Protein 6W7X (pdb70)

Sequence (364 aa):
LISLSHYYPRQVVLERGQGARVWDSQGREFIDLAAGIAVCGLGHNDPDLVAALVEQAGKLWHTSNVFYSAPPLHLAEELVKASRFAERVFLCNSGAEANEVAIKMMVRKWASSQGRPADKRVIITFRGSFHGGGFRYIDFNDEVQLETAMAAGDVAAVMLEPIQGEGGVMPAKSSGFLKRVRELCDQHDDALLVLDEIQAGMGRTGTLFAHWQDDVVPDMVTLAKALGGGFPIGAMLAGPKVAETGGNPLAAAVARVALRKLASSEIAANVSSRQSKALRDGFARINEEFGVFSEVRGRGLMLGAVLSKDFAGQAGAILDHAAGQGLLTLQAGPDVLRFVPSLNITDEEVAEGLKRLRAAIAAFIAAR

Solvent-accessible surface area: 15551 Å² total; per-residue (Å²): 127,66,98,59,76,99,191,124,187,100,99,31,68,91,122,135,15,84,21,1,44,4,40,6,64,141,53,124,63,2,0,9,0,9,2,48,80,3,26,18,4,3,6,50,81,9,100,68,15,62,61,16,59,99,114,16,38,72,141,86,153,124,22,43,139,111,138,187,19,54,21,11,94,90,0,27,64,65,0,34,76,27,0,173,22,11,108,42,27,34,14,19,85,40,7,75,72,0,19,116,46,0,19,57,44,0,66,117,14,0,49,75,105,61,32,74,84,101,76,67,18,0,0,0,2,127,24,12,162,16,67,103,41,44,72,95,8,60,24,27,45,50,113,54,0,82,100,14,0,75,79,29,18,2,0,0,0,1,0,13,0,0,7,0,69,27,6,0,63,25,6,97,116,40,0,1,101,60,0,34,86,2,0,80,115,46,101,2,0,0,0,0,9,0,40,22,2,3,5,2,5,7,19,41,12,0,0,3,53,90,20,93,12,96,4,10,0,0,0,1,11,78,9,0,2,8,26,44,70,3,0,0,8,0,5,0,82,114,3,33,101,47,70,31,28,0,21,2,1,16,5,0,73,23,0,8,154,49,4,53,38,98,71,13,36,59,30,1,70,147,2,8,50,31,0,82,78,2,0,60,156,8,47,164,94,49,40,0,9,74,92,39,44,13,36,12,0,0,0,0,0,20,9,17,98,115,12,61,38,50,0,27,40,0,16,82,54,0,15,67,70,12,1,25,13,30,60,4,34,85,59,6,0,10,0,0,0,3,1,52,1,69,72,94,14,4,60,42,0,16,143,38,0,97,29,0,0,26,30,14,54,89,76,169

B-factor: mean 54.28, std 14.75, range [28.43, 132.74]

Structure (mmCIF, N/CA/C/O backbone):
data_6W7X
#
_entry.id   6W7X
#
_cell.length_a   63.820
_cell.length_b   63.820
_cell.length_c   172.480
_cell.angle_alpha   90.000
_cell.angle_beta   90.000
_cell.angle_gamma   120.000
#
_symmetry.space_group_name_H-M   'P 31 2 1'
#
loop_
_entity.id
_entity.type
_entity.pdbx_description
1 polymer 'Acetylornithine aminotransferase'
2 non-polymer GLYCEROL
3 water water
#
loop_
_atom_site.group_PDB
_atom_site.id
_atom_site.type_symbol
_atom_site.label_atom_id
_atom_site.label_alt_id
_atom_site.label_comp_id
_atom_site.label_asym_id
_atom_site.label_entity_id
_atom_site.label_seq_id
_atom_site.pdbx_PDB_ins_code
_atom_site.Cartn_x
_atom_site.Cartn_y
_atom_site.Cartn_z
_atom_site.occupancy
_atom_site.B_iso_or_equiv
_atom_site.auth_seq_id
_atom_site.auth_comp_id
_atom_site.auth_asym_id
_atom_site.auth_atom_id
_atom_site.pdbx_PDB_model_num
ATOM 1 N N . LEU A 1 16 ? -1.97456 -21.68485 -41.72619 1.000 100.97600 8 LEU A N 1
ATOM 2 C CA . LEU A 1 16 ? -1.95747 -20.36975 -41.09377 1.000 102.00174 8 LEU A CA 1
ATOM 3 C C . LEU A 1 16 ? -0.59647 -20.08860 -40.45762 1.000 109.49734 8 LEU A C 1
ATOM 4 O O . LEU A 1 16 ? -0.15032 -18.94255 -40.41374 1.000 111.03850 8 LEU A O 1
ATOM 6 N N . ILE A 1 17 ? 0.06885 -21.14388 -39.97219 1.000 113.99719 9 ILE A N 1
ATOM 7 C CA . ILE A 1 17 ? 1.41266 -21.00990 -39.41806 1.000 110.34185 9 ILE A CA 1
ATOM 8 C C . ILE A 1 17 ? 2.49321 -21.12465 -40.48859 1.000 117.23655 9 ILE A C 1
ATOM 9 O O . ILE A 1 17 ? 3.68611 -21.10568 -40.15445 1.000 117.24743 9 ILE A O 1
ATOM 11 N N . SER A 1 18 ? 2.11569 -21.24674 -41.76888 1.000 119.14049 10 SER A N 1
ATOM 12 C CA . SER A 1 18 ? 3.08532 -21.33114 -42.85728 1.000 116.03054 10 SER A CA 1
ATOM 13 C C . SER A 1 18 ? 3.60383 -19.96945 -43.29482 1.000 122.31057 10 SER A C 1
ATOM 14 O O . SER A 1 18 ? 4.56513 -19.91154 -44.06958 1.000 124.98445 10 SER A O 1
ATOM 17 N N . LEU A 1 19 ? 2.97589 -18.88240 -42.84515 1.000 129.47562 11 LEU A N 1
ATOM 18 C CA . LEU A 1 19 ? 3.46963 -17.53217 -43.08213 1.000 129.30446 11 LEU A CA 1
ATOM 19 C C . LEU A 1 19 ? 4.56127 -17.12919 -42.09499 1.000 132.41311 11 LEU A C 1
ATOM 20 O O . LEU A 1 19 ? 4.95541 -15.95754 -42.07299 1.000 132.74408 11 LEU A O 1
ATOM 22 N N . SER A 1 20 ? 5.04669 -18.06976 -41.27741 1.000 130.06237 12 SER A N 1
ATOM 23 C CA . SER A 1 20 ? 6.20533 -17.83537 -40.42496 1.000 119.19489 12 SER A CA 1
ATOM 24 C C . SER A 1 20 ? 7.52192 -17.93771 -41.18462 1.000 115.63304 12 SER A C 1
ATOM 25 O O . SER A 1 20 ? 8.57651 -17.66894 -40.59756 1.000 114.51676 12 SER A O 1
ATOM 28 N N . HIS A 1 21 ? 7.48476 -18.33223 -42.46471 1.000 108.06804 13 HIS A N 1
ATOM 29 C CA . HIS A 1 21 ? 8.63438 -18.23734 -43.35810 1.000 100.60463 13 HIS A CA 1
ATOM 30 C C . HIS A 1 21 ? 8.94612 -16.79644 -43.74015 1.000 99.49838 13 HIS A C 1
ATOM 31 O O . HIS A 1 21 ? 9.93020 -16.55124 -44.45222 1.000 100.34426 13 HIS A O 1
ATOM 33 N N . TYR A 1 22 ? 8.11782 -15.85188 -43.29127 1.000 94.64043 14 TYR A N 1
ATOM 34 C CA . TYR A 1 22 ? 8.35999 -14.42245 -43.43405 1.000 93.02105 14 TYR A CA 1
ATOM 35 C C . TYR A 1 22 ? 8.83203 -13.76952 -42.13973 1.000 85.21202 14 TYR A C 1
ATOM 36 O O . TYR A 1 22 ? 9.52310 -12.74768 -42.19435 1.000 71.91273 14 TYR A O 1
ATOM 45 N N . TYR A 1 23 ? 8.48206 -14.33509 -40.98421 1.000 88.07210 15 TYR A N 1
ATOM 46 C CA . TYR A 1 23 ? 8.85130 -13.76247 -39.68773 1.000 87.93732 15 TYR A CA 1
ATOM 47 C C . TYR A 1 23 ? 10.18372 -14.31835 -39.19235 1.000 96.63146 15 TYR A C 1
ATOM 48 O O . TYR A 1 23 ? 11.13715 -14.45033 -39.96495 1.000 98.03897 15 TYR A O 1
ATOM 50 N N . PRO A 1 29 ? 9.63614 -20.97085 -31.36853 1.000 105.26032 21 PRO A N 1
ATOM 51 C CA . PRO A 1 29 ? 8.27764 -20.69766 -30.88502 1.000 102.79614 21 PRO A CA 1
ATOM 52 C C . PRO A 1 29 ? 7.38897 -21.93617 -30.94123 1.000 106.68058 21 PRO A C 1
ATOM 53 O O . PRO A 1 29 ? 7.45182 -22.68517 -31.91861 1.000 112.10268 21 PRO A O 1
ATOM 57 N N . ARG A 1 30 ? 6.58083 -22.14553 -29.90197 1.000 102.37996 22 ARG A N 1
ATOM 58 C CA . ARG A 1 30 ? 5.64316 -23.26222 -29.88842 1.000 99.43373 22 ARG A CA 1
ATOM 59 C C . ARG A 1 30 ? 4.64307 -23.12850 -31.03158 1.000 95.28336 22 ARG A C 1
ATOM 60 O O . ARG A 1 30 ? 4.08691 -22.05089 -31.26308 1.000 95.39360 22 ARG A O 1
ATOM 68 N N . GLN A 1 31 ? 4.41840 -24.23205 -31.75006 1.000 88.93550 23 GLN A N 1
ATOM 69 C CA . GLN A 1 31 ? 3.53781 -24.24351 -32.91936 1.000 86.95678 23 GLN A CA 1
ATOM 70 C C . GLN A 1 31 ? 2.07439 -24.22491 -32.46926 1.000 94.17126 23 GLN A C 1
ATOM 71 O O . GLN A 1 31 ? 1.31028 -25.17278 -32.66239 1.000 103.52776 23 GLN A O 1
ATOM 73 N N . VAL A 1 32 ? 1.68544 -23.10218 -31.86377 1.000 90.48190 24 VAL A N 1
ATOM 74 C CA . VAL A 1 32 ? 0.32181 -22.88369 -31.38552 1.000 89.01430 24 VAL A CA 1
ATOM 75 C C . VAL A 1 32 ? -0.05728 -21.43818 -31.68016 1.000 81.11719 24 VAL A C 1
ATOM 76 O O . VAL A 1 32 ? 0.59730 -20.51060 -31.18973 1.000 81.26752 24 VAL A O 1
ATOM 80 N N . VAL A 1 33 ? -1.10714 -21.24585 -32.47479 1.000 75.00416 25 VAL A N 1
ATOM 81 C CA . VAL A 1 33 ? -1.59580 -19.92189 -32.84714 1.000 64.35309 25 VAL A CA 1
ATOM 82 C C . VAL A 1 33 ? -2.73236 -19.54508 -31.90162 1.000 62.06076 25 VAL A C 1
ATOM 83 O O . VAL A 1 33 ? -3.81689 -20.13436 -31.94528 1.000 54.41645 25 VAL A O 1
ATOM 87 N N . LEU A 1 34 ? -2.49737 -18.53891 -31.07172 1.000 52.98408 26 LEU A N 1
ATOM 88 C CA . LEU A 1 34 ? -3.46831 -18.07829 -30.09095 1.000 53.29503 26 LEU A CA 1
ATOM 89 C C . LEU A 1 34 ? -4.40770 -17.04644 -30.70582 1.000 58.27333 26 LEU A C 1
ATOM 90 O O . LEU A 1 34 ? -3.98439 -16.18569 -31.48342 1.000 56.27049 26 LEU A O 1
ATOM 95 N N . GLU A 1 35 ? -5.68903 -17.13792 -30.34987 1.000 51.99420 27 GLU A N 1
ATOM 96 C CA . GLU A 1 35 ? -6.73288 -16.30846 -30.93993 1.000 55.93645 27 GLU A CA 1
ATOM 97 C C . GLU A 1 35 ? -7.34582 -15.31433 -29.96420 1.000 58.22480 27 GLU A C 1
ATOM 98 O O . GLU A 1 35 ? -7.51788 -14.13964 -30.30211 1.000 54.57318 27 GLU A O 1
ATOM 104 N N . ARG A 1 36 ? -7.69670 -15.75161 -28.75781 1.000 52.25766 28 ARG A N 1
ATOM 105 C CA . ARG A 1 36 ? -8.37529 -14.87641 -27.81916 1.000 52.36797 28 ARG A CA 1
ATOM 106 C C . ARG A 1 36 ? -8.13175 -15.38357 -26.40879 1.000 49.01429 28 ARG A C 1
ATOM 107 O O . ARG A 1 36 ? -7.85005 -16.56383 -26.18395 1.000 52.17479 28 ARG A O 1
ATOM 115 N N . GLY A 1 37 ? -8.25330 -14.47563 -25.45436 1.000 47.58949 29 GLY A N 1
ATOM 116 C CA . GLY A 1 37 ? -8.05173 -14.83401 -24.07015 1.000 46.42417 29 GLY A CA 1
ATOM 117 C C . GLY A 1 37 ? -9.09915 -14.20909 -23.17540 1.000 51.56081 29 GLY A C 1
ATOM 118 O O . GLY A 1 37 ? -9.75118 -13.22142 -23.52436 1.000 50.81502 29 GLY A O 1
ATOM 119 N N . GLN A 1 38 ? -9.23486 -14.80943 -21.99643 1.000 50.34724 30 GLN A N 1
ATOM 120 C CA . GLN A 1 38 ? -10.09047 -14.27783 -20.94293 1.000 56.01645 30 GLN A CA 1
ATOM 121 C C . GLN A 1 38 ? -9.43994 -14.65527 -19.62055 1.000 55.12119 30 GLN A C 1
ATOM 122 O O . GLN A 1 38 ? -9.36614 -15.84079 -19.28001 1.000 56.21772 30 GLN A O 1
ATOM 128 N N . GLY A 1 39 ? -8.94135 -13.66004 -18.90157 1.000 49.25720 31 GLY A N 1
ATOM 129 C CA . GLY A 1 39 ? -8.24404 -13.94347 -17.65669 1.000 51.28858 31 GLY A CA 1
ATOM 130 C C . GLY A 1 39 ? -6.99775 -14.76675 -17.93365 1.000 56.23944 31 GLY A C 1
ATOM 131 O O . GLY A 1 39 ? -6.14590 -14.38856 -18.74538 1.000 49.25962 31 GLY A O 1
ATOM 132 N N . ALA A 1 40 ? -6.88463 -15.91513 -17.26236 1.000 47.89008 32 ALA A N 1
ATOM 133 C CA . ALA A 1 40 ? -5.78711 -16.84882 -17.48160 1.000 48.72256 32 ALA A CA 1
ATOM 134 C C . ALA A 1 40 ? -6.19384 -18.03303 -18.36214 1.000 48.84839 32 ALA A C 1
ATOM 135 O O . ALA A 1 40 ? -5.62692 -19.12645 -18.24241 1.000 48.39396 32 ALA A O 1
ATOM 137 N N . ARG A 1 41 ? -7.18068 -17.84657 -19.22966 1.000 46.85507 33 ARG A N 1
ATOM 138 C CA . ARG A 1 41 ? -7.48127 -18.79655 -20.28987 1.000 53.61524 33 ARG A CA 1
ATOM 139 C C . ARG A 1 41 ? -7.21613 -18.15526 -21.64119 1.000 45.42857 33 ARG A C 1
ATOM 140 O O . ARG A 1 41 ? -7.48517 -16.96345 -21.83170 1.000 50.04925 33 ARG A O 1
ATOM 148 N N . VAL A 1 42 ? -6.68591 -18.95278 -22.57605 1.000 54.27984 34 VAL A N 1
ATOM 149 C CA . VAL A 1 42 ? -6.51464 -18.55442 -23.96737 1.000 45.19865 34 VAL A CA 1
ATOM 150 C C . VAL A 1 42 ? -7.01529 -19.68035 -24.85585 1.000 50.64624 34 VAL A C 1
ATOM 151 O O . VAL A 1 42 ? -6.91727 -20.86351 -24.51453 1.000 50.96989 34 VAL A O 1
ATOM 155 N N . TRP A 1 43 ? -7.56190 -19.30634 -26.00500 1.000 57.39433 35 TRP A N 1
ATOM 156 C CA . TRP A 1 43 ? -8.01664 -20.27101 -26.99274 1.000 55.83631 35 TRP A CA 1
ATOM 157 C C . TRP A 1 43 ? -7.18193 -20.12365 -28.24962 1.000 55.54066 35 TRP A C 1
ATOM 158 O O . TRP A 1 43 ? -6.88962 -19.00248 -28.67562 1.000 55.42071 35 TRP A O 1
ATOM 169 N N . ASP A 1 44 ? -6.79478 -21.25504 -28.83998 1.000 56.06757 36 ASP A N 1
ATOM 170 C CA . ASP A 1 44 ? -6.03614 -21.19154 -30.07372 1.000 55.82433 36 ASP A CA 1
ATOM 171 C C . ASP A 1 44 ? -6.99471 -21.09652 -31.25742 1.000 60.24051 36 ASP A C 1
ATOM 172 O O . ASP A 1 44 ? -8.22015 -21.10352 -31.10837 1.000 61.06965 36 ASP A O 1
ATOM 177 N N . SER A 1 45 ? -6.42129 -21.00796 -32.45472 1.000 62.27498 37 SER A N 1
ATOM 178 C CA . SER A 1 45 ? -7.20958 -20.78609 -33.65824 1.000 68.40927 37 SER A CA 1
ATOM 179 C C . SER A 1 45 ? -8.13650 -21.94953 -33.97871 1.000 75.22452 37 SER A C 1
ATOM 180 O O . SER A 1 45 ? -8.95629 -21.83326 -34.89644 1.000 71.71874 37 SER A O 1
ATOM 183 N N . GLN A 1 46 ? -8.03054 -23.05887 -33.25123 1.000 67.15246 38 GLN A N 1
ATOM 184 C CA . GLN A 1 46 ? -8.88220 -24.21757 -33.46229 1.000 66.70547 38 GLN A CA 1
ATOM 185 C C . GLN A 1 46 ? -9.91731 -24.38672 -32.36090 1.000 66.90152 38 GLN A C 1
ATOM 186 O O . GLN A 1 46 ? -10.67819 -25.35731 -32.38115 1.000 70.24733 38 GLN A O 1
ATOM 192 N N . GLY A 1 47 ? -9.97192 -23.46380 -31.40759 1.000 69.57955 39 GLY A N 1
ATOM 193 C CA . GLY A 1 47 ? -10.91304 -23.55655 -30.32003 1.000 63.18422 39 GLY A CA 1
ATOM 194 C C . GLY A 1 47 ? -10.42273 -24.32842 -29.12048 1.000 66.50830 39 GLY A C 1
ATOM 195 O O . GLY A 1 47 ? -11.17236 -24.45816 -28.14610 1.000 76.55196 39 GLY A O 1
ATOM 196 N N . ARG A 1 48 ? -9.20006 -24.85475 -29.15841 1.000 64.96791 40 ARG A N 1
ATOM 197 C CA . ARG A 1 48 ? -8.63583 -25.50412 -27.98192 1.000 63.92854 40 ARG A CA 1
ATOM 198 C C . ARG A 1 48 ? -8.45892 -24.49268 -26.85783 1.000 60.34298 40 ARG A C 1
ATOM 199 O O . ARG A 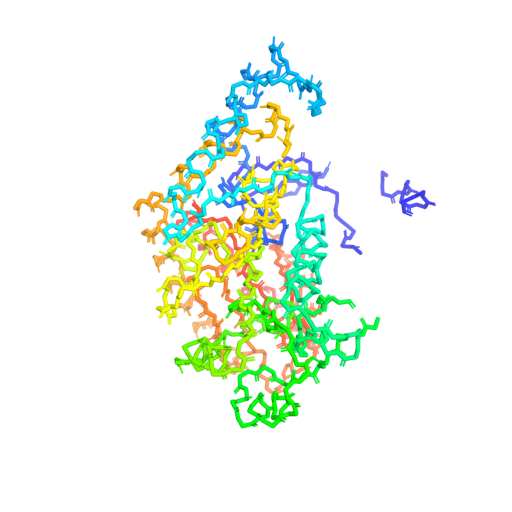1 48 ? -7.95073 -23.39033 -27.07218 1.000 61.00131 40 ARG A O 1
ATOM 207 N N . GLU A 1 49 ? -8.87273 -24.87280 -25.65451 1.000 56.69800 41 GLU A N 1
ATOM 208 C CA . GLU A 1 49 ? -8.77942 -24.00913 -24.48619 1.000 57.49423 41 GLU A CA 1
ATOM 209 C C . GLU A 1 49 ? -7.51342 -24.33687 -23.70112 1.000 56.15750 41 GLU A C 1
ATOM 210 O O . GLU A 1 49 ? -7.23356 -25.50727 -23.41960 1.000 54.21414 41 GLU A O 1
ATOM 216 N N . PHE A 1 50 ? -6.75385 -23.30859 -23.34278 1.000 48.78699 42 PHE A N 1
ATOM 217 C CA . PHE A 1 50 ? -5.54967 -23.49174 -22.55148 1.000 50.61203 42 PHE A CA 1
ATOM 218 C C . PHE A 1 50 ? -5.66726 -22.71886 -21.25355 1.000 52.69831 42 PHE A C 1
ATOM 219 O O . PHE A 1 50 ? -6.22106 -21.61574 -21.22614 1.000 54.11007 42 PHE A O 1
ATOM 227 N N . ILE A 1 51 ? -5.14640 -23.30538 -20.18292 1.000 49.14421 43 ILE A N 1
ATOM 228 C CA . ILE A 1 51 ? -4.81336 -22.52429 -19.00172 1.000 44.33107 43 ILE A CA 1
ATOM 229 C C . ILE A 1 51 ? -3.47029 -21.86385 -19.24116 1.000 43.57581 43 ILE A C 1
ATOM 230 O O . ILE A 1 51 ? -2.51733 -22.50924 -19.69385 1.000 48.17787 43 ILE A O 1
ATOM 235 N N . ASP A 1 52 ? -3.39178 -20.57621 -18.94797 1.000 42.45375 44 ASP A N 1
ATOM 236 C CA . ASP A 1 52 ? -2.20809 -19.77218 -19.20614 1.000 44.85227 44 ASP A CA 1
ATOM 237 C C . ASP A 1 52 ? -1.53135 -19.49675 -17.86870 1.000 45.76399 44 ASP A C 1
ATOM 238 O O . ASP A 1 52 ? -2.07792 -18.77260 -17.03330 1.000 46.80252 44 ASP A O 1
ATOM 243 N N . LEU A 1 53 ? -0.36149 -20.09776 -17.65544 1.000 48.03143 45 LEU A N 1
ATOM 244 C CA . LEU A 1 53 ? 0.48655 -19.76521 -16.51836 1.000 48.31139 45 LEU A CA 1
ATOM 245 C C . LEU A 1 53 ? 1.73399 -19.00951 -16.94808 1.000 45.08194 45 LEU A C 1
ATOM 246 O O . LEU A 1 53 ? 2.65323 -18.81855 -16.14277 1.000 43.34020 45 LEU A O 1
ATOM 251 N N . ALA A 1 54 ? 1.78703 -18.56274 -18.20233 1.000 40.36234 46 ALA A N 1
ATOM 252 C CA . ALA A 1 54 ? 2.90064 -17.77695 -18.70643 1.000 43.98349 46 ALA A CA 1
ATOM 253 C C . ALA A 1 54 ? 2.58282 -16.29477 -18.84325 1.000 38.87437 46 ALA A C 1
ATOM 254 O O . ALA A 1 54 ? 3.49367 -15.47227 -18.72434 1.000 39.50799 46 ALA A O 1
ATOM 256 N N . ALA A 1 55 ? 1.32354 -15.93529 -19.09526 1.000 42.64656 47 ALA A N 1
ATOM 257 C CA . ALA A 1 55 ? 0.91018 -14.53348 -19.20671 1.000 39.73398 47 ALA A CA 1
ATOM 258 C C . ALA A 1 55 ? 1.80809 -13.73591 -20.15469 1.000 42.60842 47 ALA A C 1
ATOM 259 O O . ALA A 1 55 ? 2.17449 -12.59055 -19.87978 1.000 46.12443 47 ALA A O 1
ATOM 261 N N . GLY A 1 56 ? 2.19284 -14.35060 -21.27356 1.000 39.27631 48 GLY A N 1
ATOM 262 C CA . GLY A 1 56 ? 3.03770 -13.65673 -22.23927 1.000 34.75080 48 GLY A CA 1
ATOM 263 C C . GLY A 1 56 ? 4.44408 -13.37728 -21.74361 1.000 44.01807 48 GLY A C 1
ATOM 264 O O . GLY A 1 56 ? 5.05639 -12.38072 -22.14923 1.000 40.93638 48 GLY A O 1
ATOM 265 N N . ILE A 1 57 ? 4.97253 -14.26061 -20.89309 1.000 38.23770 49 ILE A N 1
ATOM 266 C CA . ILE A 1 57 ? 6.21670 -14.11435 -20.13626 1.000 41.57193 49 ILE A CA 1
ATOM 267 C C . ILE A 1 57 ? 6.11383 -12.92744 -19.17995 1.000 35.96569 49 ILE A C 1
ATOM 268 O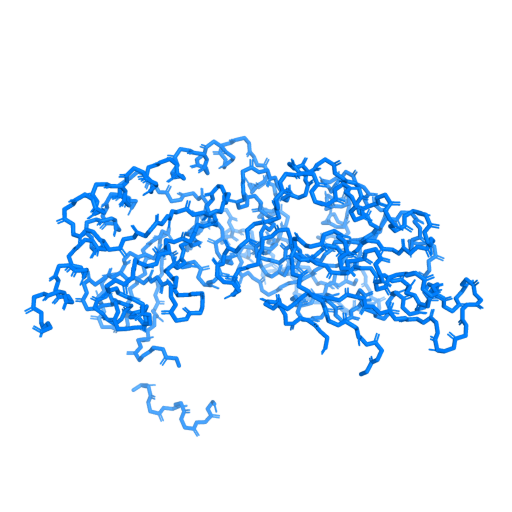 O . ILE A 1 57 ? 6.83650 -11.93040 -19.31558 1.000 37.13845 49 ILE A O 1
ATOM 273 N N . ALA A 1 58 ? 5.20134 -13.03953 -18.21709 1.000 42.19648 50 ALA A N 1
ATOM 274 C CA . ALA A 1 58 ? 5.10509 -12.10876 -17.09140 1.000 49.18122 50 ALA A CA 1
ATOM 275 C C . ALA A 1 58 ? 4.70075 -10.71316 -17.55592 1.000 51.54608 50 ALA A C 1
ATOM 276 O O . ALA A 1 58 ? 5.15978 -9.70602 -17.01865 1.000 50.07527 50 ALA A O 1
ATOM 278 N N . VAL A 1 59 ? 3.85011 -10.64375 -18.56629 1.000 43.12359 51 VAL A N 1
ATOM 279 C CA . VAL A 1 59 ? 3.46867 -9.37895 -19.17523 1.000 39.13232 51 VAL A CA 1
ATOM 280 C C . VAL A 1 59 ? 2.02014 -9.02824 -18.86566 1.000 44.52215 51 VAL A C 1
ATOM 281 O O . VAL A 1 59 ? 1.72179 -7.91110 -18.43623 1.000 41.79281 51 VAL A O 1
ATOM 285 N N . CYS A 1 60 ? 1.10350 -9.97529 -19.08428 1.000 37.18358 52 CYS A N 1
ATOM 286 C CA . CYS A 1 60 ? -0.32954 -9.73503 -18.91677 1.000 35.63161 52 CYS A CA 1
ATOM 287 C C . CYS A 1 60 ? -0.71238 -9.94009 -17.45259 1.000 38.42363 52 CYS A C 1
ATOM 288 O O . CYS A 1 60 ? -1.33615 -10.92829 -17.06274 1.000 46.01546 52 CYS A O 1
ATOM 291 N N . GLY A 1 61 ? -0.32865 -8.96317 -16.63050 1.000 42.13512 53 GLY A N 1
ATOM 292 C CA . GLY A 1 61 ? -0.56006 -9.07167 -15.19691 1.000 40.17723 53 GLY A CA 1
ATOM 293 C C . GLY A 1 61 ? -2.02084 -9.10010 -14.80155 1.000 48.17581 53 GLY A C 1
ATOM 294 O O . GLY A 1 61 ? -2.34744 -9.59641 -13.72012 1.000 47.05597 53 GLY A O 1
ATOM 295 N N . LEU A 1 62 ? -2.90638 -8.56903 -15.64328 1.000 46.15355 54 LEU A N 1
ATOM 296 C CA . LEU A 1 62 ? -4.33818 -8.62239 -15.37753 1.000 49.04561 54 LEU A CA 1
ATOM 297 C C . LEU A 1 62 ? -5.03400 -9.63556 -16.27568 1.000 47.76827 54 LEU A C 1
ATOM 298 O O . LEU A 1 62 ? -6.25424 -9.57542 -16.46271 1.000 49.65715 54 LEU A O 1
ATOM 303 N N . GLY A 1 63 ? -4.27571 -10.56957 -16.83142 1.000 49.04271 55 GLY A N 1
ATOM 304 C CA . GLY A 1 63 ? -4.84565 -11.56690 -17.69394 1.000 43.30007 55 GLY A CA 1
ATOM 305 C C . GLY A 1 63 ? -5.26849 -10.94535 -19.01335 1.000 48.96311 55 GLY A C 1
ATOM 306 O O . GLY A 1 63 ? -4.96385 -9.79400 -19.33344 1.000 49.19522 55 GLY A O 1
ATOM 307 N N . HIS A 1 64 ? -5.99563 -11.73881 -19.78351 1.000 46.71366 56 HIS A N 1
ATOM 308 C CA . HIS A 1 64 ? -6.48246 -11.26917 -21.07004 1.000 47.61804 56 HIS A CA 1
ATOM 309 C C . HIS A 1 64 ? -7.87887 -10.68507 -20.91492 1.000 56.39675 56 HIS A C 1
ATOM 310 O O . HIS A 1 64 ? -8.66787 -11.12210 -20.06718 1.000 49.07570 56 HIS A O 1
ATOM 317 N N . ASN A 1 65 ? -8.15049 -9.65621 -21.71816 1.000 49.27892 57 ASN A N 1
ATOM 318 C CA . ASN A 1 65 ? -9.46896 -9.03239 -21.82210 1.000 51.92949 57 ASN A CA 1
ATOM 319 C C . ASN A 1 65 ? -9.95619 -8.50154 -20.47469 1.000 54.00572 57 ASN A C 1
ATOM 320 O O . ASN A 1 65 ? -11.12535 -8.65482 -20.11872 1.000 58.59985 57 ASN A O 1
ATOM 325 N N . ASP A 1 66 ? -9.05578 -7.87450 -19.72258 1.000 50.08313 58 ASP A N 1
ATOM 326 C CA . ASP A 1 66 ? -9.45631 -7.20730 -18.48536 1.000 51.47493 58 ASP A CA 1
ATOM 327 C C . ASP A 1 66 ? -10.40177 -6.06390 -18.82745 1.000 58.11546 58 ASP A C 1
ATOM 328 O O . ASP A 1 66 ? -10.07224 -5.23704 -19.69071 1.000 57.61761 58 ASP A O 1
ATOM 333 N N . PRO A 1 67 ? -11.57739 -5.98442 -18.19699 1.000 57.59968 59 PRO A N 1
ATOM 334 C CA . PRO A 1 67 ? -12.54495 -4.95667 -18.61484 1.000 61.35993 59 PRO A CA 1
ATOM 335 C C . PRO A 1 67 ? -12.01199 -3.54316 -18.47723 1.000 58.99007 59 PRO A C 1
ATOM 336 O O . PRO A 1 67 ? -12.22258 -2.71645 -19.37619 1.000 58.71233 59 PRO A O 1
ATOM 340 N N . ASP A 1 68 ? -11.29183 -3.25394 -17.39063 1.000 51.56040 60 ASP A N 1
ATOM 341 C CA . ASP A 1 68 ? -10.78977 -1.90003 -17.17574 1.000 51.57725 60 ASP A CA 1
ATOM 342 C C . ASP A 1 68 ? -9.70684 -1.54497 -18.18642 1.000 55.23889 60 ASP A C 1
ATOM 343 O O . ASP A 1 68 ? -9.67213 -0.41868 -18.69927 1.000 49.42300 60 ASP A O 1
ATOM 348 N N . LEU A 1 69 ? -8.80320 -2.48592 -18.47312 1.000 49.63194 61 LEU A N 1
ATOM 349 C CA . LEU A 1 69 ? -7.76312 -2.23452 -19.46974 1.000 48.87934 61 LEU A CA 1
ATOM 350 C C . LEU A 1 69 ? -8.36482 -1.98460 -20.84698 1.000 49.12747 61 LEU A C 1
ATOM 351 O O . LEU A 1 69 ? -7.96582 -1.04792 -21.54901 1.000 50.18821 61 LEU A O 1
ATOM 356 N N . VAL A 1 70 ? -9.31680 -2.82584 -21.25901 1.000 51.51228 62 VAL A N 1
ATOM 357 C CA . VAL A 1 70 ? -9.90918 -2.67573 -22.58723 1.000 46.94643 62 VAL A CA 1
ATOM 358 C C . VAL A 1 70 ? -10.70824 -1.38226 -22.67468 1.000 50.88387 62 VAL A C 1
ATOM 359 O O . VAL A 1 70 ? -10.61461 -0.64606 -23.66348 1.000 52.63212 62 VAL A O 1
ATOM 363 N N . ALA A 1 71 ? -11.49754 -1.07847 -21.64462 1.000 52.99151 63 ALA A N 1
ATOM 364 C CA . ALA A 1 71 ? -12.23691 0.17950 -21.61562 1.000 52.61369 63 ALA A CA 1
ATOM 365 C C . ALA A 1 71 ? -11.30630 1.37832 -21.78218 1.000 56.26168 63 ALA A C 1
ATOM 366 O O . ALA A 1 71 ? -11.57817 2.28154 -22.58079 1.000 56.27975 63 ALA A O 1
ATOM 368 N N . ALA A 1 72 ? -10.19910 1.40569 -21.03044 1.000 52.46906 64 ALA A N 1
ATOM 369 C CA . ALA A 1 72 ? -9.24862 2.50968 -21.16007 1.000 49.17819 64 ALA A CA 1
ATOM 370 C C . ALA A 1 72 ? -8.68263 2.59613 -22.57192 1.000 51.01758 64 ALA A C 1
ATOM 371 O O . ALA A 1 72 ? -8.53649 3.69222 -23.12612 1.000 45.74257 64 ALA A O 1
ATOM 373 N N . LEU A 1 73 ? -8.34059 1.45586 -23.16522 1.000 46.16070 65 LEU A N 1
ATOM 374 C CA . LEU A 1 73 ? -7.78324 1.48328 -24.51153 1.000 46.66118 65 LEU A CA 1
ATOM 375 C C . LEU A 1 73 ? -8.81566 1.99412 -25.51042 1.000 45.08589 65 LEU A C 1
ATOM 376 O O . LEU A 1 73 ? -8.52811 2.87612 -26.32432 1.000 51.00907 65 LEU A O 1
ATOM 381 N N . VAL A 1 74 ? -10.04235 1.48327 -25.42062 1.000 50.36051 66 VAL A N 1
ATOM 382 C CA . VAL A 1 74 ? -11.11119 1.91391 -26.31422 1.000 52.04286 66 VAL A CA 1
ATOM 383 C C . VAL A 1 74 ? -11.37840 3.40914 -26.16809 1.000 58.57148 66 VAL A C 1
ATOM 384 O O . VAL A 1 74 ? -11.56873 4.11926 -27.16368 1.000 52.92465 66 VAL A O 1
ATOM 388 N N . GLU A 1 75 ? -11.40393 3.91417 -24.93297 1.000 57.63294 67 GLU A N 1
ATOM 389 C CA . GLU A 1 75 ? -11.72888 5.32398 -24.73315 1.000 55.70132 67 GLU A CA 1
ATOM 390 C C . GLU A 1 75 ? -10.66159 6.22394 -25.33807 1.000 58.45515 67 GLU A C 1
ATOM 391 O O . GLU A 1 75 ? -10.97788 7.19702 -26.03121 1.000 59.78404 67 GLU A O 1
ATOM 397 N N . GLN A 1 76 ? -9.38678 5.92165 -25.08121 1.000 52.97619 68 GLN A N 1
ATOM 398 C CA . GLN A 1 76 ? -8.33236 6.73262 -25.67118 1.000 50.90462 68 GLN A CA 1
ATOM 399 C C . GLN A 1 76 ? -8.26817 6.55032 -27.17744 1.000 51.43058 68 GLN A C 1
ATOM 400 O O . GLN A 1 76 ? -7.90583 7.48906 -27.89475 1.000 44.58406 68 GLN A O 1
ATOM 406 N N . ALA A 1 77 ? -8.62129 5.36149 -27.67256 1.000 50.94496 69 ALA A N 1
ATOM 407 C CA . ALA A 1 77 ? -8.47085 5.08462 -29.09896 1.000 53.40809 69 ALA A CA 1
ATOM 408 C C . ALA A 1 77 ? -9.33289 6.00641 -29.94537 1.000 56.61363 69 ALA A C 1
ATOM 409 O O . ALA A 1 77 ? -8.99951 6.27444 -31.10601 1.000 54.75748 69 ALA A O 1
ATOM 411 N N . GLY A 1 78 ? -10.43918 6.49208 -29.39478 1.000 54.90057 70 GLY A N 1
ATOM 412 C CA . GLY A 1 78 ? -11.31385 7.38331 -30.12114 1.000 61.30858 70 GLY A CA 1
ATOM 413 C C . GLY A 1 78 ? -10.93190 8.83989 -30.03732 1.000 53.90260 70 GLY A C 1
ATOM 414 O O . GLY A 1 78 ? -11.63199 9.68761 -30.59513 1.000 57.19558 70 GLY A O 1
ATOM 415 N N . LYS A 1 79 ? -9.83167 9.16169 -29.36604 1.000 50.00986 71 LYS A N 1
ATOM 416 C CA . LYS A 1 79 ? -9.43887 10.54583 -29.15259 1.000 57.36351 71 LYS A CA 1
ATOM 417 C C . LYS A 1 79 ? -8.17146 10.90278 -29.91253 1.000 56.53014 71 LYS A C 1
ATOM 418 O O . LYS A 1 79 ? -8.18248 11.79962 -30.76100 1.000 74.68011 71 LYS A O 1
ATOM 424 N N . LEU A 1 80 ? -7.07975 10.19998 -29.63289 1.000 52.89082 72 LEU A N 1
ATOM 425 C CA . LEU A 1 80 ? -5.75320 10.63534 -30.03503 1.000 57.86637 72 LEU A CA 1
ATOM 426 C C . LEU A 1 80 ? -4.74139 9.54785 -29.71381 1.000 53.72508 72 LEU A C 1
ATOM 427 O O . LEU A 1 80 ? -4.66814 9.08302 -28.57108 1.000 50.07095 72 LEU A O 1
ATOM 432 N N . TRP A 1 81 ? -3.94998 9.13287 -30.69807 1.000 47.44388 73 TRP A N 1
ATOM 433 C CA . TRP A 1 81 ? -3.01539 8.04280 -30.46331 1.000 47.42927 73 TRP A CA 1
ATOM 434 C C . TRP A 1 81 ? -1.59260 8.50034 -30.21135 1.000 53.38646 73 TRP A C 1
ATOM 435 O O . TRP A 1 81 ? -0.84024 7.78785 -29.54165 1.000 48.67608 73 TRP A O 1
ATOM 446 N N . HIS A 1 82 ? -1.19878 9.65302 -30.74566 1.000 44.75805 74 HIS A N 1
ATOM 447 C CA . HIS A 1 82 ? 0.21472 9.96034 -30.89347 1.000 41.11000 74 HIS A CA 1
ATOM 448 C C . HIS A 1 82 ? 0.37308 11.46040 -31.08923 1.000 52.07859 74 HIS A C 1
ATOM 449 O O . HIS A 1 82 ? -0.41572 12.08124 -31.80640 1.000 49.06917 74 HIS A O 1
ATOM 456 N N . THR A 1 83 ? 1.38557 12.03461 -30.44237 1.000 38.12659 75 THR A N 1
ATOM 457 C CA . THR A 1 83 ? 1.69394 13.45038 -30.56947 1.000 44.22213 75 THR A CA 1
ATOM 458 C C . THR A 1 83 ? 3.08982 13.73011 -31.09033 1.000 44.96883 75 THR A C 1
ATOM 459 O O . THR A 1 83 ? 3.29980 14.78787 -31.69927 1.000 39.41281 75 THR A O 1
ATOM 463 N N . SER A 1 84 ? 4.03291 12.80884 -30.86573 1.000 38.79768 76 SER A N 1
ATOM 464 C CA . SER A 1 84 ? 5.47710 13.01198 -30.96545 1.000 48.75776 76 SER A CA 1
ATOM 465 C C . SER A 1 84 ? 5.93834 13.78949 -29.74909 1.000 46.99471 76 SER A C 1
ATOM 466 O O . SER A 1 84 ? 5.11081 14.27989 -28.97158 1.000 45.06875 76 SER A O 1
ATOM 469 N N . ASN A 1 85 ? 7.24950 13.90313 -29.56652 1.000 47.89283 77 ASN A N 1
ATOM 470 C CA . ASN A 1 85 ? 7.76288 14.66099 -28.43009 1.000 51.95943 77 ASN A CA 1
ATOM 471 C C . ASN A 1 85 ? 7.72750 16.16349 -28.66881 1.000 54.21566 77 ASN A C 1
ATOM 472 O O . ASN A 1 85 ? 8.11351 16.93023 -27.78112 1.000 54.74042 77 ASN A O 1
ATOM 477 N N . VAL A 1 86 ? 7.28085 16.60153 -29.84411 1.000 46.36955 78 VAL A N 1
ATOM 478 C CA . VAL A 1 86 ? 7.19677 18.03284 -30.10600 1.000 48.48252 78 VAL A CA 1
ATOM 479 C C . VAL A 1 86 ? 5.99521 18.64958 -29.39295 1.000 46.02559 78 VAL A C 1
ATOM 480 O O . VAL A 1 86 ? 6.01217 19.83977 -29.05323 1.000 53.79754 78 VAL A O 1
ATOM 484 N N . PHE A 1 87 ? 4.94873 17.86649 -29.14560 1.000 44.79515 79 PHE A N 1
ATOM 485 C CA . PHE A 1 87 ? 3.73496 18.34471 -28.49725 1.000 44.18290 79 PHE A CA 1
ATOM 486 C C . PHE A 1 87 ? 3.43260 17.49099 -27.27446 1.000 57.80530 79 PHE A C 1
ATOM 487 O O . PHE A 1 87 ? 3.94323 16.37769 -27.12791 1.000 57.98732 79 PHE A O 1
ATOM 495 N N . TYR A 1 88 ? 2.57561 18.02039 -26.40674 1.000 57.49105 80 TYR A N 1
ATOM 496 C CA . TYR A 1 88 ? 2.14413 17.34547 -25.19389 1.000 57.67781 80 TYR A CA 1
ATOM 497 C C . TYR A 1 88 ? 0.75909 16.72921 -25.36268 1.000 55.78898 80 TYR A C 1
ATOM 498 O O . TYR A 1 88 ? -0.04103 17.15717 -26.19387 1.000 55.45247 80 TYR A O 1
ATOM 507 N N . SER A 1 89 ? 0.48501 15.71013 -24.54667 1.000 50.21248 81 SER A N 1
ATOM 508 C CA . SER A 1 89 ? -0.87092 15.24744 -24.28073 1.000 45.30454 81 SER A CA 1
ATOM 509 C C . SER A 1 89 ? -0.95680 14.89129 -22.79949 1.000 53.87649 81 SER A C 1
ATOM 510 O O . SER A 1 89 ? 0.06111 14.76299 -22.11607 1.000 50.57304 81 SER A O 1
ATOM 513 N N . ALA A 1 90 ? -2.18515 14.72441 -22.30507 1.000 54.02041 82 ALA A N 1
ATOM 514 C CA . ALA A 1 90 ? -2.41759 14.59679 -20.86990 1.000 56.22467 82 ALA A CA 1
ATOM 515 C C . ALA A 1 90 ? -2.09557 13.21837 -20.28628 1.000 56.38990 82 ALA A C 1
ATOM 516 O O . ALA A 1 90 ? -1.46017 13.15693 -19.22519 1.000 53.87550 82 ALA A O 1
ATOM 518 N N . PRO A 1 91 ? -2.51782 12.10480 -20.89162 1.000 51.48223 83 PRO A N 1
ATOM 519 C CA . PRO A 1 91 ? -2.24967 10.78246 -20.28407 1.000 48.56526 83 PRO A CA 1
ATOM 520 C C . PRO A 1 91 ? -0.77700 10.56011 -19.96021 1.000 54.21595 83 PRO A C 1
ATOM 521 O O . PRO A 1 91 ? -0.46061 10.10192 -18.84980 1.000 52.97288 83 PRO A O 1
ATOM 525 N N . PRO A 1 92 ? 0.16708 10.86910 -20.86781 1.000 49.61234 84 PRO A N 1
ATOM 526 C CA . PRO A 1 92 ? 1.58324 10.69040 -20.48306 1.000 48.04668 84 PRO A CA 1
ATOM 527 C C . PRO A 1 92 ? 2.00067 11.54917 -19.29621 1.000 53.08524 84 PRO A C 1
ATOM 528 O O . PRO A 1 92 ? 2.75112 11.07893 -18.43230 1.000 50.83273 84 PRO A O 1
ATOM 532 N N . LEU A 1 93 ? 1.53481 12.79976 -19.22662 1.000 51.79524 85 LEU A N 1
ATOM 533 C CA . LEU A 1 93 ? 1.91201 13.65855 -18.11134 1.000 53.13475 85 LEU A CA 1
ATOM 534 C C . LEU A 1 93 ? 1.38507 13.10635 -16.79288 1.000 61.50683 85 LEU A C 1
ATOM 535 O O . LEU A 1 93 ? 2.09857 13.10666 -15.78359 1.000 60.16702 85 LEU A O 1
ATOM 540 N N . HIS A 1 94 ? 0.14390 12.61407 -16.78496 1.000 58.98854 86 HIS A N 1
ATOM 541 C CA . HIS A 1 94 ? -0.40214 12.02306 -15.56653 1.000 65.19874 86 HIS A CA 1
ATOM 542 C C . HIS A 1 94 ? 0.30659 10.72305 -15.21350 1.000 59.04660 86 HIS A C 1
ATOM 543 O O . HIS A 1 94 ? 0.58144 10.46216 -14.03897 1.000 52.44947 86 HIS A O 1
ATOM 550 N N . LEU A 1 95 ? 0.58515 9.88302 -16.20931 1.000 51.79405 87 LEU A N 1
ATOM 551 C CA . LEU A 1 95 ? 1.30896 8.64297 -15.94366 1.000 49.22054 87 LEU A CA 1
ATOM 552 C C . LEU A 1 95 ? 2.69561 8.92693 -15.38629 1.000 48.09014 87 LEU A C 1
ATOM 553 O O . LEU A 1 95 ? 3.16362 8.23285 -14.47514 1.000 44.68040 87 LEU A O 1
ATOM 558 N N . ALA A 1 96 ? 3.37527 9.93396 -15.93349 1.000 50.25627 88 ALA A N 1
ATOM 559 C CA . ALA A 1 96 ? 4.68507 10.30553 -15.41612 1.000 47.53246 88 ALA A CA 1
ATOM 560 C C . ALA A 1 96 ? 4.59328 10.67682 -13.94448 1.000 48.52915 88 ALA A C 1
ATOM 561 O O . ALA A 1 96 ? 5.39860 10.22082 -13.12654 1.000 47.96580 88 ALA A O 1
ATOM 563 N N . GLU A 1 97 ? 3.59614 11.48833 -13.58531 1.000 48.60960 89 GLU A N 1
ATOM 564 C CA . GLU A 1 97 ? 3.41896 11.86845 -12.18817 1.000 50.67276 89 GLU A CA 1
ATOM 565 C C . GLU A 1 97 ? 3.04556 10.66542 -11.32828 1.000 55.96770 89 GLU A C 1
ATOM 566 O O . GLU A 1 97 ? 3.55562 10.50758 -10.20997 1.000 56.63913 89 GLU A O 1
ATOM 568 N N . GLU A 1 98 ? 2.16513 9.79840 -11.83458 1.000 51.03538 90 GLU A N 1
ATOM 569 C CA . GLU A 1 98 ? 1.69796 8.67090 -11.03210 1.000 53.24408 90 GLU A CA 1
ATOM 570 C C . GLU A 1 98 ? 2.78725 7.61724 -10.86054 1.000 50.07712 90 GLU A C 1
ATOM 571 O O . GLU A 1 98 ? 2.95293 7.05557 -9.76772 1.000 54.09499 90 GLU A O 1
ATOM 577 N N . LEU A 1 99 ? 3.55605 7.35316 -11.91890 1.000 45.70693 91 LEU A N 1
ATOM 578 C CA . LEU A 1 99 ? 4.62846 6.37169 -11.82134 1.000 44.70008 91 LEU A CA 1
ATOM 579 C C . LEU A 1 99 ? 5.74825 6.86804 -10.91395 1.000 47.96860 91 LEU A C 1
ATOM 580 O O . LEU A 1 99 ? 6.27924 6.10321 -10.09595 1.000 54.89014 91 LEU A O 1
ATOM 585 N N . VAL A 1 100 ? 6.11945 8.14475 -11.03728 1.000 47.03680 92 VAL A N 1
ATOM 586 C CA . VAL A 1 100 ? 7.15408 8.69736 -10.16373 1.000 55.42297 92 VAL A CA 1
ATOM 587 C C . VAL A 1 100 ? 6.72978 8.58024 -8.70959 1.000 57.50010 92 VAL A C 1
ATOM 588 O O . VAL A 1 100 ? 7.50444 8.14072 -7.84930 1.000 56.18241 92 VAL A O 1
ATOM 592 N N . LYS A 1 101 ? 5.48210 8.95107 -8.41647 1.000 56.18857 93 LYS A N 1
ATOM 593 C CA . LYS A 1 101 ? 4.99383 8.86764 -7.04602 1.000 50.66000 93 LYS A CA 1
ATOM 594 C C . LYS A 1 101 ? 4.94400 7.42219 -6.56586 1.000 51.06817 93 LYS A C 1
ATOM 595 O O . LYS A 1 101 ? 5.34241 7.11728 -5.43322 1.000 54.21884 93 LYS A O 1
ATOM 597 N N . ALA A 1 102 ? 4.44004 6.51837 -7.40724 1.000 50.56031 94 ALA A N 1
ATOM 598 C CA . ALA A 1 102 ? 4.30663 5.12109 -7.00447 1.000 48.24730 94 ALA A CA 1
ATOM 599 C C . ALA A 1 102 ? 5.65068 4.49685 -6.66130 1.000 53.09799 94 ALA A C 1
ATOM 600 O O . ALA A 1 102 ? 5.72308 3.62913 -5.78313 1.000 49.12911 94 ALA A O 1
ATOM 602 N N . SER A 1 103 ? 6.71804 4.92730 -7.34182 1.000 46.47197 95 SER A N 1
ATOM 603 C CA . SER A 1 103 ? 8.01345 4.25963 -7.25593 1.000 44.75530 95 SER A CA 1
ATOM 604 C C . SER A 1 103 ? 8.66768 4.41595 -5.89144 1.000 46.10868 95 SER A C 1
ATOM 605 O O . SER A 1 103 ? 9.50355 3.58530 -5.51793 1.000 48.19285 95 SER A O 1
ATOM 608 N N . ARG A 1 104 ? 8.32673 5.47614 -5.15646 1.000 53.19775 96 ARG A N 1
ATOM 609 C CA . ARG A 1 104 ? 8.91669 5.81643 -3.86105 1.000 55.56353 96 ARG A CA 1
ATOM 610 C C . ARG A 1 104 ? 10.41235 6.10379 -3.94049 1.000 54.95086 96 ARG A C 1
ATOM 611 O O . ARG A 1 104 ? 11.11124 5.98693 -2.93087 1.000 56.67117 96 ARG A O 1
ATOM 619 N N . PHE A 1 105 ? 10.94231 6.47288 -5.10560 1.000 45.36783 97 PHE A N 1
ATOM 620 C CA . PHE A 1 105 ? 12.33482 6.91395 -5.15654 1.000 51.66101 97 PHE A CA 1
ATOM 621 C C . PHE A 1 105 ? 12.57479 7.90159 -6.29073 1.000 51.91198 97 PHE A C 1
ATOM 622 O O . PHE A 1 105 ? 13.44554 8.77238 -6.19764 1.000 47.89365 97 PHE A O 1
ATOM 630 N N . ALA A 1 106 ? 11.82268 7.75911 -7.37405 1.000 47.27071 98 ALA A N 1
ATOM 631 C CA . ALA A 1 106 ? 12.16804 8.42007 -8.61421 1.000 45.95502 98 ALA A CA 1
ATOM 632 C C . ALA A 1 106 ? 11.80585 9.89540 -8.56811 1.000 52.67645 98 ALA A C 1
ATOM 633 O O . ALA A 1 106 ? 10.88477 10.30936 -7.86084 1.000 52.14178 98 ALA A O 1
ATOM 635 N N . GLU A 1 107 ? 12.55817 10.69220 -9.32900 1.000 45.39078 99 GLU A N 1
ATOM 636 C CA . GLU A 1 107 ? 12.22759 12.08862 -9.56945 1.000 45.19762 99 GLU A CA 1
ATOM 637 C C . GLU A 1 107 ? 11.78759 12.35280 -10.99907 1.000 48.21222 99 GLU A C 1
ATOM 638 O O . GLU A 1 107 ? 11.01996 13.28720 -11.23879 1.000 54.23001 99 GLU A O 1
ATOM 644 N N . ARG A 1 108 ? 12.24582 11.54094 -11.94456 1.000 48.28162 100 ARG A N 1
ATOM 645 C CA . ARG A 1 108 ? 11.91502 11.71862 -13.34707 1.000 44.24476 100 ARG A CA 1
ATOM 646 C C . ARG A 1 108 ? 11.67054 10.35051 -13.96232 1.000 40.40941 100 ARG A C 1
ATOM 647 O O . ARG A 1 108 ? 12.16575 9.32878 -13.47721 1.000 42.37416 100 ARG A O 1
ATOM 649 N N . VAL A 1 109 ? 10.88046 10.33361 -15.03149 1.000 44.38155 101 VAL A N 1
ATOM 650 C CA . VAL A 1 109 ? 10.60840 9.11220 -15.77377 1.000 41.57622 101 VAL A CA 1
ATOM 651 C C . VAL A 1 109 ? 10.77181 9.40204 -17.25563 1.000 38.61779 101 VAL A C 1
ATOM 652 O O . VAL A 1 109 ? 10.36210 10.46027 -17.74473 1.000 44.09365 101 VAL A O 1
ATOM 656 N N . PHE A 1 110 ? 11.39441 8.46825 -17.95805 1.000 37.42553 102 PHE A N 1
ATOM 657 C CA . PHE A 1 110 ? 11.47264 8.48658 -19.40868 1.000 40.53057 102 PHE A CA 1
ATOM 658 C C . PHE A 1 110 ? 10.53484 7.40266 -19.92238 1.000 41.73411 102 PHE A C 1
ATOM 659 O O . PHE A 1 110 ? 10.74392 6.21702 -19.63878 1.000 43.05497 102 PHE A O 1
ATOM 661 N N . LEU A 1 111 ? 9.49486 7.80584 -20.64863 1.000 39.79770 103 LEU A N 1
ATOM 662 C CA . LEU A 1 111 ? 8.53964 6.85689 -21.21305 1.000 38.52026 103 LEU A CA 1
ATOM 663 C C . LEU A 1 111 ? 8.99064 6.42737 -22.60239 1.000 41.26357 103 LEU A C 1
ATOM 664 O O . LEU A 1 111 ? 9.35391 7.26591 -23.43540 1.000 40.40624 103 LEU A O 1
ATOM 669 N N . CYS A 1 112 ? 8.95187 5.12736 -22.86289 1.000 44.45947 104 CYS A N 1
ATOM 670 C CA . CYS A 1 112 ? 9.33300 4.64299 -24.18508 1.000 41.53863 104 CYS A CA 1
ATOM 671 C C . CYS A 1 112 ? 8.42018 3.48532 -24.57159 1.000 40.53433 104 CYS A C 1
ATOM 672 O O . CYS A 1 112 ? 7.31392 3.32475 -24.04373 1.000 38.59944 104 CYS A O 1
ATOM 675 N N . ASN A 1 113 ? 8.87086 2.67664 -25.53071 1.000 37.31827 105 ASN A N 1
ATOM 676 C CA . ASN A 1 113 ? 7.99653 1.72006 -26.18811 1.000 33.96344 105 ASN A CA 1
ATOM 677 C C . ASN A 1 113 ? 8.25724 0.27940 -25.79960 1.000 38.55048 105 ASN A C 1
ATOM 678 O O . ASN A 1 113 ? 7.50344 -0.59494 -26.23507 1.000 37.54497 105 ASN A O 1
ATOM 683 N N . SER A 1 114 ? 9.28775 0.00069 -24.99852 1.000 31.00182 106 SER A N 1
ATOM 684 C CA . SER A 1 114 ? 9.62035 -1.38747 -24.69024 1.000 29.70925 106 SER A CA 1
ATOM 685 C C . SER A 1 114 ? 10.63737 -1.43082 -23.56184 1.000 34.85660 106 SER A C 1
ATOM 686 O O . SER A 1 114 ? 11.28802 -0.43279 -23.25294 1.000 32.40112 106 SER A O 1
ATOM 689 N N . GLY A 1 115 ? 10.79970 -2.62068 -22.98462 1.000 33.49392 107 GLY A N 1
ATOM 690 C CA . GLY A 1 115 ? 11.86308 -2.80492 -22.01077 1.000 34.42394 107 GLY A CA 1
ATOM 691 C C . GLY A 1 115 ? 13.24285 -2.71284 -22.62287 1.000 39.00103 107 GLY A C 1
ATOM 692 O O . GLY A 1 115 ? 14.16881 -2.19232 -21.99555 1.000 34.64556 107 GLY A O 1
ATOM 693 N N . ALA A 1 116 ? 13.40422 -3.20706 -23.85368 1.000 33.25812 108 ALA A N 1
ATOM 694 C CA . ALA A 1 116 ? 14.67933 -3.03796 -24.54017 1.000 34.23931 108 ALA A CA 1
ATOM 695 C C . ALA A 1 116 ? 15.04094 -1.56396 -24.64910 1.000 35.39445 108 ALA A C 1
ATOM 696 O O . ALA A 1 116 ? 16.19016 -1.18171 -24.39968 1.00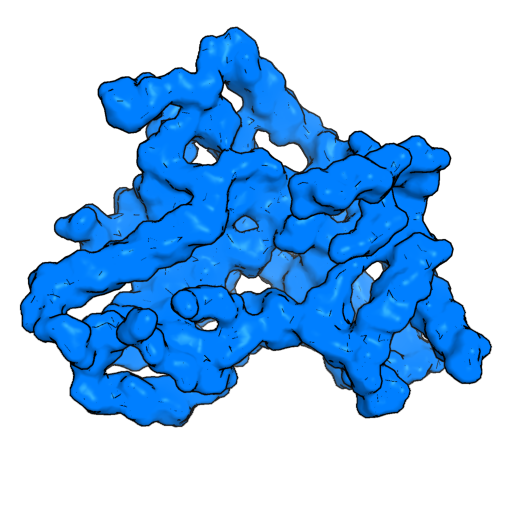0 40.56104 108 ALA A O 1
ATOM 698 N N . GLU A 1 117 ? 14.06671 -0.71646 -24.99986 1.000 33.19716 109 GLU A N 1
ATOM 699 C CA . GLU A 1 117 ? 14.32845 0.71943 -25.04650 1.000 35.84004 109 GLU A CA 1
ATOM 700 C C . GLU A 1 117 ? 14.67055 1.26570 -23.66220 1.000 33.61057 109 GLU A C 1
ATOM 701 O O . GLU A 1 117 ? 15.57883 2.08887 -23.51998 1.000 35.74537 109 GLU A O 1
ATOM 707 N N . ALA A 1 118 ? 13.95772 0.81629 -22.63303 1.000 34.49700 110 ALA A N 1
ATOM 708 C CA . ALA A 1 118 ? 14.20894 1.31822 -21.28145 1.000 38.77872 110 ALA A CA 1
ATOM 709 C C . ALA A 1 118 ? 15.61294 0.96147 -20.81132 1.000 37.38932 110 ALA A C 1
ATOM 710 O O . ALA A 1 118 ? 16.33456 1.80625 -20.26161 1.000 37.77145 110 ALA A O 1
ATOM 712 N N . ASN A 1 119 ? 16.00802 -0.29995 -20.98780 1.000 33.03216 111 ASN A N 1
ATOM 713 C CA . ASN A 1 119 ? 17.33511 -0.71986 -20.55465 1.000 35.14874 111 ASN A CA 1
ATOM 714 C C . ASN A 1 119 ? 18.42903 0.00860 -21.31956 1.000 42.33837 111 ASN A C 1
ATOM 715 O O . ASN A 1 119 ? 19.46743 0.35422 -20.74574 1.000 35.12530 111 ASN A O 1
ATOM 720 N N . GLU A 1 120 ? 18.21678 0.26506 -22.61233 1.000 35.61390 112 GLU A N 1
ATOM 721 C CA . GLU A 1 120 ? 19.21212 1.01812 -23.36875 1.000 43.01794 112 GLU A CA 1
ATOM 722 C C . GLU A 1 120 ? 19.34920 2.44349 -22.83467 1.000 40.61952 112 GLU A C 1
ATOM 723 O O . GLU A 1 120 ? 20.46398 2.96419 -22.70395 1.000 38.34091 112 GLU A O 1
ATOM 729 N N . VAL A 1 121 ? 18.22740 3.08986 -22.51335 1.000 36.54768 113 VAL A N 1
ATOM 730 C CA . VAL A 1 121 ? 18.28393 4.43700 -21.94503 1.000 41.46536 113 VAL A CA 1
ATOM 731 C C . VAL A 1 121 ? 18.98331 4.41540 -20.59102 1.000 41.59367 113 VAL A C 1
ATOM 732 O O . VAL A 1 121 ? 19.76731 5.31465 -20.25426 1.000 38.00323 113 VAL A O 1
ATOM 736 N N . ALA A 1 122 ? 18.71960 3.38621 -19.80054 1.000 33.37641 114 ALA A N 1
ATOM 737 C CA . ALA A 1 122 ? 19.34873 3.30869 -18.48956 1.000 31.31323 114 ALA A CA 1
ATOM 738 C C . ALA A 1 122 ? 20.85747 3.18726 -18.63460 1.000 38.60910 114 ALA A C 1
ATOM 739 O O . ALA A 1 122 ? 21.61500 3.84960 -17.91478 1.000 44.41285 114 ALA A O 1
ATOM 741 N N . ILE A 1 123 ? 21.30804 2.39183 -19.60602 1.000 37.73287 115 ILE A N 1
ATOM 742 C CA . ILE A 1 123 ? 22.73719 2.20937 -19.84320 1.000 36.00318 115 ILE A CA 1
ATOM 743 C C . ILE A 1 123 ? 23.37033 3.50143 -20.34394 1.000 40.43690 115 ILE A C 1
ATOM 744 O O . ILE A 1 123 ? 24.45854 3.88993 -19.89552 1.000 42.00709 115 ILE A O 1
ATOM 749 N N . LYS A 1 124 ? 22.71282 4.17867 -21.29341 1.000 37.94137 116 LYS A N 1
ATOM 750 C CA . LYS A 1 124 ? 23.23794 5.45531 -21.77142 1.000 38.16709 116 LYS A CA 1
ATOM 751 C C . LYS A 1 124 ? 23.30590 6.45658 -20.63089 1.000 43.70996 116 LYS A C 1
ATOM 752 O O . LYS A 1 124 ? 24.28261 7.20430 -20.50605 1.000 47.29574 116 LYS A O 1
ATOM 754 N N . MET A 1 125 ? 22.28466 6.46263 -19.76888 1.000 41.56083 117 MET A N 1
ATOM 755 C CA A MET A 1 125 ? 22.27610 7.38433 -18.63944 0.065 47.34284 117 MET A CA 1
ATOM 756 C CA B MET A 1 125 ? 22.27506 7.38163 -18.63604 0.935 47.44724 117 MET A CA 1
ATOM 757 C C . MET A 1 125 ? 23.39611 7.06707 -17.65585 1.000 43.04479 117 MET A C 1
ATOM 758 O O . MET A 1 125 ? 23.99158 7.97875 -17.06779 1.000 43.71718 117 MET A O 1
ATOM 767 N N . VAL A 1 126 ? 23.69922 5.78392 -17.45670 1.000 40.49490 118 VAL A N 1
ATOM 768 C CA . VAL A 1 126 ? 24.84999 5.45194 -16.62162 1.000 44.45818 118 VAL A CA 1
ATOM 769 C C . VAL A 1 126 ? 26.09973 6.10460 -17.18331 1.000 45.11034 118 VAL A C 1
ATOM 770 O O . VAL A 1 126 ? 26.88975 6.71521 -16.45311 1.000 45.17693 118 VAL A O 1
ATOM 774 N N . ARG A 1 127 ? 26.27181 6.02067 -18.50078 1.000 43.77369 119 ARG A N 1
ATOM 775 C CA . ARG A 1 127 ? 27.47147 6.54674 -19.13379 1.000 42.27465 119 ARG A CA 1
ATOM 776 C C . ARG A 1 127 ? 27.50912 8.06487 -19.07538 1.000 45.21261 119 ARG A C 1
ATOM 777 O O . ARG A 1 127 ? 28.56762 8.64784 -18.82141 1.000 47.58826 119 ARG A O 1
ATOM 785 N N . LYS A 1 128 ? 26.37257 8.72374 -19.31228 1.000 43.44720 120 LYS A N 1
ATOM 786 C CA . LYS A 1 128 ? 26.35552 10.17757 -19.22076 1.000 47.20958 120 LYS A CA 1
ATOM 787 C C . LYS A 1 128 ? 26.66202 10.62504 -17.79891 1.000 47.01114 120 LYS A C 1
ATOM 788 O O . LYS A 1 128 ? 27.44599 11.55774 -17.58140 1.000 49.92866 120 LYS A O 1
ATOM 794 N N . TRP A 1 129 ? 26.06683 9.94989 -16.81260 1.000 44.87947 121 TRP A N 1
ATOM 795 C CA . TRP A 1 129 ? 26.34933 10.28305 -15.41879 1.000 47.46612 121 TRP A CA 1
ATOM 796 C C . TRP A 1 129 ? 27.82823 10.08159 -15.10350 1.000 47.59825 121 TRP A C 1
ATOM 797 O O . TRP A 1 129 ? 28.48683 10.97591 -14.55457 1.000 53.78358 121 TRP A O 1
ATOM 808 N N . ALA A 1 130 ? 28.37678 8.92304 -15.48510 1.000 48.65476 122 ALA A N 1
ATOM 809 C CA . ALA A 1 130 ? 29.78481 8.63522 -15.22140 1.000 52.82131 122 ALA A CA 1
ATOM 810 C C . ALA A 1 130 ? 30.69183 9.71624 -15.80149 1.000 59.16136 122 ALA A C 1
ATOM 811 O O . ALA A 1 130 ? 31.61217 10.19276 -15.12694 1.000 56.30515 122 ALA A O 1
ATOM 813 N N . SER A 1 131 ? 30.44795 10.11882 -17.05484 1.000 51.18925 123 SER A N 1
ATOM 814 C CA . SER A 1 131 ? 31.27347 11.17088 -17.64422 1.000 54.08843 123 SER A CA 1
ATOM 815 C C . SER A 1 131 ? 31.05640 12.50186 -16.93335 1.000 55.86318 123 SER A C 1
ATOM 816 O O . SER A 1 131 ? 32.01057 13.25642 -16.71461 1.000 58.75260 123 SER A O 1
ATOM 819 N N . SER A 1 132 ? 29.81206 12.80453 -16.55364 1.000 54.43323 124 SER A N 1
ATOM 820 C CA . SER A 1 132 ? 29.55802 14.01903 -15.79031 1.000 56.27202 124 SER A CA 1
ATOM 821 C C . SER A 1 132 ? 30.22327 13.98137 -14.41951 1.000 62.91545 124 SER A C 1
ATOM 822 O O . SER A 1 132 ? 30.40432 15.03425 -13.80149 1.000 59.80930 124 SER A O 1
ATOM 825 N N . GLN A 1 133 ? 30.57744 12.79808 -13.92434 1.000 53.84117 125 GLN A N 1
ATOM 826 C CA . GLN A 1 133 ? 31.36564 12.70375 -12.70466 1.000 56.52958 125 GLN A CA 1
ATOM 827 C C . GLN A 1 133 ? 32.85606 12.85302 -12.96173 1.000 60.28167 125 GLN A C 1
ATOM 828 O O . GLN A 1 133 ? 33.64126 12.78507 -12.01283 1.000 57.82351 125 GLN A O 1
ATOM 834 N N . GLY A 1 134 ? 33.26365 13.04472 -14.21255 1.000 61.16147 126 GLY A N 1
ATOM 835 C CA . GLY A 1 134 ? 34.66985 13.07404 -14.54247 1.000 56.93779 126 GLY A CA 1
ATOM 836 C C . GLY A 1 134 ? 35.32017 11.72423 -14.72400 1.000 59.62173 126 GLY A C 1
ATOM 837 O O . GLY A 1 134 ? 36.55060 11.64012 -14.69565 1.000 64.21943 126 GLY A O 1
ATOM 838 N N . ARG A 1 135 ? 34.53904 10.65869 -14.91399 1.000 55.05514 127 ARG A N 1
ATOM 839 C CA . ARG A 1 135 ? 35.13219 9.34129 -15.11111 1.000 53.45505 127 ARG A CA 1
ATOM 840 C C . ARG A 1 135 ? 35.67363 9.21501 -16.53019 1.000 56.61630 127 ARG A C 1
ATOM 841 O O . ARG A 1 135 ? 34.92784 9.42808 -17.49226 1.000 56.16083 127 ARG A O 1
ATOM 849 N N . PRO A 1 136 ? 36.94506 8.86102 -16.70271 1.000 57.06936 128 PRO A N 1
ATOM 850 C CA . PRO A 1 136 ? 37.47016 8.60728 -18.04873 1.000 57.97872 128 PRO A CA 1
ATOM 851 C C . PRO A 1 136 ? 36.83868 7.35382 -18.63407 1.000 63.12740 128 PRO A C 1
ATOM 852 O O . PRO A 1 136 ? 36.17493 6.57404 -17.94671 1.000 58.69752 128 PRO A O 1
ATOM 856 N N . ALA A 1 137 ? 37.06940 7.16094 -19.93428 1.000 62.11897 129 ALA A N 1
ATOM 857 C CA . ALA A 1 137 ? 36.32847 6.14037 -20.66847 1.000 65.65932 129 ALA A CA 1
ATOM 858 C C . ALA A 1 137 ? 36.58683 4.74025 -20.12692 1.000 62.27945 129 ALA A C 1
ATOM 859 O O . ALA A 1 137 ? 35.71733 3.87290 -20.22946 1.000 61.89934 129 ALA A O 1
ATOM 861 N N . ASP A 1 138 ? 37.75600 4.49850 -19.53720 1.000 72.29606 130 ASP A N 1
ATOM 862 C CA . ASP A 1 138 ? 38.03690 3.18196 -18.97807 1.000 71.69904 130 ASP A CA 1
ATOM 863 C C . ASP A 1 138 ? 37.44601 2.98453 -17.58626 1.000 66.70248 130 ASP A C 1
ATOM 864 O O . ASP A 1 138 ? 37.66710 1.92725 -16.98453 1.000 67.75593 130 ASP A O 1
ATOM 869 N N . LYS A 1 139 ? 36.69706 3.95377 -17.06319 1.000 62.53612 131 LYS A N 1
ATOM 870 C CA . LYS A 1 139 ? 36.12921 3.85965 -15.72075 1.000 59.83987 131 LYS A CA 1
ATOM 871 C C . LYS A 1 139 ? 34.62575 4.07863 -15.75016 1.000 53.42124 131 LYS A C 1
ATOM 872 O O . LYS A 1 139 ? 34.05982 4.75655 -14.88698 1.000 54.13056 131 LYS A O 1
ATOM 878 N N . ARG A 1 140 ? 33.95776 3.50796 -16.75045 1.000 51.54168 132 ARG A N 1
ATOM 879 C CA . ARG A 1 140 ? 32.50478 3.53340 -16.87509 1.000 49.55085 132 ARG A CA 1
ATOM 880 C C . ARG A 1 140 ? 31.96157 2.11436 -16.97333 1.000 46.90833 132 ARG A C 1
ATOM 881 O O . ARG A 1 140 ? 30.98655 1.83943 -17.68448 1.000 46.19687 132 ARG A O 1
ATOM 889 N N . VAL A 1 141 ? 32.59132 1.18563 -16.24822 1.000 45.92908 133 VAL A N 1
ATOM 890 C CA . VAL A 1 141 ? 32.21794 -0.22035 -16.35750 1.000 44.82460 133 VAL A CA 1
ATOM 891 C C . VAL A 1 141 ? 30.86935 -0.45256 -15.69054 1.000 44.42156 133 VAL A C 1
ATOM 892 O O . VAL A 1 141 ? 30.56449 0.12436 -14.63926 1.000 44.37039 133 VAL A O 1
ATOM 896 N N . ILE A 1 142 ? 30.04664 -1.29505 -16.31347 1.000 47.88076 134 ILE A N 1
ATOM 897 C CA . ILE A 1 142 ? 28.75905 -1.70264 -15.77130 1.000 42.20010 134 ILE A CA 1
ATOM 898 C C . ILE A 1 142 ? 28.85535 -3.18129 -15.42069 1.000 42.93168 134 ILE A C 1
ATOM 899 O O . ILE A 1 142 ? 29.09871 -4.02475 -16.29635 1.000 46.62525 134 ILE A O 1
ATOM 904 N N . ILE A 1 143 ? 28.65902 -3.50126 -14.14977 1.000 43.09080 135 ILE A N 1
ATOM 905 C CA . ILE A 1 143 ? 28.58126 -4.90076 -13.74200 1.000 41.16027 135 ILE A CA 1
ATOM 906 C C . ILE A 1 143 ? 27.17088 -5.42169 -13.98384 1.000 44.65150 135 ILE A C 1
ATOM 907 O O . ILE A 1 143 ? 26.17791 -4.80189 -13.57508 1.000 40.03589 135 ILE A O 1
ATOM 912 N N . THR A 1 144 ? 27.08025 -6.54339 -14.69240 1.000 42.97468 136 THR A N 1
ATOM 913 C CA . THR A 1 144 ? 25.85108 -7.30564 -14.81795 1.000 39.72655 136 THR A CA 1
ATOM 914 C C . THR A 1 144 ? 26.14342 -8.73689 -14.39068 1.000 42.44864 136 THR A C 1
ATOM 915 O O . THR A 1 144 ? 27.29131 -9.11447 -14.14611 1.000 46.60598 136 THR A O 1
ATOM 919 N N . PHE A 1 145 ? 25.10132 -9.54750 -14.30607 1.000 40.55363 137 PHE A N 1
ATOM 920 C CA . PHE A 1 145 ? 25.22598 -10.85444 -13.68143 1.000 43.69006 137 PHE A CA 1
ATOM 921 C C . PHE A 1 145 ? 24.90482 -11.96509 -14.66066 1.000 45.97751 137 PHE A C 1
ATOM 922 O O . PHE A 1 145 ? 23.94695 -11.87171 -15.43880 1.000 46.42057 137 PHE A O 1
ATOM 930 N N . ARG A 1 146 ? 25.71683 -13.01880 -14.60604 1.000 48.95874 138 ARG A N 1
ATOM 931 C CA . ARG A 1 146 ? 25.48167 -14.17787 -15.44419 1.000 53.29403 138 ARG A CA 1
ATOM 932 C C . ARG A 1 146 ? 24.09314 -14.72215 -15.16074 1.000 57.55466 138 ARG A C 1
ATOM 933 O O . ARG A 1 146 ? 23.67298 -14.80964 -14.00354 1.000 52.32440 138 ARG A O 1
ATOM 941 N N . GLY A 1 147 ? 23.36534 -15.03846 -16.22556 1.000 53.34870 139 GLY A N 1
ATOM 942 C CA . GLY A 1 147 ? 21.99174 -15.46656 -16.12611 1.000 56.31062 139 GLY A CA 1
ATOM 943 C C . GLY A 1 147 ? 20.96399 -14.39279 -16.41758 1.000 57.35307 139 GLY A C 1
ATOM 944 O O . GLY A 1 147 ? 19.77087 -14.71384 -16.48625 1.000 54.08784 139 GLY A O 1
ATOM 945 N N . SER A 1 148 ? 21.37222 -13.13420 -16.60127 1.000 50.92243 140 SER A N 1
ATOM 946 C CA . SER A 1 148 ? 20.38522 -12.07199 -16.77058 1.000 48.90073 140 SER A CA 1
ATOM 947 C C . SER A 1 148 ? 20.29083 -11.49743 -18.18022 1.000 65.33400 140 SER A C 1
ATOM 948 O O . SER A 1 148 ? 19.18791 -11.15299 -18.61679 1.000 69.13213 140 SER A O 1
ATOM 951 N N . PHE A 1 149 ? 21.40568 -11.35835 -18.89595 1.000 66.19577 141 PHE A N 1
ATOM 952 C CA . PHE A 1 149 ? 21.44097 -11.10250 -20.34196 1.000 79.97903 141 PHE A CA 1
ATOM 953 C C . PHE A 1 149 ? 21.18898 -9.65368 -20.75312 1.000 80.03969 141 PHE A C 1
ATOM 954 O O . PHE A 1 149 ? 20.76994 -9.41521 -21.89218 1.000 79.08846 141 PHE A O 1
ATOM 962 N N . HIS A 1 150 ? 21.42818 -8.65847 -19.91027 1.000 77.39681 142 HIS A N 1
ATOM 963 C CA . HIS A 1 150 ? 21.51899 -7.31194 -20.45343 1.000 82.78752 142 HIS A CA 1
ATOM 964 C C . HIS A 1 150 ? 22.98765 -6.95222 -20.66226 1.000 83.70350 142 HIS A C 1
ATOM 965 O O . HIS A 1 150 ? 23.87567 -7.44314 -19.96041 1.000 79.80906 142 HIS A O 1
ATOM 972 N N . GLY A 1 151 ? 23.23585 -6.11147 -21.66208 1.000 85.76874 143 GLY A N 1
ATOM 973 C CA . GLY A 1 151 ? 24.59003 -5.76571 -22.05138 1.000 74.56436 143 GLY A CA 1
ATOM 974 C C . GLY A 1 151 ? 24.87878 -6.08024 -23.50625 1.000 89.75662 143 GLY A C 1
ATOM 975 O O . GLY A 1 151 ? 25.51884 -7.08359 -23.81999 1.000 97.19075 143 GLY A O 1
ATOM 976 N N . GLY A 1 174 ? 30.70143 -3.63359 -25.29726 1.000 86.73564 166 GLY A N 1
ATOM 977 C CA . GLY A 1 174 ? 31.78794 -3.58463 -24.33883 1.000 90.39518 166 GLY A CA 1
ATOM 978 C C . GLY A 1 174 ? 31.49120 -2.68657 -23.15368 1.000 88.10483 166 GLY A C 1
ATOM 979 O O . GLY A 1 174 ? 30.41030 -2.10703 -23.05334 1.000 88.56503 166 GLY A O 1
ATOM 980 N N . GLY A 1 175 ? 32.46394 -2.55599 -22.25667 1.000 81.86272 167 GLY A N 1
ATOM 981 C CA . GLY A 1 175 ? 32.24936 -1.82572 -21.02511 1.000 68.51927 167 GLY A CA 1
ATOM 982 C C . GLY A 1 175 ? 31.44899 -2.57239 -19.98239 1.000 58.69484 167 GLY A C 1
ATOM 983 O O . GLY A 1 175 ? 31.01476 -1.96053 -18.99913 1.000 52.71766 167 GLY A O 1
ATOM 984 N N . PHE A 1 176 ? 31.23394 -3.87213 -20.16437 1.000 56.51820 168 PHE A N 1
ATOM 985 C CA . PHE A 1 176 ? 30.47455 -4.68062 -19.22487 1.000 52.74420 168 PHE A CA 1
ATOM 986 C C . PHE A 1 176 ? 31.38365 -5.69250 -18.54747 1.000 55.99963 168 PHE A C 1
ATOM 987 O O . PHE A 1 176 ? 32.34321 -6.18729 -19.14653 1.000 69.49754 168 PHE A O 1
ATOM 995 N N . ARG A 1 177 ? 31.06688 -5.99407 -17.29631 1.000 53.59028 169 ARG A N 1
ATOM 996 C CA . ARG A 1 177 ? 31.78716 -6.97271 -16.49437 1.000 47.93807 169 ARG A CA 1
ATOM 997 C C . ARG A 1 177 ? 30.75536 -7.93837 -15.93475 1.000 47.34514 169 ARG A C 1
ATOM 998 O O . ARG A 1 177 ? 29.80471 -7.51263 -15.27016 1.000 54.48998 169 ARG A O 1
ATOM 1006 N N . TYR A 1 178 ? 30.92206 -9.22558 -16.22299 1.000 47.15900 170 TYR A N 1
ATOM 1007 C CA . TYR A 1 178 ? 29.95686 -10.24532 -15.83244 1.000 51.40576 170 TYR A CA 1
ATOM 1008 C C . TYR A 1 178 ? 30.49615 -11.03721 -14.64922 1.000 57.59370 170 TYR A C 1
ATOM 1009 O O . TYR A 1 178 ? 31.61877 -11.54794 -14.70087 1.000 60.51282 170 TYR A O 1
ATOM 1018 N N . ILE A 1 179 ? 29.69765 -11.12812 -13.58246 1.000 45.31668 171 ILE A N 1
ATOM 1019 C CA . ILE A 1 179 ? 30.03182 -11.92028 -12.40547 1.000 46.62456 171 ILE A CA 1
ATOM 1020 C C . ILE A 1 179 ? 28.82553 -12.77812 -12.04053 1.000 49.26798 171 ILE A C 1
ATOM 1021 O O . ILE A 1 179 ? 27.72795 -12.60429 -12.56899 1.000 48.36101 171 ILE A O 1
ATOM 1026 N N . ASP A 1 180 ? 29.04106 -13.70782 -11.11072 1.000 46.71539 172 ASP A N 1
ATOM 1027 C CA . ASP A 1 180 ? 27.97391 -14.59972 -10.68326 1.000 53.60301 172 ASP A CA 1
ATOM 1028 C C . ASP A 1 180 ? 26.97947 -13.85977 -9.80365 1.000 46.28467 172 ASP A C 1
ATOM 1029 O O . ASP A 1 180 ? 27.35651 -13.02604 -8.97797 1.000 45.67871 172 ASP A O 1
ATOM 1034 N N . PHE A 1 181 ? 25.70382 -14.17148 -9.99602 1.000 44.13192 173 PHE A N 1
ATOM 1035 C CA . PHE A 1 181 ? 24.63092 -13.64081 -9.16421 1.000 47.17078 173 PHE A CA 1
ATOM 1036 C C . PHE A 1 181 ? 24.78499 -14.11879 -7.72016 1.000 51.45492 173 PHE A C 1
ATOM 1037 O O . PHE A 1 181 ? 25.30398 -15.20318 -7.45941 1.000 51.12595 173 PHE A O 1
ATOM 1045 N N . ASN A 1 182 ? 24.33871 -13.28992 -6.77487 1.000 48.91796 174 ASN A N 1
ATOM 1046 C CA . ASN A 1 182 ? 24.30243 -13.62942 -5.34940 1.000 48.19343 174 ASN A CA 1
ATOM 1047 C C . ASN A 1 182 ? 25.68730 -13.89690 -4.75683 1.000 54.68620 174 ASN A C 1
ATOM 1048 O O . ASN A 1 182 ? 25.80629 -14.60321 -3.75084 1.000 60.90286 174 ASN A O 1
ATOM 1053 N N . ASP A 1 183 ? 26.74894 -13.35358 -5.34472 1.000 52.21856 175 ASP A N 1
ATOM 1054 C CA . ASP A 1 183 ? 28.10652 -13.59547 -4.86572 1.000 54.68834 175 ASP A CA 1
ATOM 1055 C C . ASP A 1 183 ? 28.69497 -12.25696 -4.42127 1.000 56.13498 175 ASP A C 1
ATOM 1056 O O . ASP A 1 183 ? 29.21456 -11.49060 -5.23804 1.000 52.36771 175 ASP A O 1
ATOM 1061 N N . GLU A 1 184 ? 28.62514 -11.99374 -3.11691 1.000 50.19253 176 GLU A N 1
ATOM 1062 C CA . GLU A 1 184 ? 29.04079 -10.69904 -2.59181 1.000 57.23502 176 GLU A CA 1
ATOM 1063 C C . GLU A 1 184 ? 30.55615 -10.55180 -2.61724 1.000 56.53952 176 GLU A C 1
ATOM 1064 O O . GLU A 1 184 ? 31.07424 -9.45812 -2.86650 1.000 58.14250 176 GLU A O 1
ATOM 1070 N N . VAL A 1 185 ? 31.28286 -11.64164 -2.36410 1.000 63.10624 177 VAL A N 1
ATOM 1071 C CA . VAL A 1 185 ? 32.74073 -11.59370 -2.43002 1.000 61.38159 177 VAL A CA 1
ATOM 1072 C C . VAL A 1 185 ? 33.20166 -11.29361 -3.85096 1.000 57.21932 177 VAL A C 1
ATOM 1073 O O . VAL A 1 185 ? 34.11135 -10.48740 -4.06483 1.000 54.30227 177 VAL A O 1
ATOM 1077 N N . GLN A 1 186 ? 32.56843 -11.92109 -4.84622 1.000 54.95464 178 GLN A N 1
ATOM 1078 C CA . GLN A 1 186 ? 32.94542 -11.68044 -6.23656 1.000 53.96996 178 GLN A CA 1
ATOM 1079 C C . GLN A 1 186 ? 32.61162 -10.25370 -6.66045 1.000 57.90223 178 GLN A C 1
ATOM 1080 O O . GLN A 1 186 ? 33.36480 -9.63071 -7.42507 1.000 55.89939 178 GLN A O 1
ATOM 1086 N N . LEU A 1 187 ? 31.48722 -9.71773 -6.17208 1.000 51.21341 179 LEU A N 1
ATOM 1087 C CA . LEU A 1 187 ? 31.12340 -8.33881 -6.48999 1.000 48.37840 179 LEU A CA 1
ATOM 1088 C C . LEU A 1 187 ? 32.10210 -7.35996 -5.86182 1.000 54.33587 179 LEU A C 1
ATOM 1089 O O . LEU A 1 187 ? 32.50691 -6.37629 -6.49695 1.000 50.28593 179 LEU A O 1
ATOM 1094 N N . GLU A 1 188 ? 32.48877 -7.61927 -4.61173 1.000 50.22664 180 GLU A N 1
ATOM 1095 C CA . GLU A 1 188 ? 33.48139 -6.78840 -3.94565 1.000 50.89533 180 GLU A CA 1
ATOM 1096 C C . GLU A 1 188 ? 34.76988 -6.74542 -4.75743 1.000 54.88155 180 GLU A C 1
ATOM 1097 O O . GLU A 1 188 ? 35.30944 -5.66566 -5.03158 1.000 55.81530 180 GLU A O 1
ATOM 1103 N N . THR A 1 189 ? 35.25785 -7.91843 -5.18136 1.000 53.41418 181 THR A N 1
ATOM 1104 C CA . THR A 1 189 ? 36.48279 -7.98042 -5.97570 1.000 59.94762 181 THR A CA 1
ATOM 1105 C C . THR A 1 189 ? 36.33583 -7.21170 -7.28354 1.000 53.45778 181 THR A C 1
ATOM 1106 O O . THR A 1 189 ? 37.24206 -6.47081 -7.68416 1.000 55.04306 181 THR A O 1
ATOM 1110 N N . ALA A 1 190 ? 35.18844 -7.36084 -7.94705 1.000 53.57928 182 ALA A N 1
ATOM 1111 C CA . ALA A 1 190 ? 34.96980 -6.76635 -9.25758 1.000 56.93845 182 ALA A CA 1
ATOM 1112 C C . ALA A 1 190 ? 34.88309 -5.24860 -9.20208 1.000 55.75687 182 ALA A C 1
ATOM 1113 O O . ALA A 1 190 ? 35.09330 -4.58896 -10.22416 1.000 55.28062 182 ALA A O 1
ATOM 1115 N N . MET A 1 191 ? 34.58912 -4.68019 -8.03897 1.000 53.70810 183 MET A N 1
ATOM 1116 C CA . MET A 1 191 ? 34.47658 -3.23945 -7.88815 1.000 50.64093 183 MET A CA 1
ATOM 1117 C C . MET A 1 191 ? 35.71831 -2.62407 -7.26049 1.000 62.21858 183 MET A C 1
ATOM 1118 O O . MET A 1 191 ? 35.78563 -1.39942 -7.12237 1.000 56.13892 183 MET A O 1
ATOM 1123 N N . ALA A 1 192 ? 36.71132 -3.44494 -6.90793 1.000 65.25723 184 ALA A N 1
ATOM 1124 C CA . ALA A 1 192 ? 37.84483 -2.96259 -6.12475 1.000 67.05895 184 ALA A CA 1
ATOM 1125 C C . ALA A 1 192 ? 38.68176 -1.94076 -6.88291 1.000 65.18810 184 ALA A C 1
ATOM 1126 O O . ALA A 1 192 ? 39.25167 -1.03564 -6.26360 1.000 65.57463 184 ALA A O 1
ATOM 1128 N N . ALA A 1 193 ? 38.76910 -2.05408 -8.21080 1.000 67.61319 185 ALA A N 1
ATOM 1129 C CA . ALA A 1 193 ? 39.64777 -1.16508 -8.96598 1.000 68.40893 185 ALA A CA 1
ATOM 1130 C C . ALA A 1 193 ? 39.08373 0.23769 -9.14080 1.000 68.20690 185 ALA A C 1
ATOM 1131 O O . ALA A 1 193 ? 39.79931 1.11427 -9.63332 1.000 64.77668 185 ALA A O 1
ATOM 1133 N N . GLY A 1 194 ? 37.83454 0.47991 -8.75900 1.000 59.58471 186 GLY A N 1
ATOM 1134 C CA . GLY A 1 194 ? 37.27554 1.80881 -8.89680 1.000 61.28408 186 GLY A CA 1
ATOM 1135 C C . GLY A 1 194 ? 36.81635 2.17930 -10.28874 1.000 60.44702 186 GLY A C 1
ATOM 1136 O O . GLY A 1 194 ? 36.48368 3.34887 -10.52576 1.000 57.64631 186 GLY A O 1
ATOM 1137 N N . ASP A 1 195 ? 36.77422 1.22844 -11.21677 1.000 57.07746 187 ASP A N 1
ATOM 1138 C CA . ASP A 1 195 ? 36.40839 1.52011 -12.59406 1.000 54.81605 187 ASP A CA 1
ATOM 1139 C C . ASP A 1 195 ? 34.93366 1.28476 -12.88535 1.000 51.83780 187 ASP A C 1
ATOM 1140 O O . ASP A 1 195 ? 34.50121 1.50703 -14.01811 1.000 51.39009 187 ASP A O 1
ATOM 1145 N N . VAL A 1 196 ? 34.14902 0.87207 -11.89658 1.000 48.50118 188 VAL A N 1
ATOM 1146 C CA . VAL A 1 196 ? 32.74737 0.52330 -12.10842 1.000 52.97652 188 VAL A CA 1
ATOM 1147 C C . VAL A 1 196 ? 31.86899 1.74790 -11.87203 1.000 50.67632 188 VAL A C 1
ATOM 1148 O O . VAL A 1 196 ? 31.95289 2.39611 -10.82332 1.000 46.87785 188 VAL A O 1
ATOM 1152 N N . ALA A 1 197 ? 31.02030 2.06569 -12.85117 1.000 44.65243 189 ALA A N 1
ATOM 1153 C CA . ALA A 1 197 ? 30.09082 3.17924 -12.73633 1.000 45.33565 189 ALA A CA 1
ATOM 1154 C C . ALA A 1 197 ? 28.69836 2.75627 -12.28836 1.000 43.45226 189 ALA A C 1
ATOM 1155 O O . ALA A 1 197 ? 27.96261 3.58853 -11.74407 1.000 41.34600 189 ALA A O 1
ATOM 1157 N N . ALA A 1 198 ? 28.32400 1.49028 -12.48303 1.000 43.43650 190 ALA A N 1
ATOM 1158 C CA . ALA A 1 198 ? 26.99191 1.03733 -12.11573 1.000 45.50389 190 ALA A CA 1
ATOM 1159 C C . ALA A 1 198 ? 26.98791 -0.47241 -11.94666 1.000 41.21744 190 ALA A C 1
ATOM 1160 O O . ALA A 1 198 ? 27.74200 -1.19292 -12.60890 1.000 44.24534 190 ALA A O 1
ATOM 1162 N N . VAL A 1 199 ? 26.12582 -0.94307 -11.05594 1.000 39.93054 191 VAL A N 1
ATOM 1163 C CA . VAL A 1 199 ? 25.74884 -2.34621 -11.00131 1.000 36.00411 191 VAL A CA 1
ATOM 1164 C C . VAL A 1 199 ? 24.30678 -2.43388 -11.46335 1.000 39.77923 191 VAL A C 1
ATOM 1165 O O . VAL A 1 199 ? 23.44475 -1.69591 -10.96892 1.000 42.75047 191 VAL A O 1
ATOM 1169 N N . MET A 1 200 ? 24.04737 -3.32421 -12.41339 1.000 36.46082 192 MET A N 1
ATOM 1170 C CA . MET A 1 200 ? 22.73335 -3.47199 -13.01687 1.000 33.40198 192 MET A CA 1
ATOM 1171 C C . MET A 1 200 ? 22.26756 -4.90368 -12.81098 1.000 33.10544 192 MET A C 1
ATOM 1172 O O . MET A 1 200 ? 22.97328 -5.84556 -13.18928 1.000 38.25708 192 MET A O 1
ATOM 1177 N N . LEU A 1 201 ? 21.08056 -5.07204 -12.22894 1.000 34.93141 193 LEU A N 1
ATOM 1178 C CA . LEU A 1 201 ? 20.61872 -6.42270 -11.92182 1.000 41.92039 193 LEU A CA 1
ATOM 1179 C C . LEU A 1 201 ? 19.09663 -6.49370 -11.90807 1.000 35.39063 193 LEU A C 1
ATOM 1180 O O . LEU A 1 201 ? 18.40834 -5.48156 -11.76450 1.000 41.63432 193 LEU A O 1
ATOM 1185 N N . GLU A 1 202 ? 18.57673 -7.72435 -12.05706 1.000 35.22866 194 GLU A N 1
ATOM 1186 C CA . GLU A 1 202 ? 17.18207 -8.06204 -11.79639 1.000 35.27775 194 GLU A CA 1
ATOM 1187 C C . GLU A 1 202 ? 17.05615 -8.59060 -10.37515 1.000 39.74730 194 GLU A C 1
ATOM 1188 O O . GLU A 1 202 ? 17.89285 -9.38641 -9.94600 1.000 43.22507 194 GLU A O 1
ATOM 1194 N N . PRO A 1 203 ? 16.02313 -8.20550 -9.62455 1.000 42.63657 195 PRO A N 1
ATOM 1195 C CA . PRO A 1 203 ? 15.87534 -8.77503 -8.27650 1.000 40.74194 195 PRO A CA 1
ATOM 1196 C C . PRO A 1 203 ? 15.65006 -10.27439 -8.30105 1.000 44.31720 195 PRO A C 1
ATOM 1197 O O . PRO A 1 203 ? 16.00186 -10.96190 -7.33897 1.000 40.79928 195 PRO A O 1
ATOM 1201 N N . ILE A 1 204 ? 15.08275 -10.80170 -9.38510 1.000 39.66730 196 ILE A N 1
ATOM 1202 C CA . ILE A 1 204 ? 14.94500 -12.23675 -9.61762 1.000 39.23344 196 ILE A CA 1
ATOM 1203 C C . ILE A 1 204 ? 15.38991 -12.50309 -11.04942 1.000 46.57239 196 ILE A C 1
ATOM 1204 O O . ILE A 1 204 ? 14.95916 -11.80630 -11.97484 1.000 45.47118 196 ILE A O 1
ATOM 1209 N N . GLN A 1 205 ? 16.25140 -13.49503 -11.24105 1.000 42.06293 197 GLN A N 1
ATOM 1210 C CA . GLN A 1 205 ? 16.71251 -13.81009 -12.59480 1.000 42.87277 197 GLN A CA 1
ATOM 1211 C C . GLN A 1 205 ? 15.70293 -14.73458 -13.26939 1.000 43.27392 197 GLN A C 1
ATOM 1212 O O . GLN A 1 205 ? 15.81233 -15.95842 -13.21148 1.000 45.84932 197 GLN A O 1
ATOM 1218 N N . GLY A 1 206 ? 14.72787 -14.13641 -13.94504 1.000 48.47020 198 GLY A N 1
ATOM 1219 C CA . GLY A 1 206 ? 13.69664 -14.88043 -14.64937 1.000 48.36439 198 GLY A CA 1
ATOM 1220 C C . GLY A 1 206 ? 14.19376 -15.95031 -15.58938 1.000 49.87456 198 GLY A C 1
ATOM 1221 O O . GLY A 1 206 ? 13.86744 -17.13427 -15.42572 1.000 48.96761 198 GLY A O 1
ATOM 1222 N N . GLU A 1 207 ? 14.98011 -15.54512 -16.58518 1.000 41.75500 199 GLU A N 1
ATOM 1223 C CA . GLU A 1 207 ? 15.48370 -16.51626 -17.54967 1.000 47.59350 199 GLU A CA 1
ATOM 1224 C C . GLU A 1 207 ? 16.49028 -17.45413 -16.90530 1.000 44.18989 199 GLU A C 1
ATOM 1225 O O . GLU A 1 207 ? 16.52774 -18.64400 -17.23210 1.000 47.16292 199 GLU A O 1
ATOM 1231 N N . GLY A 1 208 ? 17.28548 -16.94157 -15.97393 1.000 40.91451 200 GLY A N 1
ATOM 1232 C CA . GLY A 1 208 ? 18.33086 -17.71376 -15.33909 1.000 48.25304 200 GLY A CA 1
ATOM 1233 C C . GLY A 1 208 ? 17.83602 -18.55709 -14.18363 1.000 50.92977 200 GLY A C 1
ATOM 1234 O O . GLY A 1 208 ? 18.36200 -18.46691 -13.07233 1.000 44.13098 200 GLY A O 1
ATOM 1235 N N . GLY A 1 209 ? 16.81544 -19.37097 -14.43230 1.000 47.44213 201 GLY A N 1
ATOM 1236 C CA . GLY A 1 209 ? 16.34827 -20.32124 -13.45183 1.000 53.71539 201 GLY A CA 1
ATOM 1237 C C . GLY A 1 209 ? 15.41271 -19.77813 -12.39946 1.000 47.71840 201 GLY A C 1
ATOM 1238 O O . GLY A 1 209 ? 15.13853 -20.48992 -11.42674 1.000 47.08064 201 GLY A O 1
ATOM 1239 N N . VAL A 1 210 ? 14.87680 -18.56815 -12.58440 1.000 44.38323 202 VAL A N 1
ATOM 1240 C CA . VAL A 1 210 ? 14.02668 -17.90743 -11.59382 1.000 43.10643 202 VAL A CA 1
ATOM 1241 C C . VAL A 1 210 ? 14.79750 -17.83044 -10.28017 1.000 43.26398 202 VAL A C 1
ATOM 1242 O O . VAL A 1 210 ? 14.29955 -18.24459 -9.22421 1.000 49.77713 202 VAL A O 1
ATOM 1246 N N . MET A 1 211 ? 16.02863 -17.31516 -10.33566 1.000 43.82617 203 MET A N 1
ATOM 1247 C CA . MET A 1 211 ? 16.87814 -17.25745 -9.15020 1.000 48.36640 203 MET A CA 1
ATOM 1248 C C . MET A 1 211 ? 16.68370 -15.92467 -8.44314 1.000 42.91759 203 MET A C 1
ATOM 1249 O O . MET A 1 211 ? 17.08610 -14.87558 -8.98726 1.000 42.05427 203 MET A O 1
ATOM 1254 N N . PRO A 1 212 ? 16.09064 -15.90302 -7.25779 1.000 43.63009 204 PRO A N 1
ATOM 1255 C CA . PRO A 1 212 ? 15.88420 -14.63634 -6.55485 1.000 43.57665 204 PRO A CA 1
ATOM 1256 C C . PRO A 1 212 ? 17.14472 -14.17550 -5.84144 1.000 45.54627 204 PRO A C 1
ATOM 1257 O O . PRO A 1 212 ? 17.98383 -14.98036 -5.42975 1.000 42.62054 204 PRO A O 1
ATOM 1261 N N . ALA A 1 213 ? 17.29004 -12.85076 -5.73540 1.000 43.85923 205 ALA A N 1
ATOM 1262 C CA . ALA A 1 213 ? 18.32390 -12.29055 -4.87002 1.000 44.40644 205 ALA A CA 1
ATOM 1263 C C . ALA A 1 213 ? 18.16325 -12.83956 -3.46264 1.000 45.31070 205 ALA A C 1
ATOM 1264 O O . ALA A 1 213 ? 17.06833 -12.80125 -2.89525 1.000 48.20130 205 ALA A O 1
ATOM 1266 N N . LYS A 1 214 ? 19.25794 -13.33973 -2.89809 1.000 47.75736 206 LYS A N 1
ATOM 1267 C CA . LYS A 1 214 ? 19.21228 -13.88776 -1.55582 1.000 51.09089 206 LYS A CA 1
ATOM 1268 C C . LYS A 1 214 ? 19.07671 -12.75490 -0.54016 1.000 50.56003 206 LYS A C 1
ATOM 1269 O O . LYS A 1 214 ? 19.30614 -11.58363 -0.84586 1.000 44.34618 206 LYS A O 1
ATOM 1275 N N . SER A 1 215 ? 18.69138 -13.11346 0.68443 1.000 47.46300 207 SER A N 1
ATOM 1276 C CA A SER A 1 215 ? 18.44281 -12.11289 1.71465 0.530 45.57310 207 SER A CA 1
ATOM 1277 C CA B SER A 1 215 ? 18.43518 -12.10165 1.70020 0.470 46.02794 207 SER A CA 1
ATOM 1278 C C . SER A 1 215 ? 19.66136 -11.21270 1.89048 1.000 51.98323 207 SER A C 1
ATOM 1279 O O . SER A 1 215 ? 20.79809 -11.68864 1.95812 1.000 50.62911 207 SER A O 1
ATOM 1284 N N . GLY A 1 216 ? 19.42552 -9.90105 1.93002 1.000 53.72264 208 GLY A N 1
ATOM 1285 C CA . GLY A 1 216 ? 20.49013 -8.93309 2.10753 1.000 48.38498 208 GLY A CA 1
ATOM 1286 C C . GLY A 1 216 ? 21.33609 -8.65034 0.88322 1.000 50.30200 208 GLY A C 1
ATOM 1287 O O . GLY A 1 216 ? 22.17882 -7.74573 0.93534 1.000 46.46592 208 GLY A O 1
ATOM 1288 N N . PHE A 1 217 ? 21.13517 -9.36483 -0.22765 1.000 45.17838 209 PHE A N 1
ATOM 1289 C CA . PHE A 1 217 ? 22.04871 -9.20524 -1.35950 1.000 44.92318 209 PHE A CA 1
ATOM 1290 C C . PHE A 1 217 ? 21.95558 -7.81401 -1.97022 1.000 43.78406 209 PHE A C 1
ATOM 1291 O O . PHE A 1 217 ? 22.98002 -7.15137 -2.16733 1.000 44.76154 209 PHE A O 1
ATOM 1299 N N . LEU A 1 218 ? 20.74638 -7.35298 -2.30724 1.000 45.09139 210 LEU A N 1
ATOM 1300 C CA . LEU A 1 218 ? 20.64277 -6.00802 -2.88280 1.000 41.19796 210 LEU A CA 1
ATOM 1301 C C . LEU A 1 218 ? 21.11179 -4.95165 -1.89342 1.000 42.27193 210 LEU A C 1
ATOM 1302 O O . LEU A 1 218 ? 21.70227 -3.94087 -2.29008 1.000 44.77063 210 LEU A O 1
ATOM 1307 N N . LYS A 1 219 ? 20.86404 -5.16366 -0.60094 1.000 47.10650 211 LYS A N 1
ATOM 1308 C CA . LYS A 1 219 ? 21.39324 -4.23549 0.38926 1.000 49.48499 211 LYS A CA 1
ATOM 1309 C C . LYS A 1 219 ? 22.91137 -4.16379 0.31596 1.000 48.37565 211 LYS A C 1
ATOM 1310 O O . LYS A 1 219 ? 23.49554 -3.07901 0.41612 1.000 50.61014 211 LYS A O 1
ATOM 1316 N N . ARG A 1 220 ? 23.56831 -5.31137 0.14465 1.000 50.67483 212 ARG A N 1
ATOM 1317 C CA . ARG A 1 220 ? 25.01868 -5.30186 0.01327 1.000 45.41387 212 ARG A CA 1
ATOM 1318 C C . ARG A 1 220 ? 25.44614 -4.64189 -1.29449 1.000 48.86058 212 ARG A C 1
ATOM 1319 O O . ARG A 1 220 ? 26.46273 -3.94259 -1.33250 1.000 45.78680 212 ARG A O 1
ATOM 1327 N N . VAL A 1 221 ? 24.68586 -4.83767 -2.37709 1.000 46.99661 213 VAL A N 1
ATOM 1328 C CA . VAL A 1 221 ? 25.00248 -4.12668 -3.61787 1.000 41.68811 213 VAL A CA 1
ATOM 1329 C C . VAL A 1 221 ? 24.87449 -2.62407 -3.40777 1.000 43.19980 213 VAL A C 1
ATOM 1330 O O . VAL A 1 221 ? 25.76035 -1.84708 -3.78703 1.000 45.53481 213 VAL A O 1
ATOM 1334 N N . ARG A 1 222 ? 23.77070 -2.19065 -2.79312 1.000 42.96635 214 ARG A N 1
ATOM 1335 C CA . ARG A 1 222 ? 23.58342 -0.76634 -2.50663 1.000 45.47049 214 ARG A CA 1
ATOM 1336 C C . ARG A 1 222 ? 24.75296 -0.19506 -1.70904 1.000 45.78134 214 ARG A C 1
ATOM 1337 O O . ARG A 1 222 ? 25.30540 0.86177 -2.04378 1.000 47.81290 214 ARG A O 1
ATOM 1345 N N . GLU A 1 223 ? 25.13398 -0.89052 -0.63920 1.000 46.32414 215 GLU A N 1
ATOM 1346 C CA . GLU A 1 223 ? 26.23379 -0.45321 0.20555 1.000 45.30284 215 GLU A CA 1
ATOM 1347 C C . GLU A 1 223 ? 27.54166 -0.37238 -0.57293 1.000 45.30705 215 GLU A C 1
ATOM 1348 O O . GLU A 1 223 ? 28.30961 0.57783 -0.40486 1.000 46.63083 215 GLU A O 1
ATOM 1354 N N . LEU A 1 224 ? 27.81266 -1.35648 -1.43326 1.000 46.70904 216 LEU A N 1
ATOM 1355 C CA . LEU A 1 224 ? 29.03555 -1.32613 -2.23378 1.000 47.91162 216 LEU A CA 1
ATOM 1356 C C . LEU A 1 224 ? 28.98302 -0.24077 -3.30771 1.000 46.45174 216 LEU A C 1
ATOM 1357 O O . LEU A 1 224 ? 30.00003 0.40829 -3.58520 1.000 46.69260 216 LEU A O 1
ATOM 1362 N N . CYS A 1 225 ? 27.82222 -0.04148 -3.94684 1.000 42.86525 217 CYS A N 1
ATOM 1363 C CA . CYS A 1 225 ? 27.69464 1.07191 -4.88980 1.000 44.32527 217 CYS A CA 1
ATOM 1364 C C . CYS A 1 225 ? 27.96073 2.40912 -4.20464 1.000 51.67186 217 CYS A C 1
ATOM 1365 O O . CYS A 1 225 ? 28.64355 3.28174 -4.76084 1.000 49.52747 217 CYS A O 1
ATOM 1368 N N . ASP A 1 226 ? 27.43876 2.58410 -2.98849 1.000 46.26560 218 ASP A N 1
ATOM 1369 C CA . ASP A 1 226 ? 27.68366 3.81466 -2.24725 1.000 56.81695 218 ASP A CA 1
ATOM 1370 C C . ASP A 1 226 ? 29.17063 4.00148 -1.98603 1.000 50.10390 218 ASP A C 1
ATOM 1371 O O . ASP A 1 226 ? 29.71694 5.08640 -2.20637 1.000 50.77862 218 ASP A O 1
ATOM 1376 N N . GLN A 1 227 ? 29.84918 2.93817 -1.54304 1.000 48.19389 219 GLN A N 1
ATOM 1377 C CA . GLN A 1 227 ? 31.26968 3.03931 -1.21874 1.000 49.69946 219 GLN A CA 1
ATOM 1378 C C . GLN A 1 227 ? 32.11949 3.35816 -2.44238 1.000 51.55354 219 GLN A C 1
ATOM 1379 O O . GLN A 1 227 ? 33.15502 4.01600 -2.31738 1.000 51.33755 219 GLN A O 1
ATOM 1385 N N . HIS A 1 228 ? 31.72201 2.89223 -3.62235 1.000 47.80961 220 HIS A N 1
ATOM 1386 C CA . HIS A 1 228 ? 32.51317 3.09012 -4.83121 1.000 51.39831 220 HIS A CA 1
ATOM 1387 C C . HIS A 1 228 ? 31.96229 4.18295 -5.73392 1.000 48.31647 220 HIS A C 1
ATOM 1388 O O . HIS A 1 228 ? 32.41337 4.30569 -6.88053 1.000 49.31342 220 HIS A O 1
ATOM 1395 N N . ASP A 1 229 ? 31.00306 4.96831 -5.24417 1.000 47.42472 221 ASP A N 1
ATOM 1396 C CA A ASP A 1 229 ? 30.35212 6.01903 -6.02435 0.479 49.93709 221 ASP A CA 1
ATOM 1397 C CA B ASP A 1 229 ? 30.32013 6.01167 -6.01293 0.521 49.74751 221 ASP A CA 1
ATOM 1398 C C . ASP A 1 229 ? 29.86478 5.49017 -7.37601 1.000 50.38015 221 ASP A C 1
ATOM 1399 O O . ASP A 1 229 ? 30.26411 5.97142 -8.44545 1.000 48.53653 221 ASP A O 1
ATOM 1408 N N . ALA A 1 230 ? 28.98810 4.49877 -7.31339 1.000 46.66298 222 ALA A N 1
ATOM 1409 C CA . ALA A 1 230 ? 28.39742 3.89607 -8.49510 1.000 46.83604 222 ALA A CA 1
ATOM 1410 C C . ALA A 1 230 ? 26.88440 3.86349 -8.33870 1.000 48.17584 222 ALA A C 1
ATOM 1411 O O . ALA A 1 230 ? 26.35328 3.92288 -7.22461 1.000 44.71544 222 ALA A O 1
ATOM 1413 N N . LEU A 1 231 ? 26.19463 3.74806 -9.47069 1.000 40.29369 223 LEU A N 1
ATOM 1414 C CA . LEU A 1 231 ? 24.74016 3.70632 -9.49741 1.000 41.06794 223 LEU A CA 1
ATOM 1415 C C . LEU A 1 231 ? 24.22465 2.28236 -9.38213 1.000 43.58413 223 LEU A C 1
ATOM 1416 O O . LEU A 1 231 ? 24.83506 1.33664 -9.88763 1.000 45.69328 223 LEU A O 1
ATOM 1421 N N . LEU A 1 232 ? 23.07372 2.13931 -8.72601 1.000 41.19295 224 LEU A N 1
ATOM 1422 C CA . LEU A 1 232 ? 22.34804 0.87473 -8.67603 1.000 40.74966 224 LEU A CA 1
ATOM 1423 C C . LEU A 1 232 ? 21.16778 0.95484 -9.63834 1.000 39.89261 224 LEU A C 1
ATOM 1424 O O . LEU A 1 232 ? 20.27464 1.78878 -9.45780 1.000 39.28191 224 LEU A O 1
ATOM 1429 N N . VAL A 1 233 ? 21.17624 0.10119 -10.66490 1.000 39.48357 225 VAL A N 1
ATOM 1430 C CA . VAL A 1 233 ? 20.14036 0.05584 -11.69493 1.000 37.29986 225 VAL A CA 1
ATOM 1431 C C . VAL A 1 233 ? 19.42770 -1.27856 -11.55680 1.000 38.15905 225 VAL A C 1
ATOM 1432 O O . VAL A 1 233 ? 20.05364 -2.33601 -11.71349 1.000 38.19182 225 VAL A O 1
ATOM 1436 N N . LEU A 1 234 ? 18.12590 -1.24175 -11.28314 1.000 37.76734 226 LEU A N 1
ATOM 1437 C CA . LEU A 1 234 ? 17.33685 -2.45972 -11.10484 1.000 34.07064 226 LEU A CA 1
ATOM 1438 C C . LEU A 1 234 ? 16.42209 -2.65726 -12.30145 1.000 37.73760 226 LEU A C 1
ATOM 1439 O O . LEU A 1 234 ? 15.58475 -1.79701 -12.60057 1.000 39.38745 226 LEU A O 1
ATOM 1444 N N . ASP A 1 235 ? 16.57108 -3.79738 -12.96009 1.000 37.15081 227 ASP A N 1
ATOM 1445 C CA . ASP A 1 235 ? 15.72095 -4.18613 -14.08073 1.000 37.12021 227 ASP A CA 1
ATOM 1446 C C . ASP A 1 235 ? 14.52739 -4.89990 -13.47275 1.000 41.41563 227 ASP A C 1
ATOM 1447 O O . ASP A 1 235 ? 14.64346 -6.03245 -13.00666 1.000 36.69095 227 ASP A O 1
ATOM 1452 N N . GLU A 1 236 ? 13.38021 -4.22604 -13.43614 1.000 35.86333 228 GLU A N 1
ATOM 1453 C CA . GLU A 1 236 ? 12.16405 -4.81355 -12.89070 1.000 35.99439 228 GLU A CA 1
ATOM 1454 C C . GLU A 1 236 ? 11.20020 -5.23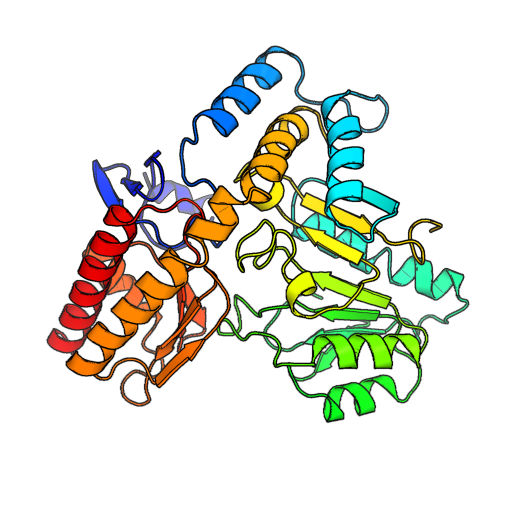295 -13.98539 1.000 36.48824 228 GLU A C 1
ATOM 1455 O O . GLU A 1 236 ? 9.98943 -5.30771 -13.75944 1.000 36.85230 228 GLU A O 1
ATOM 1461 N N . ILE A 1 237 ? 11.72602 -5.52239 -15.17234 1.000 33.86576 229 ILE A N 1
ATOM 1462 C CA . ILE A 1 237 ? 10.85915 -5.82961 -16.30673 1.000 33.03489 229 ILE A CA 1
ATOM 1463 C C . ILE A 1 237 ? 10.00766 -7.06693 -16.02276 1.000 37.81149 229 ILE A C 1
ATOM 1464 O O . ILE A 1 237 ? 8.79135 -7.07430 -16.25318 1.000 45.45802 229 ILE A O 1
ATOM 1469 N N . GLN A 1 238 ? 10.61819 -8.12246 -15.50390 1.000 38.87346 230 GLN A N 1
ATOM 1470 C CA . GLN A 1 238 ? 9.81072 -9.29820 -15.18786 1.000 40.96282 230 GLN A CA 1
ATOM 1471 C C . GLN A 1 238 ? 9.29246 -9.28423 -13.75000 1.000 39.49755 230 GLN A C 1
ATOM 1472 O O . GLN A 1 238 ? 8.13704 -9.64538 -13.50520 1.000 39.50366 230 GLN A O 1
ATOM 1478 N N . ALA A 1 239 ? 10.12186 -8.88848 -12.79379 1.000 36.55704 231 ALA A N 1
ATOM 1479 C CA . ALA A 1 239 ? 9.72600 -8.99630 -11.38870 1.000 39.76701 231 ALA A CA 1
ATOM 1480 C C . ALA A 1 239 ? 8.82712 -7.85480 -10.92110 1.000 40.32681 231 ALA A C 1
ATOM 1481 O O . ALA A 1 239 ? 8.26685 -7.94773 -9.82078 1.000 40.59089 231 ALA A O 1
ATOM 1483 N N . GLY A 1 240 ? 8.68089 -6.78842 -11.71578 1.000 40.42279 232 GLY A N 1
ATOM 1484 C CA . GLY A 1 240 ? 7.96956 -5.59824 -11.29082 1.000 40.49883 232 GLY A CA 1
ATOM 1485 C C . GLY A 1 240 ? 6.46030 -5.69949 -11.44169 1.000 40.73597 232 GLY A C 1
ATOM 1486 O O . GLY A 1 240 ? 5.88414 -6.77290 -11.62908 1.000 39.72264 232 GLY A O 1
ATOM 1487 N N . MET A 1 241 ? 5.81083 -4.53522 -11.32361 1.000 38.64042 233 MET A N 1
ATOM 1488 C CA . MET A 1 241 ? 4.36565 -4.38628 -11.56439 1.000 40.49925 233 MET A CA 1
ATOM 1489 C C . MET A 1 241 ? 3.53845 -5.37476 -10.73914 1.000 40.95952 233 MET A C 1
ATOM 1490 O O . MET A 1 241 ? 2.58302 -5.99059 -11.23189 1.000 38.99968 233 MET A O 1
ATOM 1495 N N . GLY A 1 242 ? 3.91763 -5.52812 -9.46691 1.000 45.02383 234 GLY A N 1
ATOM 1496 C CA . GLY A 1 242 ? 3.15441 -6.29543 -8.50684 1.000 42.46844 234 GLY A CA 1
ATOM 1497 C C . GLY A 1 242 ? 3.44239 -7.78210 -8.44363 1.000 48.42122 234 GLY A C 1
ATOM 1498 O O . GLY A 1 242 ? 2.89366 -8.45989 -7.56157 1.000 43.00393 234 GLY A O 1
ATOM 1499 N N . ARG A 1 243 ? 4.31319 -8.30975 -9.31050 1.000 39.99576 235 ARG A N 1
ATOM 1500 C CA . ARG A 1 243 ? 4.38441 -9.76054 -9.48939 1.000 44.93133 235 ARG A CA 1
ATOM 1501 C C . ARG A 1 243 ? 4.90806 -10.49764 -8.25858 1.000 43.89259 235 ARG A C 1
ATOM 1502 O O . ARG A 1 243 ? 4.46431 -11.62323 -7.99454 1.000 44.20047 235 ARG A O 1
ATOM 1510 N N . THR A 1 244 ? 5.85352 -9.91659 -7.50924 1.000 43.22071 236 THR A N 1
ATOM 1511 C CA . THR A 1 244 ? 6.35747 -10.56640 -6.29663 1.000 39.17632 236 THR A CA 1
ATOM 1512 C C . THR A 1 244 ? 5.50785 -10.30220 -5.06317 1.000 43.28782 236 THR A C 1
ATOM 1513 O O . THR A 1 244 ? 5.84676 -10.80722 -3.98481 1.000 46.47336 236 THR A O 1
ATOM 1517 N N . GLY A 1 245 ? 4.42959 -9.53155 -5.17152 1.000 48.84522 237 GLY A N 1
ATOM 1518 C CA . GLY A 1 245 ? 3.58380 -9.23970 -4.02771 1.000 50.63146 237 GLY A CA 1
ATOM 1519 C C . GLY A 1 245 ? 3.67451 -7.81484 -3.51917 1.000 56.34761 237 GLY A C 1
ATOM 1520 O O . GLY A 1 245 ? 2.87556 -7.42808 -2.65649 1.000 49.23264 237 GLY A O 1
ATOM 1521 N N . THR A 1 24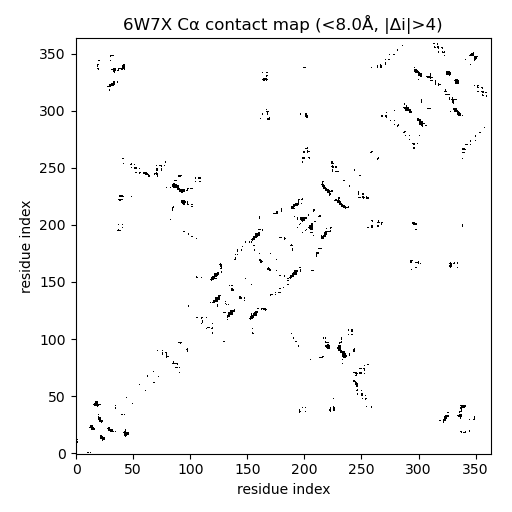6 ? 4.63554 -7.03933 -4.00506 1.000 50.07751 238 THR A N 1
ATOM 1522 C CA . THR A 1 246 ? 4.67590 -5.59572 -3.85450 1.000 42.07655 238 THR A CA 1
ATOM 1523 C C . THR A 1 246 ? 4.76705 -5.00403 -5.25893 1.000 41.55872 238 THR A C 1
ATOM 1524 O O . THR A 1 246 ? 5.24094 -5.66757 -6.18394 1.000 53.41623 238 THR A O 1
ATOM 1528 N N . LEU A 1 247 ? 4.29312 -3.76418 -5.42552 1.000 44.13198 239 LEU A N 1
ATOM 1529 C CA . LEU A 1 247 ? 4.29339 -3.15123 -6.75618 1.000 41.77100 239 LEU A CA 1
ATOM 1530 C C . LEU A 1 247 ? 5.69161 -3.16694 -7.35748 1.000 40.06563 239 LEU A C 1
ATOM 1531 O O . LEU A 1 247 ? 5.88752 -3.58940 -8.50181 1.000 42.03421 239 LEU A O 1
ATOM 1536 N N . PHE A 1 248 ? 6.68676 -2.75279 -6.58047 1.000 43.10093 240 PHE A N 1
ATOM 1537 C CA . PHE A 1 248 ? 8.07892 -2.85738 -6.98921 1.000 44.04581 240 PHE A CA 1
ATOM 1538 C C . PHE A 1 248 ? 8.73527 -3.97652 -6.19762 1.000 43.85656 240 PHE A C 1
ATOM 1539 O O . PHE A 1 248 ? 8.56551 -4.05721 -4.97334 1.000 42.44510 240 PHE A O 1
ATOM 1547 N N . ALA A 1 249 ? 9.46225 -4.85393 -6.89795 1.000 38.38572 241 ALA A N 1
ATOM 1548 C CA . ALA A 1 249 ? 10.03842 -6.01386 -6.22175 1.000 43.23289 241 ALA A CA 1
ATOM 1549 C C . ALA A 1 249 ? 11.07462 -5.59154 -5.18919 1.000 45.13037 241 ALA A C 1
ATOM 1550 O O . ALA A 1 249 ? 11.13542 -6.15333 -4.08609 1.000 44.64707 241 ALA A O 1
ATOM 1552 N N . HIS A 1 250 ? 11.88089 -4.58498 -5.51679 1.000 46.53031 242 HIS A N 1
ATOM 1553 C CA . HIS A 1 250 ? 13.00425 -4.23657 -4.66015 1.000 44.07954 242 HIS A CA 1
ATOM 1554 C C . HIS A 1 250 ? 12.57598 -3.66866 -3.31513 1.000 45.68771 242 HIS A C 1
ATOM 1555 O O . HIS A 1 250 ? 13.41959 -3.55622 -2.41883 1.000 44.74140 242 HIS A O 1
ATOM 1562 N N . TRP A 1 251 ? 11.29627 -3.32490 -3.13990 1.000 40.13843 243 TRP A N 1
ATOM 1563 C CA . TRP A 1 251 ? 10.83410 -2.90400 -1.82444 1.000 40.88285 243 TRP A CA 1
ATOM 1564 C C . TRP A 1 251 ? 11.04218 -4.00929 -0.79570 1.000 42.58604 243 TRP A C 1
ATOM 1565 O O . TRP A 1 251 ? 11.33423 -3.73243 0.36957 1.000 50.10482 243 TRP A O 1
ATOM 1576 N N . GLN A 1 252 ? 10.88929 -5.26655 -1.21435 1.000 44.58022 244 GLN A N 1
ATOM 1577 C CA . GLN A 1 252 ? 11.07536 -6.38901 -0.30246 1.000 44.21163 244 GLN A CA 1
ATOM 1578 C C . GLN A 1 252 ? 12.53690 -6.60997 0.03801 1.000 43.23650 244 GLN A C 1
ATOM 1579 O O . GLN A 1 252 ? 12.83988 -7.19673 1.08239 1.000 44.66965 244 GLN A O 1
ATOM 1585 N N . ASP A 1 253 ? 13.44321 -6.12226 -0.79538 1.000 46.84666 245 ASP A N 1
ATOM 1586 C CA . ASP A 1 253 ? 14.86986 -6.14569 -0.51634 1.000 47.69145 245 ASP A CA 1
ATOM 1587 C C . ASP A 1 253 ? 15.31607 -4.95339 0.31571 1.000 47.56471 245 ASP A C 1
ATOM 1588 O O . ASP A 1 253 ? 16.46240 -4.93380 0.78717 1.000 50.90887 245 ASP A O 1
ATOM 1593 N N . ASP A 1 254 ? 14.42954 -3.97516 0.51174 1.000 50.62602 246 ASP A N 1
ATOM 1594 C CA . ASP A 1 254 ? 14.68556 -2.80268 1.35304 1.000 52.27858 246 ASP A CA 1
ATOM 1595 C C . ASP A 1 254 ? 15.93545 -2.04962 0.89601 1.000 52.13814 246 ASP A C 1
ATOM 1596 O O . ASP A 1 254 ? 16.85034 -1.76951 1.67887 1.000 50.21769 246 ASP A O 1
ATOM 1601 N N . VAL A 1 255 ? 15.96982 -1.72515 -0.39950 1.000 48.52221 247 VAL A N 1
ATOM 1602 C CA . VAL A 1 255 ? 16.99417 -0.85920 -0.96264 1.000 50.23360 247 VAL A CA 1
ATOM 1603 C C . VAL A 1 255 ? 16.31200 0.24066 -1.75692 1.000 45.81961 247 VAL A C 1
ATOM 1604 O O . VAL A 1 255 ? 15.18234 0.09451 -2.22863 1.000 47.49312 247 VAL A O 1
ATOM 1608 N N . VAL A 1 256 ? 17.02602 1.34491 -1.91344 1.000 45.58550 248 VAL A N 1
ATOM 1609 C CA . VAL A 1 256 ? 16.60601 2.43063 -2.78966 1.000 40.98245 248 VAL A CA 1
ATOM 1610 C C . VAL A 1 256 ? 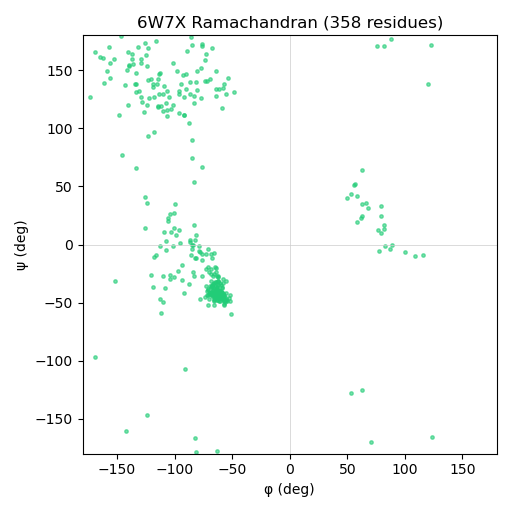17.55737 2.45666 -3.98299 1.000 42.36496 248 VAL A C 1
ATOM 1611 O O . VAL A 1 256 ? 18.75764 2.70317 -3.81005 1.000 43.84907 248 VAL A O 1
ATOM 1615 N N . PRO A 1 257 ? 17.07758 2.19163 -5.18901 1.000 43.15967 249 PRO A N 1
ATOM 1616 C CA . PRO A 1 257 ? 17.94892 2.20211 -6.36701 1.000 37.41323 249 PRO A CA 1
ATOM 1617 C C . PRO A 1 257 ? 18.09693 3.61212 -6.92248 1.000 40.85874 249 PRO A C 1
ATOM 1618 O O . PRO A 1 257 ? 17.41355 4.55011 -6.51348 1.000 40.96289 249 PRO A O 1
ATOM 1622 N N . ASP A 1 258 ? 19.00568 3.74719 -7.88257 1.000 38.56929 250 ASP A N 1
ATOM 1623 C CA . ASP A 1 258 ? 19.12225 5.00441 -8.60846 1.000 38.38810 250 ASP A CA 1
ATOM 1624 C C . ASP A 1 258 ? 18.30574 5.00846 -9.89284 1.000 37.58321 250 ASP A C 1
ATOM 1625 O O . ASP A 1 258 ? 17.84931 6.07667 -10.32231 1.000 40.12211 250 ASP A O 1
ATOM 1630 N N . MET A 1 259 ? 18.12763 3.84884 -10.52527 1.000 38.01777 251 MET A N 1
ATOM 1631 C CA . MET A 1 259 ? 17.26239 3.72323 -11.69009 1.000 35.88124 251 MET A CA 1
ATOM 1632 C C . MET A 1 259 ? 16.50074 2.41167 -11.62768 1.000 40.65391 251 MET A C 1
ATOM 1633 O O . MET A 1 259 ? 16.98881 1.41633 -11.09156 1.000 38.32988 251 MET A O 1
ATOM 1638 N N . VAL A 1 260 ? 15.30856 2.41431 -12.21305 1.000 36.26421 252 VAL A N 1
ATOM 1639 C CA . VAL A 1 260 ? 14.50854 1.20710 -12.36049 1.000 30.97509 252 VAL A CA 1
ATOM 1640 C C . VAL A 1 260 ? 13.97955 1.19467 -13.78987 1.000 30.29450 252 VAL A C 1
ATOM 1641 O O . VAL A 1 260 ? 13.57014 2.23860 -14.31200 1.000 37.95881 252 VAL A O 1
ATOM 1645 N N . THR A 1 261 ? 14.00385 0.03124 -14.43000 1.000 32.24620 253 THR A N 1
ATOM 1646 C CA . THR A 1 261 ? 13.42405 -0.10557 -15.76258 1.000 34.63004 253 THR A CA 1
ATOM 1647 C C . THR A 1 261 ? 12.21206 -1.02942 -15.73514 1.000 41.41530 253 THR A C 1
ATOM 1648 O O . THR A 1 261 ? 12.15008 -1.99939 -14.97122 1.000 36.63053 253 THR A O 1
ATOM 1652 N N . LEU A 1 262 ? 11.25039 -0.70979 -16.59875 1.000 38.19845 254 LEU A N 1
ATOM 1653 C CA . LEU A 1 262 ? 10.00201 -1.43793 -16.71629 1.000 30.31857 254 LEU A CA 1
ATOM 1654 C C . LEU A 1 262 ? 9.71355 -1.61688 -18.19409 1.000 37.28310 254 LEU A C 1
ATOM 1655 O O . LEU A 1 262 ? 10.19790 -0.84732 -19.03299 1.000 35.33580 254 LEU A O 1
ATOM 1660 N N . ALA A 1 263 ? 8.93553 -2.65261 -18.51098 1.000 38.72568 255 ALA A N 1
ATOM 1661 C CA . ALA A 1 263 ? 8.57507 -2.92226 -19.90217 1.000 34.70300 255 ALA A CA 1
ATOM 1662 C C . ALA A 1 263 ? 7.05982 -2.95531 -20.03020 1.000 36.71581 255 ALA A C 1
ATOM 1663 O O . ALA A 1 263 ? 6.37810 -2.21972 -19.30833 1.000 38.01078 255 ALA A O 1
ATOM 1665 N N . LYS A 1 264 ? 6.51812 -3.79832 -20.92444 1.000 36.52978 256 LYS A N 1
ATOM 1666 C CA . LYS A 1 264 ? 5.10042 -3.70013 -21.26831 1.000 34.53940 256 LYS A CA 1
ATOM 1667 C C . LYS A 1 264 ? 4.17490 -4.30259 -20.21418 1.000 42.46792 256 LYS A C 1
ATOM 1668 O O . LYS A 1 264 ? 2.95723 -4.12319 -20.31220 1.000 37.59254 256 LYS A O 1
ATOM 1674 N N . ALA A 1 265 ? 4.70951 -4.96446 -19.18424 1.000 42.80132 257 ALA A N 1
ATOM 1675 C CA . ALA A 1 265 ? 3.89815 -5.21797 -17.99709 1.000 41.25772 257 ALA A CA 1
ATOM 1676 C C . ALA A 1 265 ? 3.33061 -3.91559 -17.41920 1.000 38.38607 257 ALA A C 1
ATOM 1677 O O . ALA A 1 265 ? 2.23207 -3.90915 -16.84901 1.000 41.40263 257 ALA A O 1
ATOM 1679 N N . LEU A 1 266 ? 4.05358 -2.80252 -17.56216 1.000 38.39826 258 LEU A N 1
ATOM 1680 C CA . LEU A 1 266 ? 3.50652 -1.50958 -17.15826 1.000 39.10077 258 LEU A CA 1
ATOM 1681 C C . LEU A 1 266 ? 2.20576 -1.19540 -17.89012 1.000 45.03499 258 LEU A C 1
ATOM 1682 O O . LEU A 1 266 ? 1.34103 -0.48602 -17.35929 1.000 40.52084 258 LEU A O 1
ATOM 1687 N N . GLY A 1 267 ? 2.05382 -1.69963 -19.10689 1.000 37.94167 259 GLY A N 1
ATOM 1688 C CA . GLY A 1 267 ? 0.84495 -1.45393 -19.86956 1.000 43.68165 259 GLY A CA 1
ATOM 1689 C C . GLY A 1 267 ? -0.12832 -2.61405 -19.85227 1.000 44.71909 259 GLY A C 1
ATOM 1690 O O . GLY A 1 267 ? -1.06183 -2.65338 -20.66089 1.000 42.79431 259 GLY A O 1
ATOM 1691 N N . GLY A 1 268 ? 0.08066 -3.56336 -18.93714 1.000 42.21560 260 GLY A N 1
ATOM 1692 C CA . GLY A 1 268 ? -0.72784 -4.76988 -18.88831 1.000 37.27970 260 GLY A CA 1
ATOM 1693 C C . GLY A 1 268 ? -0.69428 -5.58521 -20.16115 1.000 41.36382 260 GLY A C 1
ATOM 1694 O O . GLY A 1 268 ? -1.57940 -6.42066 -20.38029 1.000 40.79548 260 GLY A O 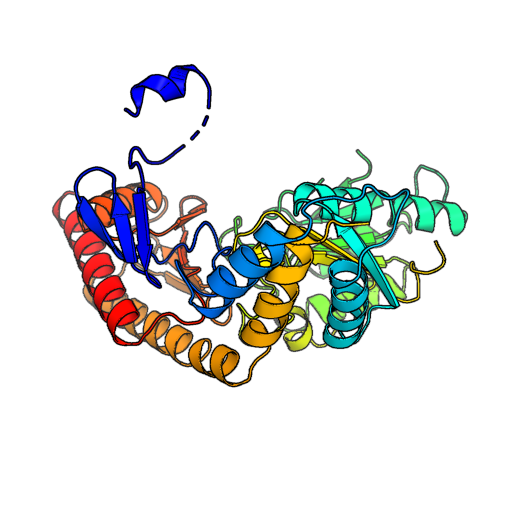1
ATOM 1695 N N . GLY A 1 269 ? 0.31547 -5.37661 -21.00715 1.000 41.63582 261 GLY A N 1
ATOM 1696 C CA . GLY A 1 269 ? 0.38720 -6.00389 -22.31119 1.000 37.08562 261 GLY A CA 1
ATOM 1697 C C . GLY A 1 269 ? 0.32673 -5.03474 -23.47146 1.000 46.77840 261 GLY A C 1
ATOM 1698 O O . GLY A 1 269 ? 0.52086 -5.46055 -24.62017 1.000 41.56612 261 GLY A O 1
ATOM 1699 N N . PHE A 1 270 ? 0.03129 -3.75266 -23.22180 1.000 42.16043 262 PHE A N 1
ATOM 1700 C CA . PHE A 1 270 ? 0.12574 -2.76756 -24.30112 1.000 38.90705 262 PHE A CA 1
ATOM 1701 C C . PHE A 1 270 ? 1.58659 -2.33693 -24.44833 1.000 38.36818 262 PHE A C 1
ATOM 1702 O O . PHE A 1 270 ? 2.28538 -2.18610 -23.44596 1.000 35.57533 262 PHE A O 1
ATOM 1710 N N . PRO A 1 271 ? 2.09096 -2.16098 -25.67166 1.000 37.83253 263 PRO A N 1
ATOM 1711 C CA . PRO A 1 271 ? 3.51921 -1.83090 -25.83532 1.000 35.49973 263 PRO A CA 1
ATOM 1712 C C . PRO A 1 271 ? 3.89375 -0.54063 -25.12261 1.000 35.04771 263 PRO A C 1
ATOM 1713 O O . PRO A 1 271 ? 3.40234 0.54194 -25.45123 1.000 36.72754 263 PRO A O 1
ATOM 1717 N N . ILE A 1 272 ? 4.79540 -0.65869 -24.14734 1.000 34.75253 264 ILE A N 1
ATOM 1718 C CA . ILE A 1 272 ? 5.27346 0.49229 -23.39376 1.000 34.51113 264 ILE A CA 1
ATOM 1719 C C . ILE A 1 272 ? 6.52993 0.06372 -22.64826 1.000 35.56105 264 ILE A C 1
ATOM 1720 O O . ILE A 1 272 ? 6.80500 -1.12946 -22.49610 1.000 39.62205 264 ILE A O 1
ATOM 1725 N N . GLY A 1 273 ? 7.31833 1.04295 -22.21449 1.000 30.68645 265 GLY A N 1
ATOM 1726 C CA . GLY A 1 273 ? 8.38872 0.79219 -21.26289 1.000 33.53661 265 GLY A CA 1
ATOM 1727 C C . GLY A 1 273 ? 8.69347 2.09632 -20.56555 1.000 38.80389 265 GLY A C 1
ATOM 1728 O O . GLY A 1 273 ? 8.20293 3.16192 -20.94958 1.000 40.68536 265 GLY A O 1
ATOM 1729 N N . ALA A 1 274 ? 9.51009 2.00890 -19.52091 1.000 33.39824 266 ALA A N 1
ATOM 1730 C CA . ALA A 1 274 ? 9.80137 3.21413 -18.77894 1.000 33.57066 266 ALA A CA 1
ATOM 1731 C C . ALA A 1 274 ? 11.13387 3.04232 -18.06860 1.000 41.34247 266 ALA A C 1
ATOM 1732 O O . ALA A 1 274 ? 11.47600 1.93796 -17.63837 1.000 39.27579 266 ALA A O 1
ATOM 1734 N N . MET A 1 275 ? 11.89660 4.12577 -17.99063 1.000 37.68040 267 MET A N 1
ATOM 1735 C CA . MET A 1 275 ? 13.06650 4.18741 -17.12385 1.000 38.05602 267 MET A CA 1
ATOM 1736 C C . MET A 1 275 ? 12.78249 5.22583 -16.05702 1.000 40.41302 267 MET A C 1
ATOM 1737 O O . MET A 1 275 ? 12.58628 6.40484 -16.37876 1.000 41.57182 267 MET A O 1
ATOM 1742 N N . LEU A 1 276 ? 12.76314 4.78761 -14.79348 1.000 38.28897 268 LEU A N 1
ATOM 1743 C CA . LEU A 1 276 ? 12.54800 5.66376 -13.65124 1.000 40.81949 268 LEU A CA 1
ATOM 1744 C C . LEU A 1 276 ? 13.89358 6.07652 -13.06047 1.000 41.11788 268 LEU A C 1
ATOM 1745 O O . LEU A 1 276 ? 14.74037 5.22097 -12.78608 1.000 44.70917 268 LEU A O 1
ATOM 1750 N N . ALA A 1 277 ? 14.08081 7.38002 -12.85742 1.000 40.59666 269 ALA A N 1
ATOM 1751 C CA . ALA A 1 277 ? 15.36442 7.94576 -12.45523 1.000 42.86632 269 ALA A CA 1
ATOM 1752 C C . ALA A 1 277 ? 15.25861 8.63058 -11.10075 1.000 47.70654 269 ALA A C 1
ATOM 1753 O O . ALA A 1 277 ? 14.42411 9.52457 -10.91262 1.000 46.41323 269 ALA A O 1
ATOM 1755 N N . GLY A 1 278 ? 16.14282 8.23986 -10.17173 1.000 43.65359 270 GLY A N 1
ATOM 1756 C CA . GLY A 1 278 ? 16.24021 8.90392 -8.89588 1.000 43.50958 270 GLY A CA 1
ATOM 1757 C C . GLY A 1 278 ? 17.05569 10.17997 -8.96275 1.000 56.70247 270 GLY A C 1
ATOM 1758 O O . GLY A 1 278 ? 17.56765 10.58587 -10.01342 1.000 48.14782 270 GLY A O 1
ATOM 1759 N N . PRO A 1 279 ? 17.19777 10.82590 -7.79922 1.000 57.88643 271 PRO A N 1
ATOM 1760 C CA . PRO A 1 279 ? 17.84583 12.14940 -7.75147 1.000 56.85127 271 PRO A CA 1
ATOM 1761 C C . PRO A 1 279 ? 19.26738 12.19371 -8.28761 1.000 63.90619 271 PRO A C 1
ATOM 1762 O O . PRO A 1 279 ? 19.67151 13.23184 -8.82672 1.000 61.96864 271 PRO A O 1
ATOM 1766 N N . LYS A 1 280 ? 20.05575 11.12748 -8.12995 1.000 59.96848 272 LYS A N 1
ATOM 1767 C CA . LYS A 1 280 ? 21.43876 11.18038 -8.59569 1.000 65.27755 272 LYS A CA 1
ATOM 1768 C C . LYS A 1 280 ? 21.52090 11.39054 -10.10228 1.000 69.71282 272 LYS A C 1
ATOM 1769 O O . LYS A 1 280 ? 22.45915 12.02766 -10.59201 1.000 73.53590 272 LYS A O 1
ATOM 1775 N N . VAL A 1 281 ? 20.55539 10.87214 -10.85191 1.000 58.73788 273 VAL A N 1
ATOM 1776 C CA . VAL A 1 281 ? 20.62279 10.89369 -12.30960 1.000 64.29915 273 VAL A CA 1
ATOM 1777 C C . VAL A 1 281 ? 19.52324 11.72931 -12.94291 1.000 66.83722 273 VAL A C 1
ATOM 1778 O O . VAL A 1 281 ? 19.56617 11.95178 -14.16349 1.000 68.50189 273 VAL A O 1
ATOM 1782 N N . ALA A 1 282 ? 18.53937 12.19256 -12.16885 1.000 69.67294 274 ALA A N 1
ATOM 1783 C CA . ALA A 1 282 ? 17.49283 13.03724 -12.72681 1.000 78.30576 274 ALA A CA 1
ATOM 1784 C C . ALA A 1 282 ? 18.03532 14.38149 -13.19450 1.000 90.42091 274 ALA A C 1
ATOM 1785 O O . ALA A 1 282 ? 17.43927 15.00293 -14.08085 1.000 91.90272 274 ALA A O 1
ATOM 1787 N N . GLU A 1 283 ? 19.15253 14.83818 -12.62367 1.000 97.48487 275 GLU A N 1
ATOM 1788 C CA . GLU A 1 283 ? 19.81669 16.06140 -13.05157 1.000 104.46456 275 GLU A CA 1
ATOM 1789 C C . GLU A 1 283 ? 20.73389 15.84651 -14.24992 1.000 105.38504 275 GLU A C 1
ATOM 1790 O O . GLU A 1 283 ? 21.58573 16.69931 -14.52762 1.000 113.00503 275 GLU A O 1
ATOM 1792 N N . THR A 1 284 ? 20.57695 14.73659 -14.96213 1.000 97.63015 276 THR A N 1
ATOM 1793 C CA . THR A 1 284 ? 21.48584 14.37543 -16.04031 1.000 95.28954 276 THR A CA 1
ATOM 1794 C C . THR A 1 284 ? 20.73958 14.29781 -17.36788 1.000 89.92353 276 THR A C 1
ATOM 1795 O O . THR A 1 284 ? 19.51060 14.21990 -17.39318 1.000 86.63563 276 THR A O 1
ATOM 1799 N N . GLY A 1 295 ? 9.19268 10.68023 -22.76639 1.000 79.63936 287 GLY A N 1
ATOM 1800 C CA . GLY A 1 295 ? 8.39496 11.04624 -23.92906 1.000 71.08568 287 GLY A CA 1
ATOM 1801 C C . GLY A 1 295 ? 6.99022 10.46006 -23.91240 1.000 67.45959 287 GLY A C 1
ATOM 1802 O O . GLY A 1 295 ? 6.08376 11.03455 -23.30525 1.000 57.21796 287 GLY A O 1
ATOM 1803 N N . GLY A 1 296 ? 6.80382 9.32472 -24.60016 1.000 63.21163 288 GLY A N 1
ATOM 1804 C CA . GLY A 1 296 ? 5.57059 8.56408 -24.51195 1.000 49.44352 288 GLY A CA 1
ATOM 1805 C C . GLY A 1 296 ? 4.50504 9.00767 -25.49414 1.000 49.68004 288 GLY A C 1
ATOM 1806 O O . GLY A 1 296 ? 4.65552 9.96731 -26.25473 1.000 55.66318 288 GLY A O 1
ATOM 1807 N N . ASN A 1 297 ? 3.39334 8.27761 -25.47071 1.000 42.37500 289 ASN A N 1
ATOM 1808 C CA . ASN A 1 297 ? 2.24842 8.55161 -26.33299 1.000 44.22851 289 ASN A CA 1
ATOM 1809 C C . ASN A 1 297 ? 0.97300 8.36316 -25.52661 1.000 43.23525 289 ASN A C 1
ATOM 1810 O O . ASN A 1 297 ? 0.96662 7.61382 -24.53935 1.000 41.51586 289 ASN A O 1
ATOM 1815 N N . PRO A 1 298 ? -0.11482 9.04588 -25.89935 1.000 52.36089 290 PRO A N 1
ATOM 1816 C CA . PRO A 1 298 ? -1.32448 8.98932 -25.05619 1.000 51.30733 290 PRO A CA 1
ATOM 1817 C C . PRO A 1 298 ? -2.02298 7.63606 -25.06868 1.000 51.25434 290 PRO A C 1
ATOM 1818 O O . PRO A 1 298 ? -2.74018 7.32308 -24.10991 1.000 51.13511 290 PRO A O 1
ATOM 1822 N N . LEU A 1 299 ? -1.83853 6.82194 -26.11138 1.000 49.57961 291 LEU A N 1
ATOM 1823 C CA . LEU A 1 299 ? -2.51711 5.53004 -26.16908 1.000 48.27835 291 LEU A CA 1
ATOM 1824 C C . LEU A 1 299 ? -1.93814 4.55815 -25.14466 1.000 53.46621 291 LEU A C 1
ATOM 1825 O O . LEU A 1 299 ? -2.67749 3.95866 -24.35189 1.000 45.35817 291 LEU A O 1
ATOM 1830 N N . ALA A 1 300 ? -0.61462 4.38040 -25.15160 1.000 41.09989 292 ALA A N 1
ATOM 1831 C CA . ALA A 1 300 ? 0.01672 3.54829 -24.13343 1.000 38.38878 292 ALA A CA 1
ATOM 1832 C C . ALA A 1 300 ? -0.20564 4.11545 -22.74311 1.000 44.01240 292 ALA A C 1
ATOM 1833 O O . ALA A 1 300 ? -0.40022 3.36228 -21.78191 1.000 40.09678 292 ALA A O 1
ATOM 1835 N N . ALA A 1 301 ? -0.14679 5.43697 -22.60446 1.000 45.26422 293 ALA A N 1
ATOM 1836 C CA . ALA A 1 301 ? -0.18535 6.01103 -21.26366 1.000 45.67904 293 ALA A CA 1
ATOM 1837 C C . ALA A 1 301 ? -1.56424 5.83902 -20.63638 1.000 44.90935 293 ALA A C 1
ATOM 1838 O O . ALA A 1 301 ? -1.67653 5.46689 -19.46477 1.000 45.15123 293 ALA A O 1
ATOM 1840 N N . ALA A 1 302 ? -2.62799 6.06467 -21.41565 1.000 46.05740 294 ALA A N 1
ATOM 1841 C CA . ALA A 1 302 ? -3.97685 5.91789 -20.87566 1.000 52.95671 294 ALA A CA 1
ATOM 1842 C C . ALA A 1 302 ? -4.20901 4.50906 -20.34742 1.000 50.65265 294 ALA A C 1
ATOM 1843 O O . ALA A 1 302 ? -4.87178 4.32447 -19.32269 1.000 50.53282 294 ALA A O 1
ATOM 1845 N N . VAL A 1 303 ? -3.66888 3.50391 -21.03632 1.000 43.79452 295 VAL A N 1
ATOM 1846 C CA . VAL A 1 303 ? -3.80709 2.12385 -20.58386 1.000 44.56036 295 VAL A CA 1
ATOM 1847 C C . VAL A 1 303 ? -2.91182 1.86082 -19.37373 1.000 46.67861 295 VAL A C 1
ATOM 1848 O O . VAL A 1 303 ? -3.34149 1.24660 -18.39058 1.000 45.24696 295 VAL A O 1
ATOM 1852 N N . ALA A 1 304 ? -1.65506 2.32027 -19.42271 1.000 44.01158 296 ALA A N 1
ATOM 1853 C CA . ALA A 1 304 ? -0.74159 2.06127 -18.31100 1.000 42.02653 296 ALA A CA 1
ATOM 1854 C C . ALA A 1 304 ? -1.22032 2.69815 -17.01410 1.000 44.77423 296 ALA A C 1
ATOM 1855 O O . ALA A 1 304 ? -0.94571 2.16541 -15.92985 1.000 43.07281 296 ALA A O 1
ATOM 1857 N N . ARG A 1 305 ? -1.92178 3.83371 -17.08071 1.000 44.57708 297 ARG A N 1
ATOM 1858 C CA . ARG A 1 305 ? -2.40390 4.42142 -15.82966 1.000 47.99258 297 ARG A CA 1
ATOM 1859 C C . ARG A 1 305 ? -3.38116 3.48373 -15.13230 1.000 51.68303 297 ARG A C 1
ATOM 1860 O O . ARG A 1 305 ? -3.37655 3.37253 -13.90016 1.000 50.70355 297 ARG A O 1
ATOM 1868 N N . VAL A 1 306 ? -4.21390 2.78243 -15.90541 1.000 51.13332 298 VAL A N 1
ATOM 1869 C CA . VAL A 1 306 ? -5.13622 1.82748 -15.30166 1.000 51.69811 298 VAL A CA 1
ATOM 1870 C C . VAL A 1 306 ? -4.38296 0.60203 -14.80613 1.000 53.89284 298 VAL A C 1
ATOM 1871 O O . VAL A 1 306 ? -4.64723 0.09967 -13.70631 1.000 48.81328 298 VAL A O 1
ATOM 1875 N N . ALA A 1 307 ? -3.43598 0.09879 -15.60596 1.000 47.87767 299 ALA A N 1
ATOM 1876 C CA . ALA A 1 307 ? -2.62979 -1.03544 -15.16624 1.000 43.25224 299 ALA A CA 1
ATOM 1877 C C . ALA A 1 307 ? -1.87480 -0.71304 -13.87863 1.000 43.93025 299 ALA A C 1
ATOM 1878 O O . ALA A 1 307 ? -1.87334 -1.50818 -12.93126 1.000 42.09601 299 ALA A O 1
ATOM 1880 N N . LEU A 1 308 ? -1.23643 0.46049 -13.82385 1.000 40.42677 300 LEU A N 1
ATOM 1881 C CA . LEU A 1 308 ? -0.41703 0.81647 -12.66708 1.000 41.56029 300 LEU A CA 1
ATOM 1882 C C . LEU A 1 308 ? -1.26424 0.91885 -11.40438 1.000 47.39977 300 LEU A C 1
ATOM 1883 O O . LEU A 1 308 ? -0.85055 0.48358 -10.31808 1.000 44.28423 300 LEU A O 1
ATOM 1888 N N . ARG A 1 309 ? -2.46861 1.46072 -11.53282 1.000 50.15009 301 ARG A N 1
ATOM 1889 C CA . ARG A 1 309 ? -3.33082 1.60914 -10.36852 1.000 52.81794 301 ARG A CA 1
ATOM 1890 C C . ARG A 1 309 ? -3.82794 0.25256 -9.88427 1.000 53.29662 301 ARG A C 1
ATOM 1891 O O . ARG A 1 309 ? -3.76924 -0.05115 -8.68674 1.000 48.60976 301 ARG A O 1
ATOM 1899 N N . LYS A 1 310 ? -4.29604 -0.59271 -10.80278 1.000 48.23107 302 LYS A N 1
ATOM 1900 C CA . LYS A 1 310 ? -4.82850 -1.88520 -10.38253 1.000 57.34825 302 LYS A CA 1
ATOM 1901 C C . LYS A 1 310 ? -3.72621 -2.79705 -9.85806 1.000 46.71424 302 LYS A C 1
ATOM 1902 O O . LYS A 1 310 ? -3.91199 -3.47575 -8.84026 1.000 50.37812 302 LYS A O 1
ATOM 1908 N N . LEU A 1 311 ? -2.56598 -2.81029 -10.52251 1.000 42.43402 303 LEU A N 1
ATOM 1909 C CA . LEU A 1 311 ? -1.48241 -3.69977 -10.11889 1.000 46.95634 303 LEU A CA 1
ATOM 1910 C C . LEU A 1 311 ? -0.84584 -3.27351 -8.80270 1.000 48.53907 303 LEU A C 1
ATOM 1911 O O . LEU A 1 311 ? -0.19822 -4.09898 -8.14730 1.000 41.83844 303 LEU A O 1
ATOM 1916 N N . ALA A 1 312 ? -1.03197 -2.01866 -8.39296 1.000 44.90963 304 ALA A N 1
ATOM 1917 C CA . ALA A 1 312 ? -0.58585 -1.56067 -7.07810 1.000 53.97318 304 ALA A CA 1
ATOM 1918 C C . ALA A 1 312 ? -1.58261 -1.84248 -5.96063 1.000 59.60882 304 ALA A C 1
ATOM 1919 O O . ALA A 1 312 ? -1.26743 -1.58046 -4.79080 1.000 58.96457 304 ALA A O 1
ATOM 1921 N N . SER A 1 313 ? -2.75948 -2.37834 -6.26877 1.000 58.53895 305 SER A N 1
ATOM 1922 C CA . SER A 1 313 ? -3.81635 -2.45728 -5.26694 1.000 61.36085 305 SER A CA 1
ATOM 1923 C C . SER A 1 313 ? -3.53245 -3.53001 -4.21411 1.000 64.94759 305 SER A C 1
ATOM 1924 O O . SER A 1 313 ? -2.75353 -4.46843 -4.41779 1.000 57.73905 305 SER A O 1
ATOM 1927 N N . SER A 1 314 ? -4.19087 -3.37885 -3.06333 1.000 69.90830 306 SER A N 1
ATOM 1928 C CA . SER A 1 314 ? -4.09668 -4.41087 -2.04227 1.000 58.36702 306 SER A CA 1
ATOM 1929 C C . SER A 1 314 ? -4.73507 -5.70948 -2.51621 1.000 61.12819 306 SER A C 1
ATOM 1930 O O . SER A 1 314 ? -4.24313 -6.79196 -2.18230 1.000 57.57157 306 SER A O 1
ATOM 1933 N N . GLU A 1 315 ? -5.79212 -5.62141 -3.33446 1.000 66.78050 307 GLU A N 1
ATOM 1934 C CA . GLU A 1 315 ? -6.43662 -6.82360 -3.85479 1.000 67.75193 307 GLU A CA 1
ATOM 1935 C C . GLU A 1 315 ? -5.45911 -7.67200 -4.65770 1.000 55.03967 307 GLU A C 1
ATOM 1936 O O . GLU A 1 315 ? -5.39681 -8.89558 -4.48818 1.000 62.36643 307 GLU A O 1
ATOM 1938 N N . ILE A 1 316 ? -4.68221 -7.03876 -5.53400 1.000 55.38885 308 ILE A N 1
ATOM 1939 C CA . ILE A 1 316 ? -3.72952 -7.78118 -6.34920 1.000 59.18659 308 ILE A CA 1
ATOM 1940 C C . ILE A 1 316 ? -2.61607 -8.35738 -5.48547 1.000 62.13183 308 ILE A C 1
ATOM 1941 O O . ILE A 1 316 ? -2.24861 -9.52942 -5.63159 1.000 61.44907 308 ILE A O 1
ATOM 1946 N N . ALA A 1 317 ? -2.08282 -7.56118 -4.54994 1.000 56.74308 309 ALA A N 1
ATOM 1947 C CA . ALA A 1 317 ? -1.02082 -8.06835 -3.68638 1.000 56.77815 309 ALA A CA 1
ATOM 1948 C C . ALA A 1 317 ? -1.51885 -9.22974 -2.84113 1.000 59.92344 309 ALA A C 1
ATOM 1949 O O . ALA A 1 317 ? -0.75968 -10.16017 -2.54028 1.000 54.83540 309 ALA A O 1
ATOM 1951 N N . ALA A 1 318 ? -2.80192 -9.20098 -2.48663 1.000 65.43884 310 ALA A N 1
ATOM 1952 C CA . ALA A 1 318 ? -3.42629 -10.29072 -1.74857 1.000 72.02135 310 ALA A CA 1
ATOM 1953 C C . ALA A 1 318 ? -3.47895 -11.56143 -2.57034 1.000 67.19899 310 ALA A C 1
ATOM 1954 O O . ALA A 1 318 ? -3.18709 -12.65582 -2.06952 1.000 64.34686 310 ALA A O 1
ATOM 1956 N N . ASN A 1 319 ? -3.94875 -11.44283 -3.80963 1.000 62.04177 311 ASN A N 1
ATOM 1957 C CA . ASN A 1 319 ? -4.07521 -12.61260 -4.65973 1.000 56.56888 311 ASN A CA 1
ATOM 1958 C C . ASN A 1 319 ? -2.70887 -13.20530 -4.96326 1.000 56.71835 311 ASN A C 1
ATOM 1959 O O . ASN A 1 319 ? -2.56523 -14.43091 -5.03875 1.000 57.66222 311 ASN A O 1
ATOM 1964 N N . VAL A 1 320 ? -1.68953 -12.35287 -5.12115 1.000 56.72790 312 VAL A N 1
ATOM 1965 C CA . VAL A 1 320 ? -0.34184 -12.85542 -5.38613 1.000 47.50666 312 VAL A CA 1
ATOM 1966 C C . VAL A 1 320 ? 0.08777 -13.81293 -4.27377 1.000 51.27487 312 VAL A C 1
ATOM 1967 O O . VAL A 1 320 ? 0.49380 -14.94989 -4.53416 1.000 54.63407 312 VAL A O 1
ATOM 1971 N N . SER A 1 321 ? -0.03925 -13.39427 -3.01494 1.000 49.95584 313 SER A N 1
ATOM 1972 C CA A SER A 1 321 ? 0.35810 -14.28198 -1.92626 0.592 51.60422 313 SER A CA 1
ATOM 1973 C CA B SER A 1 321 ? 0.35348 -14.27847 -1.92115 0.408 51.61759 313 SER A CA 1
ATOM 1974 C C . SER A 1 321 ? -0.52890 -15.52048 -1.87541 1.000 52.93537 313 SER A C 1
ATOM 1975 O O . SER A 1 321 ? -0.03605 -16.63720 -1.68359 1.000 56.23013 313 SER A O 1
ATOM 1980 N N . ARG A 1 322 ? -1.83828 -15.34808 -2.06808 1.000 61.32872 314 ARG A N 1
ATOM 1981 C CA . ARG A 1 322 ? -2.75623 -16.48217 -2.01514 1.000 55.70156 314 ARG A CA 1
ATOM 1982 C C . ARG A 1 322 ? -2.44996 -17.51020 -3.09828 1.000 54.29146 314 ARG A C 1
ATOM 1983 O O . ARG A 1 322 ? -2.45610 -18.72283 -2.84861 1.000 54.57870 314 ARG A O 1
ATOM 1991 N N . GLN A 1 323 ? -2.21262 -17.04908 -4.32431 1.000 51.19855 315 GLN A N 1
ATOM 1992 C CA . GLN A 1 323 ? -1.98805 -18.00681 -5.39519 1.000 58.83038 315 GLN A CA 1
ATOM 1993 C C . GLN A 1 323 ? -0.54713 -18.49766 -5.43071 1.000 48.09502 315 GLN A C 1
ATOM 1994 O O . GLN A 1 323 ? -0.29819 -19.62074 -5.88106 1.000 51.20615 315 GLN A O 1
ATOM 2000 N N . SER A 1 324 ? 0.40428 -17.69148 -4.94995 1.000 53.40914 316 SER A N 1
ATOM 2001 C CA . SER A 1 324 ? 1.75728 -18.19528 -4.74620 1.000 50.47705 316 SER A CA 1
ATOM 2002 C C . SER A 1 324 ? 1.73295 -19.39944 -3.81892 1.000 57.64595 316 SER A C 1
ATOM 2003 O O . SER A 1 324 ? 2.25933 -20.46919 -4.14328 1.000 48.51412 316 SER A O 1
ATOM 2006 N N . LYS A 1 325 ? 1.10159 -19.24239 -2.66030 1.000 51.24695 317 LYS A N 1
ATOM 2007 C CA . LYS A 1 325 ? 0.95093 -20.36682 -1.74341 1.000 53.54471 317 LYS A CA 1
ATOM 2008 C C . LYS A 1 325 ? 0.24654 -21.53985 -2.42026 1.000 57.71768 317 LYS A C 1
ATOM 2009 O O . LYS A 1 325 ? 0.68010 -22.69408 -2.30774 1.000 54.27634 317 LYS A O 1
ATOM 2011 N N . ALA A 1 326 ? -0.83283 -21.26019 -3.15159 1.000 62.61244 318 ALA A N 1
ATOM 2012 C CA . ALA A 1 326 ? -1.58954 -22.33443 -3.78716 1.000 53.77803 318 ALA A CA 1
ATOM 2013 C C . ALA A 1 326 ? -0.75297 -23.06920 -4.83224 1.000 58.62431 318 ALA A C 1
ATOM 2014 O O . ALA A 1 326 ? -0.79072 -24.30506 -4.90782 1.000 53.69418 318 ALA A O 1
ATOM 2016 N N . LEU A 1 327 ? 0.01293 -22.33228 -5.64653 1.000 49.26446 319 LEU A N 1
ATOM 2017 C CA . LEU A 1 327 ? 0.89048 -23.00292 -6.59941 1.000 54.89643 319 LEU A CA 1
ATOM 2018 C C . LEU A 1 327 ? 1.96144 -23.81508 -5.88141 1.000 53.07679 319 LEU A C 1
ATOM 2019 O O . LEU A 1 327 ? 2.21546 -24.97319 -6.23795 1.000 53.23853 319 LEU A O 1
ATOM 2024 N N . ARG A 1 328 ? 2.58260 -23.23058 -4.85219 1.000 48.97453 320 ARG A N 1
ATOM 2025 C CA . ARG A 1 328 ? 3.61105 -23.93511 -4.09378 1.000 54.43716 320 ARG A CA 1
ATOM 2026 C C . ARG A 1 328 ? 3.06270 -25.20345 -3.45744 1.000 54.49272 320 ARG A C 1
ATOM 2027 O O . ARG A 1 328 ? 3.73668 -26.23782 -3.45676 1.000 56.01018 320 ARG A O 1
ATOM 2035 N N . ASP A 1 329 ? 1.85429 -25.13491 -2.88507 1.000 57.18317 321 ASP A N 1
ATOM 2036 C CA . ASP A 1 329 ? 1.20527 -26.33681 -2.35931 1.000 62.67382 321 ASP A CA 1
ATOM 2037 C C . ASP A 1 329 ? 1.01861 -27.38036 -3.45559 1.000 63.96479 321 ASP A C 1
ATOM 2038 O O . ASP A 1 329 ? 1.26451 -28.57503 -3.24497 1.000 57.80194 321 ASP A O 1
ATOM 2043 N N . GLY A 1 330 ? 0.56491 -26.94582 -4.63385 1.000 60.70471 322 GLY A N 1
ATOM 2044 C CA . GLY A 1 330 ? 0.31702 -27.89245 -5.70831 1.000 53.29780 322 GLY A CA 1
ATOM 2045 C C . GLY A 1 330 ? 1.59487 -28.55125 -6.18180 1.000 63.07904 322 GLY A C 1
ATOM 2046 O O . GLY A 1 330 ? 1.63846 -29.76575 -6.38869 1.000 59.23601 322 GLY A O 1
ATOM 2047 N N . PHE A 1 331 ? 2.66075 -27.75893 -6.33548 1.000 55.45409 323 PHE A N 1
ATOM 2048 C CA . PHE A 1 331 ? 3.95427 -28.32000 -6.70876 1.000 50.08159 323 PHE A CA 1
ATOM 2049 C C . PHE A 1 331 ? 4.42076 -29.34433 -5.67976 1.000 57.27348 323 PHE A C 1
ATOM 2050 O O . PHE A 1 331 ? 5.05173 -30.34763 -6.03357 1.000 52.74191 323 PHE A O 1
ATOM 2058 N N . ALA A 1 332 ? 4.13959 -29.09529 -4.39479 1.000 53.97674 324 ALA A N 1
ATOM 2059 C CA . ALA A 1 332 ? 4.56906 -30.02373 -3.35323 1.000 56.37578 324 ALA A CA 1
ATOM 2060 C C . ALA A 1 332 ? 3.81293 -31.33731 -3.44923 1.000 58.00983 324 ALA A C 1
ATOM 2061 O O . ALA A 1 332 ? 4.40772 -32.41204 -3.31718 1.000 60.80613 324 ALA A O 1
ATOM 2063 N N . ARG A 1 333 ? 2.50226 -31.26885 -3.68965 1.000 60.31509 325 ARG A N 1
ATOM 2064 C CA . ARG A 1 333 ? 1.70861 -32.47873 -3.89436 1.000 60.35250 325 ARG A CA 1
ATOM 2065 C C . ARG A 1 333 ? 2.16430 -33.23473 -5.13305 1.000 64.49603 325 ARG A C 1
ATOM 2066 O O . ARG A 1 333 ? 2.26609 -34.46740 -5.12348 1.000 62.46331 325 ARG A O 1
ATOM 2074 N N . ILE A 1 334 ? 2.40197 -32.51109 -6.22746 1.000 56.13002 326 ILE A N 1
ATOM 2075 C CA . ILE A 1 334 ? 2.94015 -33.14033 -7.42679 1.000 55.13649 326 ILE A CA 1
ATOM 2076 C C . ILE A 1 334 ? 4.29059 -33.77458 -7.12756 1.000 61.86843 326 ILE A C 1
ATOM 2077 O O . ILE A 1 334 ? 4.57266 -34.89852 -7.56460 1.000 56.69964 326 ILE A O 1
ATOM 2082 N N . ASN A 1 335 ? 5.12949 -33.08344 -6.33810 1.000 55.63211 327 ASN A N 1
ATOM 2083 C CA . ASN A 1 335 ? 6.47018 -33.58537 -6.05289 1.000 56.42943 327 ASN A CA 1
ATOM 2084 C C . ASN A 1 335 ? 6.43706 -34.87398 -5.23290 1.000 63.17009 327 ASN A C 1
ATOM 2085 O O . ASN A 1 335 ? 7.22415 -35.79318 -5.48541 1.000 60.19486 327 ASN A O 1
ATOM 2090 N N . GLU A 1 336 ? 5.56811 -34.95015 -4.22542 1.000 60.87681 328 GLU A N 1
ATOM 2091 C CA . GLU A 1 336 ? 5.54836 -36.15454 -3.39567 1.000 63.96967 328 GLU A CA 1
ATOM 2092 C C . GLU A 1 336 ? 5.16737 -37.37307 -4.21959 1.000 65.41012 328 GLU A C 1
ATOM 2093 O O . GLU A 1 336 ? 5.68836 -38.47301 -3.99781 1.000 66.36050 328 GLU A O 1
ATOM 2099 N N . GLU A 1 337 ? 4.26937 -37.18957 -5.19020 1.000 64.73017 329 GLU A N 1
ATOM 2100 C CA . GLU A 1 337 ? 3.84694 -38.30617 -6.02920 1.000 63.75446 329 GLU A CA 1
ATOM 2101 C C . GLU A 1 337 ? 4.95733 -38.73563 -6.97596 1.000 65.14674 329 GLU A C 1
ATOM 2102 O O . GLU A 1 337 ? 5.20905 -39.93281 -7.14249 1.000 64.68826 329 GLU A O 1
ATOM 2108 N N . PHE A 1 338 ? 5.65007 -37.77780 -7.59152 1.000 60.67640 330 PHE A N 1
ATOM 2109 C CA . PHE A 1 338 ? 6.52940 -38.09906 -8.69814 1.000 59.94503 330 PHE A CA 1
ATOM 2110 C C . PHE A 1 338 ? 7.99705 -37.78563 -8.46258 1.000 63.33256 330 PHE A C 1
ATOM 2111 O O . PHE A 1 338 ? 8.82863 -38.21302 -9.27189 1.000 59.86894 330 PHE A O 1
ATOM 2119 N N . GLY A 1 339 ? 8.34347 -37.06129 -7.40174 1.000 59.87281 331 GLY A N 1
ATOM 2120 C CA . GLY A 1 339 ? 9.74518 -36.77560 -7.13098 1.000 60.08540 331 GLY A CA 1
ATOM 2121 C C . GLY A 1 339 ? 10.39946 -35.95333 -8.21893 1.000 66.79333 331 GLY A C 1
ATOM 2122 O O . GLY A 1 339 ? 11.58716 -36.14055 -8.51042 1.000 65.12061 331 GLY A O 1
ATOM 2123 N N . VAL A 1 340 ? 9.64482 -35.03680 -8.82574 1.000 62.66736 332 VAL A N 1
ATOM 2124 C CA . VAL A 1 340 ? 10.10362 -34.33768 -10.02192 1.000 58.49825 332 VAL A CA 1
ATOM 2125 C C . VAL A 1 340 ? 10.79503 -33.00694 -9.72607 1.000 57.82602 332 VAL A C 1
ATOM 2126 O O . VAL A 1 340 ? 11.52685 -32.49556 -10.58967 1.000 51.22657 332 VAL A O 1
ATOM 2130 N N . PHE A 1 341 ? 10.61617 -32.44529 -8.53044 1.000 52.66814 333 PHE A N 1
ATOM 2131 C CA . PHE A 1 341 ? 11.17260 -31.13600 -8.19151 1.000 51.54240 333 PHE A CA 1
ATOM 2132 C C . PHE A 1 341 ? 12.14908 -31.25870 -7.02843 1.000 63.41700 333 PHE A C 1
ATOM 2133 O O . PHE A 1 341 ? 11.85207 -31.93028 -6.03399 1.000 63.52449 333 PHE A O 1
ATOM 2141 N N . SER A 1 342 ? 13.30592 -30.59505 -7.14193 1.000 57.34105 334 SER A N 1
ATOM 2142 C CA . SER A 1 342 ? 14.22015 -30.53270 -6.00772 1.000 59.23940 334 SER A CA 1
ATOM 2143 C C . SER A 1 342 ? 13.89718 -29.36256 -5.07857 1.000 54.51219 334 SER A C 1
ATOM 2144 O O . SER A 1 342 ? 14.06329 -29.47661 -3.85825 1.000 57.57476 334 SER A O 1
ATOM 2147 N N . GLU A 1 343 ? 13.41974 -28.24850 -5.63038 1.000 52.21070 335 GLU A N 1
ATOM 2148 C CA . GLU A 1 343 ? 12.93633 -27.13216 -4.82980 1.000 55.95119 335 GLU A CA 1
ATOM 2149 C C . GLU A 1 343 ? 12.06409 -26.23443 -5.69744 1.000 53.95439 335 GLU A C 1
ATOM 2150 O O . GLU A 1 343 ? 12.12051 -26.27715 -6.93163 1.000 53.00788 335 GLU A O 1
ATOM 2156 N N . VAL A 1 344 ? 11.24921 -25.42371 -5.02710 1.000 49.53067 336 VAL A N 1
ATOM 2157 C CA . VAL A 1 344 ? 10.51219 -24.32867 -5.64563 1.000 57.16232 336 VAL A CA 1
ATOM 2158 C C . VAL A 1 344 ? 11.07161 -23.02882 -5.08833 1.000 60.98040 336 VAL A C 1
ATOM 2159 O O . VAL A 1 344 ? 11.17530 -22.86843 -3.86729 1.000 52.69060 336 VAL A O 1
ATOM 2163 N N . ARG A 1 345 ? 11.41894 -22.09812 -5.97130 1.000 47.13744 337 ARG A N 1
ATOM 2164 C CA . ARG A 1 345 ? 12.04358 -20.85881 -5.53981 1.000 49.10572 337 ARG A CA 1
ATOM 2165 C C . ARG A 1 345 ? 11.43260 -19.69100 -6.30175 1.000 51.37061 337 ARG A C 1
ATOM 2166 O O . ARG A 1 345 ? 10.77279 -19.86913 -7.32727 1.000 46.68746 337 ARG A O 1
ATOM 2174 N N . GLY A 1 346 ? 11.66361 -18.48685 -5.78186 1.000 43.23792 338 GLY A N 1
ATOM 2175 C CA . GLY A 1 346 ? 11.08700 -17.27749 -6.33593 1.000 42.58926 338 GLY A CA 1
ATOM 2176 C C . GLY A 1 346 ? 10.28420 -16.48212 -5.32698 1.000 48.10239 338 GLY A C 1
ATOM 2177 O O . GLY A 1 346 ? 10.39235 -16.71281 -4.12275 1.000 46.18555 338 GLY A O 1
ATOM 2178 N N . ARG A 1 347 ? 9.47799 -15.53493 -5.79285 1.000 45.31225 339 ARG A N 1
ATOM 2179 C CA . ARG A 1 347 ? 8.71094 -14.67899 -4.89472 1.000 52.28827 339 ARG A CA 1
ATOM 2180 C C . ARG A 1 347 ? 7.35772 -14.42003 -5.52257 1.000 55.11642 339 ARG A C 1
ATOM 2181 O O . ARG A 1 347 ? 7.27800 -14.15658 -6.72622 1.000 43.94176 339 ARG A O 1
ATOM 2189 N N . GLY A 1 348 ? 6.30892 -14.47945 -4.70331 1.000 42.86496 340 GLY A N 1
ATOM 2190 C CA . GLY A 1 348 ? 4.97534 -14.20507 -5.20512 1.000 50.55722 340 GLY A CA 1
ATOM 2191 C C . GLY A 1 348 ? 4.68105 -15.06562 -6.40813 1.000 47.89417 340 GLY A C 1
ATOM 2192 O O . GLY A 1 348 ? 4.86177 -16.28723 -6.37997 1.000 42.78216 340 GLY A O 1
ATOM 2193 N N . LEU A 1 349 ? 4.25253 -14.43487 -7.50237 1.000 44.97906 341 LEU A N 1
ATOM 2194 C CA . LEU A 1 349 ? 3.89275 -15.16811 -8.70500 1.000 47.08691 341 LEU A CA 1
ATOM 2195 C C . LEU A 1 349 ? 5.00899 -15.15238 -9.73826 1.000 51.29821 341 LEU A C 1
ATOM 2196 O O . LEU A 1 349 ? 4.74766 -15.09408 -10.94034 1.000 42.11882 341 LEU A O 1
ATOM 2201 N N . MET A 1 350 ? 6.25782 -15.18217 -9.28594 1.000 43.95600 342 MET A N 1
ATOM 2202 C CA . MET A 1 350 ? 7.40352 -15.46230 -10.14779 1.000 37.47495 342 MET A CA 1
ATOM 2203 C C . MET A 1 350 ? 8.09190 -16.66277 -9.50914 1.000 43.71094 342 MET A C 1
ATOM 2204 O O . MET A 1 350 ? 8.93249 -16.50379 -8.61880 1.000 44.03641 342 MET A O 1
ATOM 2209 N N . LEU A 1 351 ? 7.72613 -17.85926 -9.96498 1.000 41.09547 343 LEU A N 1
ATOM 2210 C CA . LEU A 1 351 ? 8.12796 -19.09792 -9.32212 1.000 38.63713 343 LEU A CA 1
ATOM 2211 C C . LEU A 1 351 ? 8.85142 -19.99515 -10.30871 1.000 49.05682 343 LEU A C 1
ATOM 2212 O O . LEU A 1 351 ? 8.49246 -20.06284 -11.49201 1.000 43.36263 343 LEU A O 1
ATOM 2217 N N . GLY A 1 352 ? 9.88299 -20.66466 -9.81098 1.000 39.24047 344 GLY A N 1
ATOM 2218 C CA . GLY A 1 352 ? 10.60064 -21.65728 -10.57452 1.000 46.92297 344 GLY A CA 1
ATOM 2219 C C . GLY A 1 352 ? 10.60186 -22.97940 -9.84309 1.000 45.86310 344 GLY A C 1
ATOM 2220 O O . GLY A 1 352 ? 11.06983 -23.06803 -8.69602 1.000 45.69710 344 GLY A O 1
ATOM 2221 N N . ALA A 1 353 ? 10.05004 -24.01093 -10.47384 1.000 44.49581 345 ALA A N 1
ATOM 2222 C CA . ALA A 1 353 ? 10.11461 -25.36573 -9.93166 1.000 44.30605 345 ALA A CA 1
ATOM 2223 C C . ALA A 1 353 ? 11.35841 -26.03302 -10.51088 1.000 54.40962 345 ALA A C 1
ATOM 2224 O O . ALA A 1 353 ? 11.43678 -26.29309 -11.72109 1.000 47.03401 345 ALA A O 1
ATOM 2226 N N . VAL A 1 354 ? 12.33795 -26.28254 -9.65159 1.000 47.23764 346 VAL A N 1
ATOM 2227 C CA . VAL A 1 354 ? 13.63048 -26.80810 -10.07537 1.000 49.27699 346 VAL A CA 1
ATOM 2228 C C . VAL A 1 354 ? 13.51884 -28.31891 -10.22000 1.000 50.75498 346 VAL A C 1
ATOM 2229 O O . VAL A 1 354 ? 13.18836 -29.02143 -9.25831 1.000 48.93352 346 VAL A O 1
ATOM 2233 N N . LEU A 1 355 ? 13.80574 -28.82467 -11.41591 1.000 47.31559 347 LEU A N 1
ATOM 2234 C CA . LEU A 1 355 ? 13.64890 -30.25114 -11.66291 1.000 51.37069 347 LEU A CA 1
ATOM 2235 C C . LEU A 1 355 ? 14.69154 -31.03476 -10.87873 1.000 57.12687 347 LEU A C 1
ATOM 2236 O O . LEU A 1 355 ? 15.83235 -30.59268 -10.71850 1.000 54.93540 347 LEU A O 1
ATOM 2241 N N . SER A 1 356 ? 14.28613 -32.19627 -10.36594 1.000 53.07929 348 SER A N 1
ATOM 2242 C CA . SER A 1 356 ? 15.18033 -32.97661 -9.53358 1.000 60.96856 348 SER A CA 1
ATOM 2243 C C . SER A 1 356 ? 16.22014 -33.68627 -10.39271 1.000 65.85373 348 SER A C 1
ATOM 2244 O O . SER A 1 356 ? 16.15830 -33.68066 -11.62686 1.000 58.45635 348 SER A O 1
ATOM 2247 N N . LYS A 1 357 ? 17.18244 -34.31261 -9.70717 1.000 73.00695 349 LYS A N 1
ATOM 2248 C CA . LYS A 1 357 ? 18.31219 -34.94596 -10.38004 1.000 76.11591 349 LYS A CA 1
ATOM 2249 C C . LYS A 1 357 ? 17.84909 -35.89803 -11.47360 1.000 78.53893 349 LYS A C 1
ATOM 2250 O O . LYS A 1 357 ? 18.39266 -35.89229 -12.58437 1.000 78.14052 349 LYS A O 1
ATOM 2252 N N . ASP A 1 358 ? 16.82515 -36.70543 -11.18483 1.000 78.34070 350 ASP A N 1
ATOM 2253 C CA . ASP A 1 358 ? 16.29463 -37.65918 -12.15368 1.000 81.98752 350 ASP A CA 1
ATOM 2254 C C . ASP A 1 358 ? 15.58569 -36.99600 -13.33079 1.000 78.33698 350 ASP A C 1
ATOM 2255 O O . ASP A 1 358 ? 15.21900 -37.69645 -14.28082 1.000 70.79891 350 ASP A O 1
ATOM 2260 N N . PHE A 1 359 ? 15.37518 -35.67718 -13.29477 1.000 71.63393 351 PHE A N 1
ATOM 2261 C CA . PHE A 1 359 ? 14.69814 -34.97520 -14.38011 1.000 64.54958 351 PHE A CA 1
ATOM 2262 C C . PHE A 1 359 ? 15.52987 -33.81769 -14.91288 1.000 61.94472 351 PHE A C 1
ATOM 2263 O O . PHE A 1 359 ? 15.00176 -32.96792 -15.64141 1.000 60.10949 351 PHE A O 1
ATOM 2271 N N . ALA A 1 360 ? 16.81311 -33.76776 -14.56063 1.000 59.96390 352 ALA A N 1
ATOM 2272 C CA . ALA A 1 360 ? 17.70320 -32.74205 -15.08634 1.000 59.31026 352 ALA A CA 1
ATOM 2273 C C . ALA A 1 360 ? 17.57463 -32.64218 -16.60084 1.000 64.92905 352 ALA A C 1
ATOM 2274 O O . ALA A 1 360 ? 17.57722 -33.65600 -17.30648 1.000 67.78512 352 ALA A O 1
ATOM 2276 N N . GLY A 1 361 ? 17.42286 -31.41324 -17.09300 1.000 56.85378 353 GLY A N 1
ATOM 2277 C CA . GLY A 1 361 ? 17.39213 -31.15698 -18.51721 1.000 61.45211 353 GLY A CA 1
ATOM 2278 C C . GLY A 1 361 ? 16.06280 -31.37195 -19.20932 1.000 59.14555 353 GLY A C 1
ATOM 2279 O O . GLY A 1 361 ? 15.97269 -31.11581 -20.41668 1.000 69.01705 353 GLY A O 1
ATOM 2280 N N . GLN A 1 362 ? 15.02197 -31.80071 -18.49449 1.000 53.23269 354 GLN A N 1
ATOM 2281 C CA . GLN A 1 362 ? 13.77260 -32.21945 -19.11996 1.000 52.80480 354 GLN A CA 1
ATOM 2282 C C . GLN A 1 362 ? 12.70762 -31.12354 -19.16891 1.000 50.90410 354 GLN A C 1
ATOM 2283 O O . GLN A 1 362 ? 11.55088 -31.42551 -19.47887 1.000 55.56236 354 GLN A O 1
ATOM 2289 N N . ALA A 1 363 ? 13.06878 -29.86317 -18.89793 1.000 53.26017 355 ALA A N 1
ATOM 2290 C CA . ALA A 1 363 ? 12.07298 -28.79080 -18.85070 1.000 46.49499 355 ALA A CA 1
ATOM 2291 C C . ALA A 1 363 ? 11.31357 -28.66777 -20.16882 1.000 47.90446 355 ALA A C 1
ATOM 2292 O O . ALA A 1 363 ? 10.07982 -28.59537 -20.18368 1.000 52.33163 355 ALA A O 1
ATOM 2294 N N . GLY A 1 364 ? 12.03578 -28.64402 -21.28736 1.000 50.32950 356 GLY A N 1
ATOM 2295 C CA . GLY A 1 364 ? 11.37652 -28.47133 -22.57222 1.000 45.15289 356 GLY A CA 1
ATOM 2296 C C . GLY A 1 364 ? 10.44557 -29.61760 -22.90503 1.000 46.45876 356 GLY A C 1
ATOM 2297 O O . GLY A 1 364 ? 9.33764 -29.40693 -23.40507 1.000 50.59332 356 GLY A O 1
ATOM 2298 N N . ALA A 1 365 ? 10.87808 -30.84752 -22.62042 1.000 51.01569 357 ALA A N 1
ATOM 2299 C CA . ALA A 1 365 ? 10.03553 -32.00788 -22.87615 1.000 52.20535 357 ALA A CA 1
ATOM 2300 C C . ALA A 1 365 ? 8.76665 -31.96070 -22.03588 1.000 53.66575 357 ALA A C 1
ATOM 2301 O O . ALA A 1 365 ? 7.68291 -32.31920 -22.50980 1.000 45.74902 357 ALA A O 1
ATOM 2303 N N . ILE A 1 366 ? 8.87992 -31.51586 -20.78616 1.000 51.13652 358 ILE A N 1
ATOM 2304 C CA . ILE A 1 366 ? 7.69926 -31.39024 -19.94061 1.000 49.31866 358 ILE A CA 1
ATOM 2305 C C . ILE A 1 366 ? 6.77940 -30.28933 -20.46066 1.000 47.39765 358 ILE A C 1
ATOM 2306 O O . ILE A 1 366 ? 5.55009 -30.44135 -20.46144 1.000 47.47584 358 ILE A O 1
ATOM 2311 N N . LEU A 1 367 ? 7.35489 -29.17085 -20.92045 1.000 48.12466 359 LEU A N 1
ATOM 2312 C CA . LEU A 1 367 ? 6.54687 -28.11103 -21.52354 1.000 47.81558 359 LEU A CA 1
ATOM 2313 C C . LEU A 1 367 ? 5.74953 -28.63340 -22.71203 1.000 49.14356 359 LEU A C 1
ATOM 2314 O O . LEU A 1 367 ? 4.57148 -28.29609 -22.87880 1.000 48.55980 359 LEU A O 1
ATOM 2319 N N . ASP A 1 368 ? 6.37568 -29.46714 -23.54388 1.000 49.65736 360 ASP A N 1
ATOM 2320 C CA . ASP A 1 368 ? 5.64740 -30.09154 -24.64149 1.000 52.46930 360 ASP A CA 1
ATOM 2321 C C . ASP A 1 368 ? 4.47947 -30.93057 -24.12991 1.000 56.82678 360 ASP A C 1
ATOM 2322 O O . ASP A 1 368 ? 3.37601 -30.87904 -24.68675 1.000 54.63293 360 ASP A O 1
ATOM 2327 N N . HIS A 1 369 ? 4.68920 -31.70845 -23.06678 1.000 53.62353 361 HIS A N 1
ATOM 2328 C CA . HIS A 1 369 ? 3.56048 -32.46060 -22.53038 1.000 52.65630 361 HIS A CA 1
ATOM 2329 C C . HIS A 1 369 ? 2.50482 -31.53399 -21.94642 1.000 47.97443 361 HIS A C 1
ATOM 2330 O O . HIS A 1 369 ? 1.30847 -31.82000 -22.05208 1.000 49.43363 361 HIS A O 1
ATOM 2337 N N . ALA A 1 370 ? 2.92177 -30.40793 -21.36564 1.000 47.35811 362 ALA A N 1
ATOM 2338 C CA . ALA A 1 370 ? 1.95979 -29.46316 -20.80752 1.000 46.85578 362 ALA A CA 1
ATOM 2339 C C . ALA A 1 370 ? 1.04712 -28.90364 -21.89187 1.000 52.58806 362 ALA A C 1
ATOM 2340 O O . ALA A 1 370 ? -0.17452 -28.82568 -21.71128 1.000 47.76470 362 ALA A O 1
ATOM 2342 N N . ALA A 1 371 ? 1.62038 -28.51154 -23.03512 1.000 50.71037 363 ALA A N 1
ATOM 2343 C CA . ALA A 1 371 ? 0.78022 -28.03149 -24.12836 1.000 52.53394 363 ALA A CA 1
ATOM 2344 C C . ALA A 1 371 ? -0.20340 -29.10412 -24.56324 1.000 50.01706 363 ALA A C 1
ATOM 2345 O O . ALA A 1 371 ? -1.37874 -28.81547 -24.82126 1.000 49.33131 363 ALA A O 1
ATOM 2347 N N . GLY A 1 372 ? 0.24805 -30.35821 -24.61310 1.000 51.46812 364 GLY A N 1
ATOM 2348 C CA . GLY A 1 372 ? -0.64059 -31.44581 -24.96307 1.000 56.57270 364 GLY A CA 1
ATOM 2349 C C . GLY A 1 372 ? -1.75395 -31.66025 -23.96287 1.000 56.90680 364 GLY A C 1
ATOM 2350 O O . GLY A 1 372 ? -2.77125 -32.27007 -24.30195 1.000 53.19217 364 GLY A O 1
ATOM 2351 N N . GLN A 1 373 ? -1.58942 -31.16628 -22.73786 1.000 52.07336 365 GLN A N 1
ATOM 2352 C CA . GLN A 1 373 ? -2.62865 -31.23370 -21.72450 1.000 48.21993 365 GLN A CA 1
ATOM 2353 C C . GLN A 1 373 ? -3.42210 -29.93724 -21.61003 1.000 47.53916 365 GLN A C 1
ATOM 2354 O O . GLN A 1 373 ? -4.22566 -29.79341 -20.68328 1.000 53.38746 365 GLN A O 1
ATOM 2360 N N . GLY A 1 374 ? -3.20580 -28.98420 -22.51237 1.000 47.59229 366 GLY A N 1
ATOM 2361 C CA . GLY A 1 374 ? -3.93182 -27.73181 -22.43805 1.000 51.68408 366 GLY A CA 1
ATOM 2362 C C . GLY A 1 374 ? -3.40003 -26.76318 -21.41089 1.000 51.61541 366 GLY A C 1
ATOM 2363 O O . GLY A 1 374 ? -4.17756 -26.01569 -20.80585 1.000 51.69534 366 GLY A O 1
ATOM 2364 N N . LEU A 1 375 ? -2.09056 -26.75904 -21.18930 1.000 44.02663 367 LEU A N 1
ATOM 2365 C CA . LEU A 1 375 ? -1.45767 -25.83227 -20.26578 1.000 47.73251 367 LEU A CA 1
ATOM 2366 C C . LEU A 1 375 ? -0.29212 -25.14789 -20.95986 1.000 46.20535 367 LEU A C 1
ATOM 2367 O O . LEU A 1 375 ? 0.58980 -25.82222 -21.50476 1.000 44.29304 367 LEU A O 1
ATOM 2372 N N . LEU A 1 376 ? -0.28551 -23.81245 -20.93242 1.000 44.64376 368 LEU A N 1
ATOM 2373 C CA . LEU A 1 376 ? 0.83439 -23.01828 -21.42011 1.000 46.05955 368 LEU A CA 1
ATOM 2374 C C . LEU A 1 376 ? 1.65250 -22.55206 -20.22654 1.000 47.47549 368 LEU A C 1
ATOM 2375 O O . LEU A 1 376 ? 1.14356 -21.84936 -19.34659 1.000 43.60527 368 LEU A O 1
ATOM 2380 N N . THR A 1 377 ? 2.91470 -22.94130 -20.19657 1.000 42.16515 369 THR A N 1
ATOM 2381 C CA . THR A 1 377 ? 3.80936 -22.50407 -19.14177 1.000 43.46246 369 THR A CA 1
ATOM 2382 C C . THR A 1 377 ? 5.19095 -22.37415 -19.76924 1.000 47.07515 369 THR A C 1
ATOM 2383 O O . THR A 1 377 ? 5.36666 -22.58859 -20.97560 1.000 41.85601 369 THR A O 1
ATOM 2387 N N . LEU A 1 378 ? 6.16381 -21.96890 -18.96509 1.000 42.35279 370 LEU A N 1
ATOM 2388 C CA . LEU A 1 378 ? 7.47680 -21.60811 -19.46330 1.000 39.70563 370 LEU A CA 1
ATOM 2389 C C . LEU A 1 378 ? 8.55659 -22.43919 -18.78989 1.000 41.55066 370 LEU A C 1
ATOM 2390 O O . LEU A 1 378 ? 8.32651 -23.12742 -17.79505 1.000 40.82416 370 LEU A O 1
ATOM 2395 N N . GLN A 1 379 ? 9.75495 -22.34729 -19.34362 1.000 44.33694 371 GLN A N 1
ATOM 2396 C CA . GLN A 1 379 ? 10.93985 -22.82812 -18.66444 1.000 42.75125 371 GLN A CA 1
ATOM 2397 C C . GLN A 1 379 ? 11.85969 -21.64936 -18.38420 1.000 36.96239 371 GLN A C 1
ATOM 2398 O O . GLN A 1 379 ? 11.60783 -20.51348 -18.80053 1.000 44.85233 371 GLN A O 1
ATOM 2404 N N . ALA A 1 380 ? 12.94244 -21.93247 -17.66242 1.000 41.67097 372 ALA A N 1
ATOM 2405 C CA . ALA A 1 380 ? 13.93789 -20.92176 -17.31041 1.000 40.80870 372 ALA A CA 1
ATOM 2406 C C . ALA A 1 380 ? 15.28107 -21.64505 -17.30907 1.000 48.07115 372 ALA A C 1
ATOM 2407 O O . ALA A 1 380 ? 15.83919 -21.99042 -16.26924 1.000 50.19572 372 ALA A O 1
ATOM 2409 N N . GLY A 1 381 ? 15.80054 -21.88750 -18.50285 1.000 47.95551 373 GLY A N 1
ATOM 2410 C CA . GLY A 1 381 ? 16.88208 -22.82501 -18.65404 1.000 47.55076 373 GLY A CA 1
ATOM 2411 C C . GLY A 1 381 ? 16.33676 -24.23551 -18.69500 1.000 51.63054 373 GLY A C 1
ATOM 2412 O O . GLY A 1 381 ? 15.15236 -24.47868 -18.44494 1.000 49.69885 373 GLY A O 1
ATOM 2413 N N . PRO A 1 382 ? 17.19806 -25.20073 -19.01920 1.000 54.12902 374 PRO A N 1
ATOM 2414 C CA . PRO A 1 382 ? 16.71656 -26.57152 -19.25077 1.000 60.76934 374 PRO A CA 1
ATOM 2415 C C . PRO A 1 382 ? 16.29858 -27.31487 -17.99389 1.000 53.23503 374 PRO A C 1
ATOM 2416 O O . PRO A 1 382 ? 15.73337 -28.40528 -18.11466 1.000 54.97611 374 PRO A O 1
ATOM 2420 N N . ASP A 1 383 ? 16.54345 -26.77698 -16.80244 1.000 47.60463 375 ASP A N 1
ATOM 2421 C CA . ASP A 1 383 ? 16.31920 -27.51612 -15.56535 1.000 53.42885 375 ASP A CA 1
ATOM 2422 C C . ASP A 1 383 ? 15.18887 -26.96024 -14.71120 1.000 45.47951 375 ASP A C 1
ATOM 2423 O O . ASP A 1 383 ? 14.91015 -27.51947 -13.64605 1.000 49.35470 375 ASP A O 1
ATOM 2428 N N . VAL A 1 384 ? 14.54001 -25.87630 -15.12457 1.000 42.28365 376 VAL A N 1
ATOM 2429 C CA . VAL A 1 384 ? 13.55178 -25.20390 -14.28691 1.000 42.23983 376 VAL A CA 1
ATOM 2430 C C . VAL A 1 384 ? 12.28306 -24.96568 -15.09419 1.000 42.21512 376 VAL A C 1
ATOM 2431 O O . VAL A 1 384 ? 12.34698 -24.47744 -16.22873 1.000 42.97471 376 VAL A O 1
ATOM 2435 N N . LEU A 1 385 ? 11.13935 -25.30292 -14.50983 1.000 42.25988 377 LEU A N 1
ATOM 2436 C CA . LEU A 1 385 ? 9.84729 -24.83760 -14.99291 1.000 42.51307 377 LEU A CA 1
ATOM 2437 C C . LEU A 1 385 ? 9.54299 -23.48784 -14.35431 1.000 48.07426 377 LEU A C 1
ATOM 2438 O O . LEU A 1 385 ? 9.64751 -23.33422 -13.13210 1.000 44.47789 377 LEU A O 1
ATOM 2443 N N . ARG A 1 386 ? 9.17291 -22.51142 -15.17672 1.000 43.61766 378 ARG A N 1
ATOM 2444 C CA . ARG A 1 386 ? 8.89958 -21.15762 -14.71292 1.000 38.37128 378 ARG A CA 1
ATOM 2445 C C . ARG A 1 386 ? 7.40572 -20.87691 -14.80655 1.000 45.74557 378 ARG A C 1
ATOM 2446 O O . ARG A 1 386 ? 6.75846 -21.22843 -15.79732 1.000 47.37396 378 ARG A O 1
ATOM 2454 N N . PHE A 1 387 ? 6.85931 -20.25187 -13.76614 1.000 38.63032 379 PHE A N 1
ATOM 2455 C CA . PHE A 1 387 ? 5.43469 -19.94041 -13.69345 1.000 38.45276 379 PHE A CA 1
ATOM 2456 C C . PHE A 1 387 ? 5.31075 -18.45154 -13.41072 1.000 44.26881 379 PHE A C 1
ATOM 2457 O O . PHE A 1 387 ? 5.74603 -17.98422 -12.35466 1.000 37.84552 379 PHE A O 1
ATOM 2465 N N . VAL A 1 388 ? 4.77186 -17.69611 -14.36477 1.000 40.81622 380 VAL A N 1
ATOM 2466 C CA . VAL A 1 388 ? 4.57843 -16.25984 -14.16744 1.000 33.88692 380 VAL A CA 1
ATOM 2467 C C . VAL A 1 388 ? 3.16693 -15.89752 -14.61531 1.000 38.91780 380 VAL A C 1
ATOM 2468 O O . VAL A 1 388 ? 2.99888 -15.16888 -15.60911 1.000 38.33333 380 VAL A O 1
ATOM 2472 N N . PRO A 1 389 ? 2.13379 -16.37996 -13.93012 1.000 41.62290 381 PRO A N 1
ATOM 2473 C CA . PRO A 1 389 ? 0.76292 -16.16392 -14.39789 1.000 44.83677 381 PRO A CA 1
ATOM 2474 C C . PRO A 1 389 ? 0.29190 -14.74151 -14.12683 1.000 44.47751 381 PRO A C 1
ATOM 2475 O O . PRO A 1 389 ? 0.93193 -13.95157 -13.42401 1.000 42.04548 381 PRO A O 1
ATOM 2479 N N . SER A 1 390 ? -0.86921 -14.43450 -14.70302 1.000 39.81461 382 SER A N 1
ATOM 2480 C CA . SER A 1 390 ? -1.55160 -13.18570 -14.40347 1.000 45.63486 382 SER A CA 1
ATOM 2481 C C . SER A 1 390 ? -1.72463 -13.04640 -12.89657 1.000 43.44184 382 SER A C 1
ATOM 2482 O O . SER A 1 390 ? -1.94727 -14.03211 -12.19111 1.000 42.42221 382 SER A O 1
ATOM 2485 N N . LEU A 1 391 ? -1.59709 -11.81704 -12.40184 1.000 47.10860 383 LEU A N 1
ATOM 2486 C CA . LEU A 1 391 ? -1.65801 -11.59922 -10.96073 1.000 50.67287 383 LEU A CA 1
ATOM 2487 C C . LEU A 1 391 ? -3.07534 -11.66570 -10.41111 1.000 55.11813 383 LEU A C 1
ATOM 2488 O O . LEU A 1 391 ? -3.24137 -11.74946 -9.18820 1.000 55.61212 383 LEU A O 1
ATOM 2493 N N . ASN A 1 392 ? -4.09868 -11.62888 -11.26767 1.000 47.97755 384 ASN A N 1
ATOM 2494 C CA . ASN A 1 392 ? -5.47211 -11.83588 -10.82558 1.000 49.21330 384 ASN A CA 1
ATOM 2495 C C . ASN A 1 392 ? -6.00547 -13.20970 -11.21786 1.000 52.66498 384 ASN A C 1
ATOM 2496 O O . ASN A 1 392 ? -7.22341 -13.39310 -11.30256 1.000 48.75658 384 ASN A O 1
ATOM 2501 N N . ILE A 1 393 ? -5.11436 -14.17914 -11.45449 1.000 54.20576 385 ILE A N 1
ATOM 2502 C CA . ILE A 1 393 ? -5.53998 -15.55396 -11.69792 1.000 51.22583 385 ILE A CA 1
ATOM 2503 C C . ILE A 1 393 ? -6.36169 -16.04620 -10.51188 1.000 57.98896 385 ILE A C 1
ATOM 2504 O O . ILE A 1 393 ? -6.04384 -15.76480 -9.34940 1.000 51.35230 385 ILE A O 1
ATOM 2509 N N . THR A 1 394 ? -7.44795 -16.75753 -10.80218 1.000 57.30523 386 THR A N 1
ATOM 2510 C CA . THR A 1 394 ? -8.40476 -17.14809 -9.77034 1.000 53.37508 386 THR A CA 1
ATOM 2511 C C . THR A 1 394 ? -8.03329 -18.49518 -9.15076 1.000 56.70258 386 THR A C 1
ATOM 2512 O O . THR A 1 394 ? -7.21041 -19.24553 -9.68035 1.000 56.44807 386 THR A O 1
ATOM 2516 N N . ASP A 1 395 ? -8.66999 -18.80851 -8.01312 1.000 61.30126 387 ASP A N 1
ATOM 2517 C CA . ASP A 1 395 ? -8.50869 -20.13235 -7.41709 1.000 59.44198 387 ASP A CA 1
ATOM 2518 C C . ASP A 1 395 ? -8.77208 -21.23054 -8.43951 1.000 59.43554 387 ASP A C 1
ATOM 2519 O O . ASP A 1 395 ? -7.99031 -22.17823 -8.57594 1.000 68.19052 387 ASP A O 1
ATOM 2524 N N . GLU A 1 396 ? -9.88088 -21.12132 -9.16483 1.000 58.46980 388 GLU A N 1
ATOM 2525 C CA . GLU A 1 396 ? -10.25950 -22.18731 -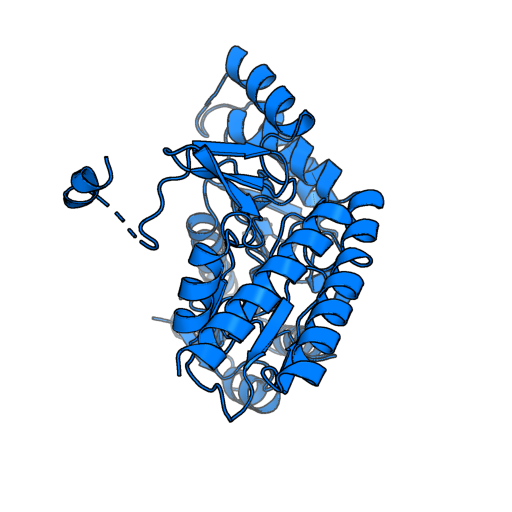10.08395 1.000 60.77286 388 GLU A CA 1
ATOM 2526 C C . GLU A 1 396 ? -9.27622 -22.29044 -11.24932 1.000 56.36051 388 GLU A C 1
ATOM 2527 O O . GLU A 1 396 ? -8.99807 -23.39254 -11.74010 1.000 55.19681 388 GLU A O 1
ATOM 2533 N N . GLU A 1 397 ? -8.74039 -21.15902 -11.71016 1.000 55.43979 389 GLU A N 1
ATOM 2534 C CA . GLU A 1 397 ? -7.73811 -21.21699 -12.77087 1.000 54.03404 389 GLU A CA 1
ATOM 2535 C C . GLU A 1 397 ? -6.44998 -21.87121 -12.28014 1.000 55.36856 389 GLU A C 1
ATOM 2536 O O . GLU A 1 397 ? -5.84082 -22.67559 -13.00047 1.000 52.03557 389 GLU A O 1
ATOM 2542 N N . VAL A 1 398 ? -6.01541 -21.53674 -11.06052 1.000 55.18165 390 VAL A N 1
ATOM 2543 C CA . VAL A 1 398 ? -4.84169 -22.19009 -10.48632 1.000 48.96332 390 VAL A CA 1
ATOM 2544 C C . VAL A 1 398 ? -5.08196 -23.69260 -10.36290 1.000 56.76220 390 VAL A C 1
ATOM 2545 O O . VAL A 1 398 ? -4.25437 -24.51098 -10.78844 1.000 51.93493 390 VAL A O 1
ATOM 2549 N N . ALA A 1 399 ? -6.23398 -24.07518 -9.80637 1.000 59.89832 391 ALA A N 1
ATOM 2550 C CA . ALA A 1 399 ? -6.54131 -25.49106 -9.61554 1.000 63.95616 391 ALA A CA 1
ATOM 2551 C C . ALA A 1 399 ? -6.48369 -26.25685 -10.93462 1.000 58.95019 391 ALA A C 1
ATOM 2552 O O . ALA A 1 399 ? -5.85792 -27.31938 -11.02161 1.000 54.17631 391 ALA A O 1
ATOM 2554 N N . GLU A 1 400 ? -7.11701 -25.72486 -11.98118 1.000 57.19803 392 GLU A N 1
ATOM 2555 C CA . GLU A 1 400 ? -7.09923 -26.41333 -13.26715 1.000 57.27566 392 GLU A CA 1
ATOM 2556 C C . GLU A 1 400 ? -5.69162 -26.45363 -13.85936 1.000 52.66565 392 GLU A C 1
ATOM 2557 O O . GLU A 1 400 ? -5.27334 -27.48169 -14.40579 1.000 54.16531 392 GLU A O 1
ATOM 2563 N N . GLY A 1 401 ? -4.94930 -25.34834 -13.76462 1.000 52.28587 401 GLY A N 1
ATOM 2564 C CA . GLY A 1 401 ? -3.56577 -25.35406 -14.21785 1.000 53.52281 401 GLY A CA 1
ATOM 2565 C C . GLY A 1 401 ? -2.72160 -26.40088 -13.51112 1.000 56.52337 401 GLY A C 1
ATOM 2566 O O . GLY A 1 401 ? -1.90707 -27.08745 -14.14050 1.000 47.21588 401 GLY A O 1
ATOM 2567 N N . LEU A 1 402 ? -2.89861 -26.53430 -12.19140 1.000 47.88999 402 LEU A N 1
ATOM 2568 C CA . LEU A 1 402 ? -2.15888 -27.55012 -11.44662 1.000 55.13903 402 LEU A CA 1
ATOM 2569 C C . LEU A 1 402 ? -2.58049 -28.94992 -11.86259 1.000 50.46934 402 LEU A C 1
ATOM 2570 O O . LEU A 1 402 ? -1.74063 -29.85579 -11.94800 1.000 52.24573 402 LEU A O 1
ATOM 2575 N N . LYS A 1 403 ? -3.88082 -29.14711 -12.10852 1.000 55.55919 403 LYS A N 1
ATOM 2576 C CA . LYS A 1 403 ? -4.36145 -30.43373 -12.59713 1.000 54.89731 403 LYS A CA 1
ATOM 2577 C C . LYS A 1 403 ? -3.68193 -30.79929 -13.90595 1.000 53.79374 403 LYS A C 1
ATOM 2578 O O . LYS A 1 403 ? -3.20291 -31.92562 -14.08049 1.000 52.20519 403 LYS A O 1
ATOM 2584 N N . ARG A 1 404 ? -3.60006 -29.84073 -14.82611 1.000 52.24781 404 ARG A N 1
ATOM 2585 C CA . ARG A 1 404 ? -2.99520 -30.11117 -16.12148 1.000 53.93010 404 ARG A CA 1
ATOM 2586 C C . ARG A 1 404 ? -1.48779 -30.29562 -16.00280 1.000 51.26941 404 ARG A C 1
ATOM 2587 O O . ARG A 1 404 ? -0.91348 -31.15895 -16.67688 1.000 49.35790 404 ARG A O 1
ATOM 2595 N N . LEU A 1 405 ? -0.83065 -29.51527 -15.13696 1.000 46.64654 405 LEU A N 1
ATOM 2596 C CA . LEU A 1 405 ? 0.59664 -29.71214 -14.91144 1.000 48.96370 405 LEU A CA 1
ATOM 2597 C C . LEU A 1 405 ? 0.88503 -31.13292 -14.43492 1.000 48.27013 405 LEU A C 1
ATOM 2598 O O . LEU A 1 405 ? 1.80001 -31.79753 -14.93681 1.000 48.80163 405 LEU A O 1
ATOM 2603 N N . ARG A 1 406 ? 0.10655 -31.62054 -13.47094 1.000 49.25742 406 ARG A N 1
ATOM 2604 C CA . ARG A 1 406 ? 0.30596 -32.98432 -12.99561 1.000 51.11188 406 ARG A CA 1
ATOM 2605 C C . ARG A 1 406 ? 0.08234 -33.99281 -14.11504 1.000 56.77190 406 ARG A C 1
ATOM 2606 O O . ARG A 1 406 ? 0.86398 -34.93883 -14.27953 1.000 52.45300 406 ARG A O 1
ATOM 2614 N N . ALA A 1 407 ? -0.98738 -33.80795 -14.88930 1.000 53.67608 407 ALA A N 1
ATOM 2615 C CA . ALA A 1 407 ? -1.22959 -34.66983 -16.04350 1.000 58.24379 407 ALA A CA 1
ATOM 2616 C C . ALA A 1 407 ? -0.03099 -34.68041 -16.98078 1.000 51.34790 407 ALA A C 1
ATOM 2617 O O . ALA A 1 407 ? 0.36742 -35.73806 -17.48428 1.000 53.60012 407 ALA A O 1
ATOM 2619 N N . ALA A 1 408 ? 0.56567 -33.51202 -17.21188 1.000 49.32017 408 ALA A N 1
ATOM 2620 C CA . ALA A 1 408 ? 1.69842 -33.41680 -18.12432 1.000 51.46461 408 ALA A CA 1
ATOM 2621 C C . ALA A 1 408 ? 2.90080 -34.18010 -17.58829 1.000 54.84634 408 ALA A C 1
ATOM 2622 O O . ALA A 1 408 ? 3.52597 -34.96262 -18.31267 1.000 55.04038 408 ALA A O 1
ATOM 2624 N N . ILE A 1 409 ? 3.23301 -33.97266 -16.31359 1.000 51.15698 409 ILE A N 1
ATOM 2625 C CA . ILE A 1 409 ? 4.35055 -34.69130 -15.71712 1.000 49.95066 409 ILE A CA 1
ATOM 2626 C C . ILE A 1 409 ? 4.06996 -36.18822 -15.69314 1.000 52.18646 409 ILE A C 1
ATOM 2627 O O . ILE A 1 409 ? 4.94775 -37.00333 -16.00472 1.000 54.40726 409 ILE A O 1
ATOM 2632 N N . ALA A 1 410 ? 2.83893 -36.57325 -15.34738 1.000 53.26898 410 ALA A N 1
ATOM 2633 C CA . ALA A 1 410 ? 2.46763 -37.98775 -15.38326 1.000 60.10093 410 ALA A CA 1
ATOM 2634 C C . ALA A 1 410 ? 2.66294 -38.57798 -16.77435 1.000 59.86478 410 ALA A C 1
ATOM 2635 O O . ALA A 1 410 ? 3.19277 -39.68663 -16.91787 1.000 57.44241 410 ALA A O 1
ATOM 2637 N N . ALA A 1 411 ? 2.24484 -37.84566 -17.81093 1.000 54.51063 411 ALA A N 1
ATOM 2638 C CA . ALA A 1 411 ? 2.40810 -38.32316 -19.18033 1.000 57.56650 411 ALA A CA 1
ATOM 2639 C C . ALA A 1 411 ? 3.87951 -38.43940 -19.55309 1.000 59.70199 411 ALA A C 1
ATOM 2640 O O . ALA A 1 411 ? 4.29438 -39.43495 -20.15884 1.000 64.41330 411 ALA A O 1
ATOM 2642 N N . PHE A 1 412 ? 4.68102 -37.43013 -19.20230 1.000 55.33049 412 PHE A N 1
ATOM 2643 C CA . PHE A 1 412 ? 6.11406 -37.48266 -19.47527 1.000 53.04387 412 PHE A CA 1
ATOM 2644 C C . PHE A 1 412 ? 6.75020 -38.72364 -18.85833 1.000 59.16278 412 PHE A C 1
ATOM 2645 O O . PHE A 1 412 ? 7.48694 -39.45988 -19.52645 1.000 60.79898 412 PHE A O 1
ATOM 2653 N N . ILE A 1 413 ? 6.47734 -38.96954 -17.57678 1.000 58.25333 413 ILE A N 1
ATOM 2654 C CA . ILE A 1 413 ? 7.04436 -40.13583 -16.90685 1.000 59.72745 413 ILE A CA 1
ATOM 2655 C C . ILE A 1 413 ? 6.52604 -41.42711 -17.53188 1.000 63.56141 413 ILE A C 1
ATOM 2656 O O . ILE A 1 413 ? 7.28240 -42.38893 -17.71753 1.000 63.19564 413 ILE A O 1
ATOM 2661 N N . ALA A 1 414 ? 5.23575 -41.46796 -17.88054 1.000 63.44413 414 ALA A N 1
ATOM 2662 C CA . ALA A 1 414 ? 4.66462 -42.68825 -18.44780 1.000 65.23277 414 ALA A CA 1
ATOM 2663 C C . ALA A 1 414 ? 5.24844 -42.99814 -19.81665 1.000 64.97648 414 ALA A C 1
ATOM 2664 O O . ALA A 1 414 ? 5.30317 -44.16607 -20.21719 1.000 64.83526 414 ALA A O 1
ATOM 2666 N N . ALA A 1 415 ? 5.69237 -41.96896 -20.53701 1.000 70.03451 415 ALA A N 1
ATOM 2667 C CA . ALA A 1 415 ? 6.22855 -42.13683 -21.87899 1.000 74.11409 415 ALA A CA 1
ATOM 2668 C C . ALA A 1 415 ? 7.70030 -42.52351 -21.87991 1.000 76.01103 415 ALA A C 1
ATOM 2669 O O . ALA A 1 415 ? 8.17040 -43.11304 -22.85798 1.000 80.21006 415 ALA A O 1
ATOM 2671 N N . ARG A 1 416 ? 8.42921 -42.20885 -20.81470 1.000 76.59380 416 ARG A N 1
ATOM 2672 C CA . ARG A 1 416 ? 9.85640 -42.49994 -20.72271 1.000 79.81546 416 ARG A CA 1
ATOM 2673 C C . ARG A 1 416 ? 10.18148 -43.98077 -20.90112 1.000 92.09718 416 ARG A C 1
ATOM 2674 O O . ARG A 1 416 ? 9.48069 -44.85995 -20.39396 1.000 94.48886 416 ARG A O 1
#

Radius of gyration: 20.94 Å; Cα contacts (8 Å, |Δi|>4): 812; chains: 1; bounding box: 52×61×46 Å

Nearest PDB structures (foldseek):
  6w7x-assembly1_A-2  TM=1.003E+00  e=3.017E-78  Stenotrophomonas maltophilia K279a
  4ade-assembly2_B-3  TM=9.758E-01  e=1.666E-46  Escherichia coli BL21
  4jev-assembly1_B  TM=9.695E-01  e=4.955E-45  Salmonella enterica subsp. enterica serovar Typhimurium str. LT2
  3lg0-assembly1_B  TM=9.249E-01  e=5.859E-36  Plasmodium falciparum CDC/Honduras
  3lg0-assembly2_C  TM=9.258E-01  e=1.431E-35  Plasmodium falciparum CDC/Honduras

Organism: Stenotrophomonas maltophilia (strain K279a) (NCBI:txid522373)

InterPro domains:
  IPR004636 Acetylornithine/Succinylornithine transaminase family [MF_01107] (14-404)
  IPR004636 Acetylornithine/Succinylornithine transaminase family [TIGR00707] (15-401)
  IPR005814 Aminotransferase class-III [PF00202] (21-401)
  IPR005814 Aminotransferase class-III [PIRSF000521] (26-402)
  IPR005814 Aminotransferase class-III [cd00610] (11-398)
  IPR015421 Pyridoxal phosphate-dependent transferase, major domain [G3DSA:3.40.640.10] (58-306)
  IPR015422 Pyridoxal phosphate-dependent transferase, small domain [G3DSA:3.90.1150.10] (28-394)
  IPR015424 Pyridoxal phosphate-dependent transferase [SSF53383] (11-401)
  IPR049704 Aminotransferases class-III pyridoxal-phosphate attachment site [PS00600] (224-261)
  IPR050103 Class-III Pyridoxal-phosphate-dependent Aminotransferase [PTHR11986] (13-402)

Foldseek 3Di:
DCVCCVVPDDPFAWDFWDAQWTATPVRFIFGELCLVPQAQQRTTPDPVLVVLLVVVVVPFWFDWFVDDDDLVVVLQVVVQVQLVFFDGKDKDFFLVVQLVVVLVLLVLLCVVVVQPPQQSAEEEEPLADDDVSYDYDHALDLVRVCVVPVVLSYAEYEYEQFRQLRQRRGHDACRVVSVQVSCVVSVHFYEYECANVALQQQLANGPCVVNVDHGQKYKYANSLLSNHGMIMITGGDSRVVSGDTNSSSSSSVSSSVVSRDNVLSVLLVVLVVVLQVLVVVLCVVPVQFPDWDHGRQWIKGFGDPVCQQCQVVLQVLLVVLRYHFAANPRGITTGNRHSPQDPVSSVVNSVSSSVSVVVVVVVD

CATH classification: 3.90.1150.10 (+1 more: 3.40.640.10)

Secondary structure (DSSP, 8-state):
-GGGGG----S--EEEEEBTEEEETT--EEEESSHHHHT-TT-BS-HHHHHHHHHHHTT-S---TTS--HHHHHHHHHHHHHHTS-SEEEEES-HHHHHHHHHHHHHHHHHHTT--GGG-EEEEETTT-----EEEE-TT-HHHHHHHHTTS-EEEEEE-SEETTTTSEEPPTTHHHHHHHHHHHTT-EEEEE-TTTTTTTTSSSSGGGTTT---SEEEE-GGGGTTSS-EEEEE-HHHHT----HHHHHHHHHHHHHHTSHHHHHHHHHHHHHHHHHHHHHHHHH--EEEEEEETTEEEEEEPGGGTT-HHHHHHHHHHTTEE-EESSTTEEEE---TT--HHHHHHHHHHHHHHHHHHHHH-